Protein AF-A0A497FRP0-F1 (afdb_monomer_lite)

Secondary structure (DSSP, 8-state):
---SHHHHHHHHHHHHHHHHHHHHHHHHHHHS-TTHHHHHHHHHHHHHHHHHHHHHHHHHHHHS-HHHHHHHHHHHHHHHHHHHHHHHHHS-TTTTS-----------HHHHHHHHHHHHHHHHHHHHHHIIIIIIS------SEEE-HHHHHHHHHHHHHHHHHHHHHHHHH-HHHHHHHHHHHHHHHHHHHHHHHTSTTS-HHHHHHHTEEEETTTEEEEEETTEEEEEEHHHHHHHHHHHHHHHHHHHHHHHHHTT--GGGGHHHHHHHHHHHHHHHHHHH-HHHHHHHHT-HHHHHHHHHHHHHHHHHHHHHHHHHHHHHHHTT----HHHHHHHHHHHHHHHHHHHHHTGGG----HHHHHHHHHHHHHHHHHHT--

Radius of gyration: 29.66 Å; chains: 1; bounding box: 59×83×87 Å

pLDDT: mean 77.03, std 12.8, range [33.59, 95.06]

Sequence (382 aa):
MSKPQKRSKKIAIVLVFLLTVVIFLVLYMFLDNSYIKPTYNMVVSEVLSFFSETARNVGEIYWNNVEYLWTSILISIEVYFFTFILIRLVSGKILEGKEVDQPPLKHSRFFYFFTILVRRFITFINDIRETYTFVILNKQDTSREVDLNYYYLVTCLTLGIVLSIFLVASYEYNPILMWFIFLVCLFIMFPSIIALSKVDELNEDLKKIVGIAWHPPGEIAVKDGDLLLNVREGIILLGLSIGAGMVGIITTLGAILIKATLFFTIVPATFDMISLITALMEFTGLKIVVRAIKDLEGLGIGLLNMFPIISWSIYGGGVIYVLLYRLRWAASTDLILTFIASVWILIAMFSGTLSNRFKYSLKSLAKRIVLFMIPLFLLLIH

Structure (mmCIF, N/CA/C/O backbone):
data_AF-A0A497FRP0-F1
#
_entry.id   AF-A0A497FRP0-F1
#
loop_
_atom_site.group_PDB
_atom_site.id
_atom_site.type_symbol
_atom_site.label_atom_id
_atom_site.label_alt_id
_atom_site.label_comp_id
_atom_site.label_asym_id
_atom_site.label_entity_id
_atom_site.label_seq_id
_atom_site.pdbx_PDB_ins_code
_atom_site.Cartn_x
_atom_site.Cartn_y
_atom_site.Cartn_z
_atom_site.occupancy
_atom_site.B_iso_or_equiv
_atom_site.auth_seq_id
_atom_site.auth_comp_id
_atom_site.auth_asym_id
_atom_site.auth_atom_id
_atom_site.pdbx_PDB_model_num
ATOM 1 N N . MET A 1 1 ? 19.301 61.813 -21.930 1.00 41.22 1 MET A N 1
ATOM 2 C CA . MET A 1 1 ? 19.646 61.188 -23.232 1.00 41.22 1 MET A CA 1
ATOM 3 C C . MET A 1 1 ? 20.200 59.779 -22.997 1.00 41.22 1 MET A C 1
ATOM 5 O O . MET A 1 1 ? 21.363 59.628 -22.663 1.00 41.22 1 MET A O 1
ATOM 9 N N . SER A 1 2 ? 19.361 58.744 -23.107 1.00 44.66 2 SER A N 1
ATOM 10 C CA . SER A 1 2 ? 19.658 57.344 -22.746 1.00 44.66 2 SER A CA 1
ATOM 11 C C . SER A 1 2 ? 19.553 56.407 -23.964 1.00 44.66 2 SER A C 1
ATOM 13 O O . SER A 1 2 ? 18.539 55.748 -24.185 1.00 44.66 2 SER A O 1
ATOM 15 N N . LYS A 1 3 ? 20.602 56.345 -24.798 1.00 46.75 3 LYS A N 1
ATOM 16 C CA . LYS A 1 3 ? 20.638 55.479 -26.000 1.00 46.75 3 LYS A CA 1
ATOM 17 C C . LYS A 1 3 ? 21.797 54.462 -26.159 1.00 46.75 3 LYS A C 1
ATOM 19 O O . LYS A 1 3 ? 21.681 53.668 -27.093 1.00 46.75 3 LYS A O 1
ATOM 24 N N . PRO A 1 4 ? 22.844 54.336 -25.311 1.00 47.00 4 PRO A N 1
ATOM 25 C CA . PRO A 1 4 ? 23.921 53.382 -25.618 1.00 47.00 4 PRO A CA 1
ATOM 26 C C . PRO A 1 4 ? 23.632 51.929 -25.179 1.00 47.00 4 PRO A C 1
ATOM 28 O O . PRO A 1 4 ? 24.036 50.987 -25.857 1.00 47.00 4 PRO A O 1
ATOM 31 N N . GLN A 1 5 ? 22.860 51.704 -24.108 1.00 45.62 5 GLN A N 1
ATOM 32 C CA . GLN A 1 5 ? 22.741 50.372 -23.484 1.00 45.62 5 GLN A CA 1
ATOM 33 C C . GLN A 1 5 ? 21.791 49.396 -24.217 1.00 45.62 5 GLN A C 1
ATOM 35 O O . GLN A 1 5 ? 21.950 48.180 -24.131 1.00 45.62 5 GLN A O 1
ATOM 40 N N . LYS A 1 6 ? 20.821 49.906 -24.995 1.00 45.56 6 LYS A N 1
ATOM 41 C CA . LYS A 1 6 ? 19.925 49.079 -25.836 1.00 45.56 6 LYS A CA 1
ATOM 42 C C . LYS A 1 6 ? 20.583 48.620 -27.147 1.00 45.56 6 LYS A C 1
ATOM 44 O O . LYS A 1 6 ? 20.170 47.598 -27.693 1.00 45.56 6 LYS A O 1
ATOM 49 N N . ARG A 1 7 ? 21.593 49.344 -27.653 1.00 51.22 7 ARG A N 1
ATOM 50 C CA . ARG A 1 7 ? 22.323 48.967 -28.878 1.00 51.22 7 ARG A CA 1
ATOM 51 C C . ARG A 1 7 ? 23.298 47.813 -28.629 1.00 51.22 7 ARG A C 1
ATOM 53 O O . ARG A 1 7 ? 23.308 46.891 -29.436 1.00 51.22 7 ARG A O 1
ATOM 60 N N . SER A 1 8 ? 24.021 47.784 -27.502 1.00 53.75 8 SER A N 1
ATOM 61 C CA . SER A 1 8 ? 24.988 46.697 -27.243 1.00 53.75 8 SER A CA 1
ATOM 62 C C . SER A 1 8 ? 24.325 45.331 -27.013 1.00 53.75 8 SER A C 1
ATOM 64 O O . SER A 1 8 ? 24.839 44.326 -27.493 1.00 53.75 8 SER A O 1
ATOM 66 N N . LYS A 1 9 ? 23.132 45.277 -26.397 1.00 52.31 9 LYS A N 1
ATOM 67 C CA . LYS A 1 9 ? 22.358 44.025 -26.263 1.00 52.31 9 LYS A CA 1
ATOM 68 C C . LYS A 1 9 ? 21.864 43.477 -27.605 1.00 52.31 9 LYS A C 1
ATOM 70 O O . LYS A 1 9 ? 21.909 42.271 -27.810 1.00 52.31 9 LYS A O 1
ATOM 75 N N . LYS A 1 10 ? 21.425 44.340 -28.531 1.00 54.59 10 LYS A N 1
ATOM 76 C CA . LYS A 1 10 ? 21.039 43.905 -29.886 1.00 54.59 10 LYS A CA 1
ATOM 77 C C . LYS A 1 10 ? 22.243 43.392 -30.673 1.00 54.59 10 LYS A C 1
ATOM 79 O O . LYS A 1 10 ? 22.121 42.375 -31.339 1.00 54.59 10 LYS A O 1
ATOM 84 N N . ILE A 1 11 ? 23.397 44.050 -30.545 1.00 65.88 11 ILE A N 1
ATOM 85 C CA . ILE A 1 11 ? 24.638 43.611 -31.194 1.00 65.88 11 ILE A CA 1
ATOM 86 C C . ILE A 1 11 ? 25.080 42.257 -30.633 1.00 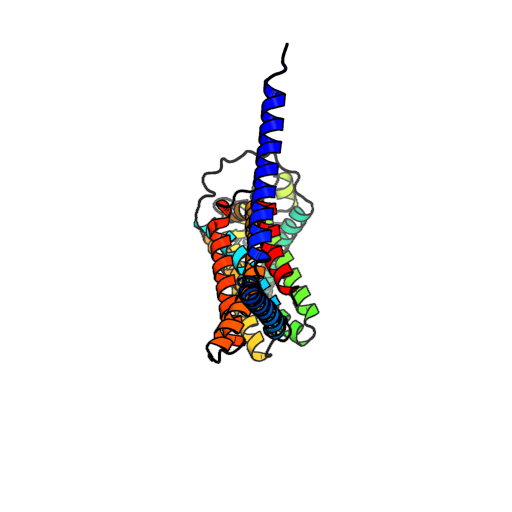65.88 11 ILE A C 1
ATOM 88 O O . ILE A 1 11 ? 25.367 41.368 -31.418 1.00 65.88 11 ILE A O 1
ATOM 92 N N . ALA A 1 12 ? 25.040 42.051 -29.312 1.00 64.56 12 ALA A N 1
ATOM 93 C CA . ALA A 1 12 ? 25.380 40.765 -28.700 1.00 64.56 12 ALA A CA 1
ATOM 94 C C . ALA A 1 12 ? 24.450 39.624 -29.150 1.00 64.56 1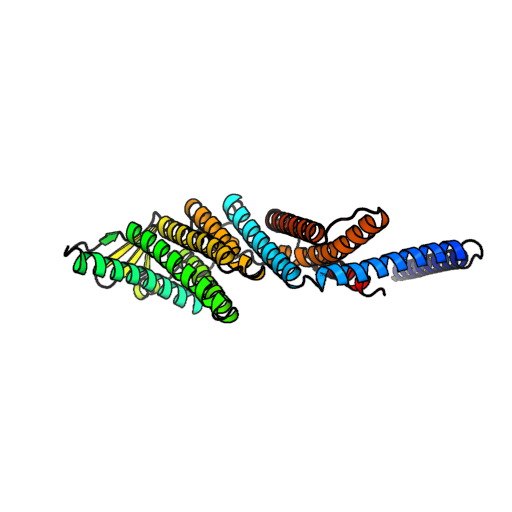2 ALA A C 1
ATOM 96 O O . ALA A 1 12 ? 24.927 38.539 -29.456 1.00 64.56 12 ALA A O 1
ATOM 97 N N . ILE A 1 13 ? 23.138 39.872 -29.254 1.00 65.88 13 ILE A N 1
ATOM 98 C CA . ILE A 1 13 ? 22.176 38.873 -29.755 1.00 65.88 13 ILE A CA 1
ATOM 99 C C . ILE A 1 13 ? 22.454 38.538 -31.224 1.00 65.88 13 ILE A C 1
ATOM 101 O O . ILE A 1 13 ? 22.449 37.367 -31.588 1.00 65.88 13 ILE A O 1
ATOM 105 N N . VAL A 1 14 ? 22.742 39.544 -32.055 1.00 68.56 14 VAL A N 1
ATOM 106 C CA . VAL A 1 14 ? 23.095 39.334 -33.467 1.00 68.56 14 VAL A CA 1
ATOM 107 C C . VAL A 1 14 ? 24.415 38.577 -33.596 1.00 68.56 14 VAL A C 1
ATOM 109 O O . VAL A 1 14 ? 24.507 37.689 -34.433 1.00 68.56 14 VAL A O 1
ATOM 112 N N . LEU A 1 15 ? 25.404 38.860 -32.745 1.00 73.50 15 LEU A N 1
ATOM 113 C CA . LEU A 1 15 ? 26.704 38.184 -32.751 1.00 73.50 15 LEU A CA 1
ATOM 114 C C . LEU A 1 15 ? 26.586 36.724 -32.305 1.00 73.50 15 LEU A C 1
ATOM 116 O O . LEU A 1 15 ? 27.172 35.855 -32.936 1.00 73.50 15 LEU A O 1
ATOM 120 N N . VAL A 1 16 ? 25.780 36.442 -31.276 1.00 72.50 16 VAL A N 1
ATOM 121 C CA . VAL A 1 16 ? 25.467 35.069 -30.849 1.00 72.50 16 VAL A CA 1
ATOM 122 C C . VAL A 1 16 ? 24.703 34.332 -31.947 1.00 72.50 16 VAL A C 1
ATOM 124 O O . VAL A 1 16 ? 25.035 33.190 -32.248 1.00 72.50 16 VAL A O 1
ATOM 127 N N . PHE A 1 17 ? 23.734 34.979 -32.598 1.00 69.69 17 PHE A N 1
ATOM 128 C CA . PHE A 1 17 ? 22.991 34.376 -33.704 1.00 69.69 17 PHE A CA 1
ATOM 129 C C . PHE A 1 17 ? 23.907 34.063 -34.896 1.00 69.69 17 PHE A C 1
ATOM 131 O O . PHE A 1 17 ? 23.886 32.944 -35.395 1.00 69.69 17 PHE A O 1
ATOM 138 N N . LEU A 1 18 ? 24.782 34.996 -35.284 1.00 70.62 18 LEU A N 1
ATOM 139 C CA . LEU A 1 18 ? 25.797 34.785 -36.321 1.00 70.62 18 LEU A CA 1
ATOM 140 C C . LEU A 1 18 ? 26.753 33.650 -35.957 1.00 70.62 18 LEU A C 1
ATOM 142 O O . LEU A 1 18 ? 27.015 32.795 -36.794 1.00 70.62 18 LEU A O 1
ATOM 146 N N . LEU A 1 19 ? 27.221 33.589 -34.708 1.00 74.00 19 LEU A N 1
ATOM 147 C CA . LEU A 1 19 ? 28.098 32.514 -34.248 1.00 74.00 19 LEU A CA 1
ATOM 148 C C . LEU A 1 19 ? 27.386 31.154 -34.294 1.00 74.00 19 LEU A C 1
ATOM 150 O O . LEU A 1 19 ? 27.974 30.164 -34.709 1.00 74.00 19 LEU A O 1
ATOM 154 N N . THR A 1 20 ? 26.102 31.116 -33.930 1.00 66.88 20 THR A N 1
ATOM 155 C CA . THR A 1 20 ? 25.284 29.894 -33.965 1.00 66.88 20 THR A CA 1
ATOM 156 C C . THR A 1 20 ? 25.049 29.432 -35.402 1.00 66.88 20 THR A C 1
ATOM 158 O O . THR A 1 20 ? 25.178 28.246 -35.688 1.00 66.88 20 THR A O 1
ATOM 161 N N . VAL A 1 21 ? 24.767 30.365 -36.319 1.00 68.56 21 VAL A N 1
ATOM 162 C CA . VAL A 1 21 ? 24.602 30.094 -37.755 1.00 68.56 21 VAL A CA 1
ATOM 163 C C . VAL A 1 21 ? 25.909 29.604 -38.372 1.00 68.56 21 VAL A C 1
ATOM 165 O O . VAL A 1 21 ? 25.883 28.638 -39.123 1.00 68.56 21 VAL A O 1
ATOM 168 N N . VAL A 1 22 ? 27.052 30.202 -38.019 1.00 70.31 22 VAL A N 1
ATOM 169 C CA . VAL A 1 22 ? 28.375 29.754 -38.481 1.00 70.31 22 VAL A CA 1
ATOM 170 C C . VAL A 1 22 ? 28.700 28.362 -37.942 1.00 70.31 22 VAL A C 1
ATOM 172 O O . VAL A 1 22 ? 29.137 27.516 -38.710 1.00 70.31 22 VAL A O 1
ATOM 175 N N . ILE A 1 23 ? 28.429 28.077 -36.665 1.00 71.94 23 ILE A N 1
ATOM 176 C CA . ILE A 1 23 ? 28.611 26.734 -36.092 1.00 71.94 23 ILE A CA 1
ATOM 177 C C . ILE A 1 23 ? 27.718 25.715 -36.808 1.00 71.94 23 ILE A C 1
ATOM 179 O O . ILE A 1 23 ? 28.203 24.646 -37.166 1.00 71.94 23 ILE A O 1
ATOM 183 N N . PHE A 1 24 ? 26.451 26.048 -37.075 1.00 63.94 24 PHE A N 1
ATOM 184 C CA . PHE A 1 24 ? 25.535 25.181 -37.821 1.00 63.94 24 PHE A CA 1
ATOM 185 C C . PHE A 1 24 ? 25.976 24.967 -39.271 1.00 63.94 24 PHE A C 1
ATOM 187 O O . PHE A 1 24 ? 25.899 23.846 -39.756 1.00 63.94 24 PHE A O 1
ATOM 194 N N . LEU A 1 25 ? 26.474 26.005 -39.949 1.00 62.91 25 LEU A N 1
ATOM 195 C CA . LEU A 1 25 ? 27.028 25.914 -41.304 1.00 62.91 25 LEU A CA 1
ATOM 196 C C . LEU A 1 25 ? 28.294 25.060 -41.341 1.00 62.91 25 LEU A C 1
ATOM 198 O O . LEU A 1 25 ? 28.452 24.253 -42.249 1.00 62.91 25 LEU A O 1
ATOM 202 N N . VAL A 1 26 ? 29.174 25.195 -40.348 1.00 67.25 26 VAL A N 1
ATOM 203 C CA . VAL A 1 26 ? 30.387 24.377 -40.226 1.00 67.25 26 VAL A CA 1
ATOM 204 C C . VAL A 1 26 ? 30.023 22.920 -39.936 1.00 67.25 26 VAL A C 1
ATOM 206 O O . VAL A 1 26 ? 30.552 22.035 -40.598 1.00 67.25 26 VAL A O 1
ATOM 209 N N . LEU A 1 27 ? 29.079 22.659 -39.026 1.00 65.06 27 LEU A N 1
ATOM 210 C CA . LEU A 1 27 ? 28.536 21.317 -38.778 1.00 65.06 27 LEU A CA 1
ATOM 211 C C . LEU A 1 27 ? 27.882 20.727 -40.030 1.00 65.06 27 LEU A C 1
ATOM 213 O O . LEU A 1 27 ? 28.134 19.573 -40.356 1.00 65.06 27 LEU A O 1
ATOM 217 N N . TYR A 1 28 ? 27.097 21.520 -40.760 1.00 65.00 28 TYR A N 1
ATOM 218 C CA . TYR A 1 28 ? 26.453 21.115 -42.007 1.00 65.00 28 TYR A CA 1
ATOM 219 C C . TYR A 1 28 ? 27.479 20.781 -43.098 1.00 65.00 28 TYR A C 1
ATOM 221 O O . TYR A 1 28 ? 27.376 19.734 -43.728 1.00 65.00 28 TYR A O 1
ATOM 229 N N . MET A 1 29 ? 28.521 21.602 -43.272 1.00 56.84 29 MET A N 1
ATOM 230 C CA . MET A 1 29 ? 29.606 21.322 -44.223 1.00 56.84 29 MET A CA 1
ATOM 231 C C . MET A 1 29 ? 30.457 20.110 -43.814 1.00 56.84 29 MET A C 1
ATOM 233 O O . MET A 1 29 ? 30.929 19.377 -44.678 1.00 56.84 29 MET A O 1
ATOM 237 N N . PHE A 1 30 ? 30.630 19.858 -42.511 1.00 59.19 30 PHE A N 1
ATOM 238 C CA . PHE A 1 30 ? 31.269 18.634 -42.014 1.00 59.19 30 PHE A CA 1
ATOM 239 C C . PHE A 1 30 ? 30.405 17.384 -42.250 1.00 59.19 30 PHE A C 1
ATOM 241 O O . PHE A 1 30 ? 30.949 16.323 -42.554 1.00 59.19 30 PHE A O 1
ATOM 248 N N . LEU A 1 31 ? 29.079 17.507 -42.146 1.00 57.00 31 LEU A N 1
ATOM 249 C CA . LEU A 1 31 ? 28.114 16.433 -42.407 1.00 57.00 31 LEU A CA 1
ATOM 250 C C . LEU A 1 31 ? 27.942 16.131 -43.907 1.00 57.00 31 LEU A C 1
ATOM 252 O O . LEU A 1 31 ? 27.691 14.983 -44.269 1.00 57.00 31 LEU A O 1
ATOM 256 N N . ASP A 1 32 ? 28.111 17.127 -44.783 1.00 57.28 32 ASP A N 1
ATOM 257 C CA . ASP A 1 32 ? 27.997 16.963 -46.242 1.00 57.28 32 ASP A CA 1
ATOM 258 C C . ASP A 1 32 ? 29.307 16.511 -46.921 1.00 57.28 32 ASP A C 1
ATOM 260 O O . ASP A 1 32 ? 29.354 16.248 -48.124 1.00 57.28 32 ASP A O 1
ATOM 264 N N . ASN A 1 33 ? 30.387 16.357 -46.150 1.00 66.81 33 ASN A N 1
ATOM 265 C CA . ASN A 1 33 ? 31.655 15.843 -46.654 1.00 66.81 33 ASN A CA 1
ATOM 266 C C . ASN A 1 33 ? 31.534 14.351 -47.028 1.00 66.81 33 ASN A C 1
ATOM 268 O O . ASN A 1 33 ? 31.222 13.510 -46.183 1.00 66.81 33 ASN A O 1
ATOM 272 N N . SER A 1 34 ? 31.829 14.008 -48.287 1.00 58.09 34 SER A N 1
ATOM 273 C CA . SER A 1 34 ? 31.635 12.669 -48.882 1.00 58.09 34 SER A CA 1
ATOM 274 C C . SER A 1 34 ? 32.309 11.503 -48.140 1.00 58.09 34 SER A C 1
ATOM 276 O O . SER A 1 34 ? 31.837 10.375 -48.245 1.00 58.09 34 SER A O 1
ATOM 278 N N . TYR A 1 35 ? 33.359 11.764 -47.355 1.00 59.22 35 TYR A N 1
ATOM 279 C CA . TYR A 1 35 ? 34.058 10.761 -46.538 1.00 59.22 35 TYR A CA 1
ATOM 280 C C . TYR A 1 35 ? 33.466 10.579 -45.135 1.00 59.22 35 TYR A C 1
ATOM 282 O O . TYR A 1 35 ? 33.579 9.506 -44.549 1.00 59.22 35 TYR A O 1
ATOM 290 N N . ILE A 1 36 ? 32.833 11.618 -44.587 1.00 61.38 36 ILE A N 1
ATOM 291 C CA . ILE A 1 36 ? 32.221 11.595 -43.249 1.00 61.38 36 ILE A CA 1
ATOM 292 C C . ILE A 1 36 ? 30.768 11.130 -43.353 1.00 61.38 36 ILE A C 1
ATOM 294 O O . ILE A 1 36 ? 30.291 10.426 -42.473 1.00 61.38 36 ILE A O 1
ATOM 298 N N . LYS A 1 37 ? 30.096 11.441 -44.464 1.00 64.56 37 LYS A N 1
ATOM 299 C CA . LYS A 1 37 ? 28.722 11.044 -44.786 1.00 64.56 37 LYS A CA 1
ATOM 300 C C . LYS A 1 37 ? 28.446 9.532 -44.675 1.00 64.56 37 LYS A C 1
ATOM 302 O O . LYS A 1 37 ? 27.460 9.194 -44.029 1.00 64.56 37 LYS A O 1
ATOM 307 N N . PRO A 1 38 ? 29.265 8.600 -45.210 1.00 70.62 38 PRO A N 1
ATOM 308 C CA . PRO A 1 38 ? 29.023 7.163 -45.048 1.00 70.62 38 PRO A CA 1
ATOM 309 C C . PRO A 1 38 ? 29.205 6.699 -43.600 1.00 70.62 38 PRO A C 1
ATOM 311 O O . PRO A 1 38 ? 28.385 5.936 -43.103 1.00 70.62 38 PRO A O 1
ATOM 314 N N . THR A 1 39 ? 30.219 7.201 -42.895 1.00 67.94 39 THR A N 1
ATOM 315 C CA . THR A 1 39 ? 30.494 6.853 -41.492 1.00 67.94 39 THR A CA 1
ATOM 316 C C . THR A 1 39 ? 29.434 7.432 -40.555 1.00 67.94 39 THR A C 1
ATOM 318 O O . THR A 1 39 ? 28.969 6.753 -39.648 1.00 67.94 39 THR A O 1
ATOM 321 N N . TYR A 1 40 ? 28.985 8.661 -40.814 1.00 70.25 40 TYR A N 1
ATOM 322 C CA . TYR A 1 40 ? 27.867 9.307 -40.133 1.00 70.25 40 TYR A CA 1
ATOM 323 C C . TYR A 1 40 ? 26.557 8.568 -40.398 1.00 70.25 40 TYR A C 1
ATOM 325 O O . TYR A 1 40 ? 25.865 8.230 -39.449 1.00 70.25 40 TYR A O 1
ATOM 333 N N . ASN A 1 41 ? 26.242 8.239 -41.653 1.00 73.75 41 ASN A N 1
ATOM 334 C CA . ASN A 1 41 ? 25.040 7.479 -41.992 1.00 73.75 41 ASN A CA 1
ATOM 335 C C . ASN A 1 41 ? 25.067 6.071 -41.386 1.00 73.75 41 ASN A C 1
ATOM 337 O O . ASN A 1 41 ? 24.031 5.598 -40.938 1.00 73.75 41 ASN A O 1
ATOM 341 N N . MET A 1 42 ? 26.233 5.421 -41.323 1.00 73.75 42 MET A N 1
ATOM 342 C CA . MET A 1 42 ? 26.402 4.126 -40.661 1.00 73.75 42 MET A CA 1
ATOM 343 C C . MET A 1 42 ? 26.171 4.240 -39.152 1.00 73.75 42 MET A C 1
ATOM 345 O O . MET A 1 42 ? 25.408 3.459 -38.598 1.00 73.75 42 MET A O 1
ATOM 349 N N . VAL A 1 43 ? 26.763 5.241 -38.491 1.00 73.38 43 VAL A N 1
ATOM 350 C CA . VAL A 1 43 ? 26.551 5.490 -37.056 1.00 73.38 43 VAL A CA 1
ATOM 351 C C . VAL A 1 43 ? 25.096 5.860 -36.773 1.00 73.38 43 VAL A C 1
ATOM 353 O O . VAL A 1 43 ? 24.506 5.322 -35.847 1.00 73.38 43 VAL A O 1
ATOM 356 N N . VAL A 1 44 ? 24.486 6.734 -37.575 1.00 76.31 44 VAL A N 1
ATOM 357 C CA . VAL A 1 44 ? 23.076 7.121 -37.434 1.00 76.31 44 VAL A CA 1
ATOM 358 C C . VAL A 1 44 ? 22.161 5.924 -37.671 1.00 76.31 44 VAL A C 1
ATOM 360 O O . VAL A 1 44 ? 21.233 5.725 -36.898 1.00 76.31 44 VAL A O 1
ATOM 363 N N . SER A 1 45 ? 22.434 5.098 -38.682 1.00 77.12 45 SER A N 1
ATOM 364 C CA . SER A 1 45 ? 21.668 3.880 -38.954 1.00 77.12 45 SER A CA 1
ATOM 365 C C . SER A 1 45 ? 21.804 2.854 -37.833 1.00 77.12 45 SER A C 1
ATOM 367 O O . SER A 1 45 ? 20.815 2.218 -37.496 1.00 77.12 45 SER A O 1
ATOM 369 N N . GLU A 1 46 ? 22.993 2.690 -37.252 1.00 79.81 46 GLU A N 1
ATOM 370 C CA . GLU A 1 46 ? 23.223 1.760 -36.141 1.00 79.81 46 GLU A CA 1
ATOM 371 C C . GLU A 1 46 ? 22.584 2.262 -34.840 1.00 79.81 46 GLU A C 1
ATOM 373 O O . GLU A 1 46 ? 22.042 1.497 -34.049 1.00 79.81 46 GLU A O 1
ATOM 378 N N . VAL A 1 47 ? 22.600 3.576 -34.622 1.00 77.00 47 VAL A N 1
ATOM 379 C CA . VAL A 1 47 ? 21.928 4.209 -33.487 1.00 77.00 47 VAL A CA 1
ATOM 380 C C . VAL A 1 47 ? 20.407 4.108 -33.637 1.00 77.00 47 VAL A C 1
ATOM 382 O O . VAL A 1 47 ? 19.727 3.748 -32.680 1.00 77.00 47 VAL A O 1
ATOM 385 N N . LEU A 1 48 ? 19.859 4.369 -34.828 1.00 80.25 48 LEU A N 1
ATOM 386 C CA . LEU A 1 48 ? 18.430 4.201 -35.108 1.00 80.25 48 LEU A CA 1
ATOM 387 C C . LEU A 1 48 ? 18.003 2.732 -35.035 1.00 80.25 48 LEU A C 1
ATOM 389 O O . LEU A 1 48 ? 16.955 2.449 -34.461 1.00 80.25 48 LEU A O 1
ATOM 393 N N . SER A 1 49 ? 18.816 1.797 -35.539 1.00 81.81 49 SER A N 1
ATOM 394 C CA . SER A 1 49 ? 18.527 0.364 -35.430 1.00 81.81 49 SER A CA 1
ATOM 395 C C . SER A 1 49 ? 18.530 -0.085 -33.9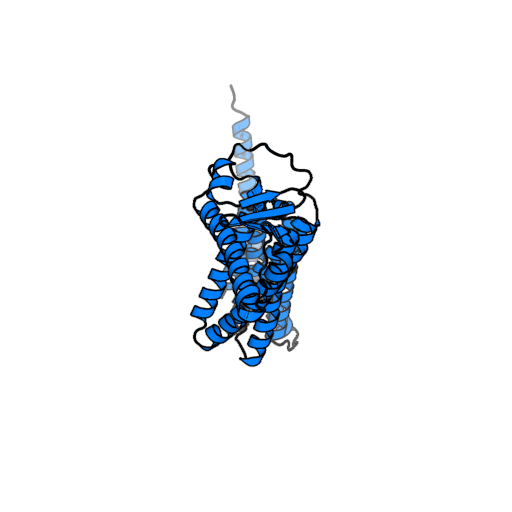70 1.00 81.81 49 SER A C 1
ATOM 397 O O . SER A 1 49 ? 17.615 -0.786 -33.555 1.00 81.81 49 SER A O 1
ATOM 399 N N . PHE A 1 50 ? 19.473 0.398 -33.155 1.00 81.81 50 PHE A N 1
ATOM 400 C CA . PHE A 1 50 ? 19.495 0.161 -31.714 1.00 81.81 50 PHE A CA 1
ATOM 401 C C . PHE A 1 50 ? 18.252 0.718 -31.000 1.00 81.81 50 PHE A C 1
ATOM 403 O O . PHE A 1 50 ? 17.684 0.040 -30.142 1.00 81.81 50 PHE A O 1
ATOM 410 N N . PHE A 1 51 ? 17.804 1.931 -31.344 1.00 80.81 51 PHE A N 1
ATOM 411 C CA . PHE A 1 51 ? 16.583 2.522 -30.782 1.00 80.81 51 PHE A CA 1
ATOM 412 C C . PHE A 1 51 ? 15.327 1.730 -31.166 1.00 80.81 51 PHE A C 1
ATOM 414 O O . PHE A 1 51 ? 14.529 1.396 -30.290 1.00 80.81 51 PHE A O 1
ATOM 421 N N . SER A 1 52 ? 15.202 1.364 -32.440 1.00 83.94 52 SER A N 1
ATOM 422 C CA . SER A 1 52 ? 14.103 0.554 -32.978 1.00 83.94 52 SER A CA 1
ATOM 423 C C . SER A 1 52 ? 14.055 -0.845 -32.340 1.00 83.94 52 SER A C 1
ATOM 425 O O . SER A 1 52 ? 13.007 -1.297 -31.872 1.00 83.94 52 SER A O 1
ATOM 427 N N . GLU A 1 53 ? 15.212 -1.506 -32.213 1.00 84.88 53 GLU A N 1
ATOM 428 C CA . GLU A 1 53 ? 15.365 -2.810 -31.555 1.00 84.88 53 GLU A CA 1
ATOM 429 C C . GLU A 1 53 ? 15.019 -2.723 -30.060 1.00 84.88 53 GLU A C 1
ATOM 431 O O . GLU A 1 53 ? 14.316 -3.581 -29.525 1.00 84.88 53 GLU A O 1
ATOM 436 N N . THR A 1 54 ? 15.435 -1.643 -29.391 1.00 84.25 54 THR A N 1
ATOM 437 C CA . THR A 1 54 ? 15.069 -1.366 -27.996 1.00 84.25 54 THR A CA 1
ATOM 438 C C . THR A 1 54 ? 13.560 -1.195 -27.848 1.00 84.25 54 THR A C 1
ATOM 440 O O . THR A 1 54 ? 12.963 -1.846 -26.994 1.00 84.25 54 THR A O 1
ATOM 443 N N . ALA A 1 55 ? 12.923 -0.363 -28.678 1.00 83.31 55 ALA A N 1
ATOM 444 C CA . ALA A 1 55 ? 11.484 -0.114 -28.614 1.00 83.31 55 ALA A CA 1
ATOM 445 C C . ALA A 1 55 ? 10.670 -1.396 -28.828 1.00 83.31 55 ALA A C 1
ATOM 447 O O . ALA A 1 55 ? 9.737 -1.681 -28.072 1.00 83.31 55 ALA A O 1
ATOM 448 N N . ARG A 1 56 ? 11.078 -2.215 -29.801 1.00 84.31 56 ARG A N 1
ATOM 449 C CA . ARG A 1 56 ? 10.472 -3.520 -30.057 1.00 84.31 56 ARG A CA 1
ATOM 450 C C . ARG A 1 56 ? 10.617 -4.465 -28.862 1.00 84.31 56 ARG A C 1
ATOM 452 O O . ARG A 1 56 ? 9.622 -5.044 -28.437 1.00 84.31 56 ARG A O 1
ATOM 459 N N . ASN A 1 57 ? 11.812 -4.577 -28.283 1.00 83.94 57 ASN A N 1
ATOM 460 C CA . ASN A 1 57 ? 12.056 -5.459 -27.140 1.00 83.94 57 ASN A CA 1
ATOM 461 C C . ASN A 1 57 ? 11.323 -4.999 -25.874 1.00 83.94 57 ASN A C 1
ATOM 463 O O . ASN A 1 57 ? 10.816 -5.834 -25.134 1.00 83.94 57 ASN A O 1
ATOM 467 N N . VAL A 1 58 ? 11.186 -3.689 -25.633 1.00 83.44 58 VAL A N 1
ATOM 468 C CA . VAL A 1 58 ? 10.309 -3.177 -24.563 1.00 83.44 58 VAL A CA 1
ATOM 469 C C . VAL A 1 58 ? 8.869 -3.646 -24.787 1.00 83.44 58 VAL A C 1
ATOM 471 O O . VAL A 1 58 ? 8.231 -4.126 -23.850 1.00 83.44 58 VAL A O 1
ATOM 474 N N . GLY A 1 59 ? 8.371 -3.566 -26.025 1.00 79.62 59 GLY A N 1
ATOM 475 C CA . GLY A 1 59 ? 7.076 -4.133 -26.400 1.00 79.62 59 GLY A CA 1
ATOM 476 C C . GLY A 1 59 ? 6.984 -5.628 -26.084 1.00 79.62 59 GLY A C 1
ATOM 477 O O . GLY A 1 59 ? 6.068 -6.049 -25.388 1.00 79.62 59 GLY A O 1
ATOM 478 N N . GLU A 1 60 ? 7.958 -6.427 -26.513 1.00 79.56 60 GLU A N 1
ATOM 479 C CA . GLU A 1 60 ? 7.966 -7.882 -26.293 1.00 79.56 60 GLU A CA 1
ATOM 480 C C . GLU A 1 60 ? 8.051 -8.269 -24.800 1.00 79.56 60 GLU A C 1
ATOM 482 O O . GLU A 1 60 ? 7.379 -9.213 -24.370 1.00 79.56 60 GLU A O 1
ATOM 487 N N . ILE A 1 61 ? 8.812 -7.518 -23.994 1.00 81.00 61 ILE A N 1
ATOM 488 C CA . ILE A 1 61 ? 8.974 -7.740 -22.548 1.00 81.00 61 ILE A CA 1
ATOM 489 C C . ILE A 1 61 ? 7.678 -7.430 -21.793 1.00 81.00 61 ILE A C 1
ATOM 491 O O . ILE A 1 61 ? 7.249 -8.230 -20.959 1.00 81.00 61 ILE A O 1
ATOM 495 N N . TYR A 1 62 ? 7.050 -6.281 -22.059 1.00 79.44 62 TYR A N 1
ATOM 496 C CA . TYR A 1 62 ? 5.955 -5.771 -21.226 1.00 79.44 62 TYR A CA 1
ATOM 497 C C . TYR A 1 62 ? 4.554 -6.046 -21.780 1.00 79.44 62 TYR A C 1
ATOM 499 O O . TYR A 1 62 ? 3.626 -6.185 -20.987 1.00 79.44 62 TYR A O 1
ATOM 507 N N . TRP A 1 63 ? 4.368 -6.181 -23.098 1.00 78.94 63 TRP A N 1
ATOM 508 C CA . TRP A 1 63 ? 3.051 -6.474 -23.690 1.00 78.94 63 TRP A CA 1
ATOM 509 C C . TRP A 1 63 ? 2.555 -7.878 -23.338 1.00 78.94 63 TRP A C 1
ATOM 511 O O . TRP A 1 63 ? 1.362 -8.094 -23.143 1.00 78.94 63 TRP A O 1
ATOM 521 N N . ASN A 1 64 ? 3.484 -8.822 -23.182 1.00 77.69 64 ASN A N 1
ATOM 522 C CA . ASN A 1 64 ? 3.177 -10.176 -22.723 1.00 77.69 64 ASN A CA 1
ATOM 523 C C . ASN A 1 64 ? 3.064 -10.274 -21.190 1.00 77.69 64 ASN A C 1
ATOM 525 O O . ASN A 1 64 ? 2.561 -11.269 -20.683 1.00 77.69 64 ASN A O 1
ATOM 529 N N . ASN A 1 65 ? 3.494 -9.240 -20.451 1.00 82.38 65 ASN A N 1
ATOM 530 C CA . ASN A 1 65 ? 3.579 -9.226 -18.986 1.00 82.38 65 ASN A CA 1
ATOM 531 C C . ASN A 1 65 ? 2.937 -7.962 -18.380 1.00 82.38 65 ASN A C 1
ATOM 533 O O . ASN A 1 65 ? 3.469 -7.349 -17.452 1.00 82.38 65 ASN A O 1
ATOM 537 N N . VAL A 1 66 ? 1.779 -7.550 -18.905 1.00 83.94 66 VAL A N 1
ATOM 538 C CA . VAL A 1 66 ? 1.087 -6.314 -18.487 1.00 83.94 66 VAL A CA 1
ATOM 539 C C . VAL A 1 66 ? 0.714 -6.346 -17.003 1.00 83.94 66 VAL A C 1
ATOM 541 O O . VAL A 1 66 ? 0.847 -5.342 -16.304 1.00 83.94 66 VAL A O 1
ATOM 544 N N . GLU A 1 67 ? 0.292 -7.505 -16.499 1.00 83.44 67 GLU A N 1
ATOM 545 C CA . GLU A 1 67 ? 0.000 -7.695 -15.076 1.00 83.44 67 GLU A CA 1
ATOM 546 C C . GLU A 1 67 ? 1.237 -7.467 -14.196 1.00 83.44 67 GLU A C 1
ATOM 548 O O . GLU A 1 67 ? 1.149 -6.801 -13.161 1.00 83.44 67 GLU A O 1
ATOM 553 N N . TYR A 1 68 ? 2.403 -7.945 -14.636 1.00 81.94 68 TYR A N 1
ATOM 554 C CA . TYR A 1 68 ? 3.663 -7.733 -13.932 1.00 81.94 68 TYR A CA 1
ATOM 555 C C . TYR A 1 68 ? 4.018 -6.249 -13.844 1.00 81.94 68 TYR A C 1
ATOM 557 O O . TYR A 1 68 ? 4.398 -5.755 -12.779 1.00 81.94 68 TYR A O 1
ATOM 565 N N . LEU A 1 69 ? 3.862 -5.527 -14.958 1.00 83.38 69 LEU A N 1
ATOM 566 C CA . LEU A 1 69 ? 4.139 -4.097 -15.037 1.00 83.38 69 LEU A CA 1
ATOM 567 C C . LEU A 1 69 ? 3.295 -3.313 -14.028 1.00 83.38 69 LEU A C 1
ATOM 569 O O . LEU A 1 69 ? 3.837 -2.565 -13.214 1.00 83.38 69 LEU A O 1
ATOM 573 N N . TRP A 1 70 ? 1.977 -3.503 -14.059 1.00 85.56 70 TRP A N 1
ATOM 574 C CA . TRP A 1 70 ? 1.063 -2.778 -13.181 1.00 85.56 70 TRP A CA 1
ATOM 575 C C . TRP A 1 70 ? 1.248 -3.139 -11.713 1.00 85.56 70 TRP A C 1
ATOM 577 O O . TRP A 1 70 ? 1.294 -2.239 -10.875 1.00 85.56 70 TRP A O 1
ATOM 587 N N . THR A 1 71 ? 1.417 -4.425 -11.404 1.00 85.94 71 THR A N 1
ATOM 588 C CA . THR A 1 71 ? 1.651 -4.866 -10.026 1.00 85.94 71 THR A CA 1
ATOM 589 C C . THR A 1 71 ? 2.944 -4.266 -9.474 1.00 85.94 71 THR A C 1
ATOM 591 O O . THR A 1 71 ? 2.953 -3.723 -8.372 1.00 85.94 71 THR A O 1
ATOM 594 N N . SER A 1 72 ? 4.017 -4.252 -10.270 1.00 82.81 72 SER A N 1
ATOM 595 C CA . SER A 1 72 ? 5.298 -3.656 -9.872 1.00 82.81 72 SER A CA 1
ATOM 596 C C . SER A 1 72 ? 5.202 -2.144 -9.645 1.00 82.81 72 SER A C 1
ATOM 598 O O . SER A 1 72 ? 5.808 -1.624 -8.706 1.00 82.81 72 SER A O 1
ATOM 600 N N . ILE A 1 73 ? 4.428 -1.425 -10.470 1.00 84.88 73 ILE A N 1
ATOM 601 C CA . ILE A 1 73 ? 4.170 0.013 -10.281 1.00 84.88 73 ILE A CA 1
ATOM 602 C C . ILE A 1 73 ? 3.422 0.250 -8.965 1.00 84.88 73 ILE A C 1
ATOM 604 O O . ILE A 1 73 ? 3.839 1.098 -8.177 1.00 84.88 73 ILE A O 1
ATOM 608 N N . LEU A 1 74 ? 2.343 -0.497 -8.715 1.00 86.88 74 LEU A N 1
ATOM 609 C CA . LEU A 1 74 ? 1.513 -0.332 -7.519 1.00 86.88 74 LEU A CA 1
ATOM 610 C C . LEU A 1 74 ? 2.295 -0.652 -6.241 1.00 86.88 74 LEU A C 1
ATOM 612 O O . LEU A 1 74 ? 2.326 0.178 -5.335 1.00 86.88 74 LEU A O 1
ATOM 616 N N . ILE A 1 75 ? 3.031 -1.768 -6.213 1.00 86.50 75 ILE A N 1
ATOM 617 C CA . ILE A 1 75 ? 3.899 -2.127 -5.081 1.00 86.50 75 ILE A CA 1
ATOM 618 C C . ILE A 1 75 ? 4.962 -1.051 -4.844 1.00 86.50 75 ILE A C 1
ATOM 620 O O . ILE A 1 75 ? 5.210 -0.668 -3.705 1.00 86.50 75 ILE A O 1
ATOM 624 N N . SER A 1 76 ? 5.579 -0.511 -5.898 1.00 85.38 76 SER A N 1
ATOM 625 C CA . SER A 1 76 ? 6.586 0.549 -5.743 1.00 85.38 76 SER A CA 1
ATOM 626 C C . SER A 1 76 ? 5.984 1.812 -5.126 1.00 85.38 76 SER A C 1
ATOM 628 O O . SER A 1 76 ? 6.582 2.417 -4.235 1.00 85.38 76 SER A O 1
ATOM 630 N N . ILE A 1 77 ? 4.782 2.196 -5.558 1.00 86.31 77 ILE A N 1
ATOM 631 C CA . ILE A 1 77 ? 4.041 3.317 -4.977 1.00 86.31 77 ILE A CA 1
ATOM 632 C C . ILE A 1 77 ? 3.752 3.051 -3.492 1.00 86.31 77 ILE A C 1
ATOM 634 O O . ILE A 1 77 ? 4.029 3.920 -2.662 1.00 86.31 77 ILE A O 1
ATOM 638 N N . GLU A 1 78 ? 3.270 1.859 -3.139 1.00 86.56 78 GLU A N 1
ATOM 639 C CA . GLU A 1 78 ? 3.008 1.464 -1.748 1.00 86.56 78 GLU A CA 1
ATOM 640 C C . GLU A 1 78 ? 4.266 1.499 -0.879 1.00 86.56 78 GLU A C 1
ATOM 642 O O . GLU A 1 78 ? 4.264 2.145 0.169 1.00 86.56 78 GLU A O 1
ATOM 647 N N . VAL A 1 79 ? 5.373 0.913 -1.349 1.00 87.00 79 VAL A N 1
ATOM 648 C CA . VAL A 1 79 ? 6.673 0.939 -0.658 1.00 87.00 79 VAL A CA 1
ATOM 649 C C . VAL A 1 79 ? 7.123 2.371 -0.386 1.00 87.00 79 VAL A C 1
ATOM 651 O O . VAL A 1 79 ? 7.672 2.661 0.679 1.00 87.00 79 VAL A O 1
ATOM 654 N N . TYR A 1 80 ? 6.894 3.294 -1.317 1.00 86.00 80 TYR A N 1
ATOM 655 C CA . TYR A 1 80 ? 7.214 4.701 -1.103 1.00 86.00 80 TYR A CA 1
ATOM 656 C C . TYR A 1 80 ? 6.345 5.360 -0.051 1.00 86.00 80 TYR A C 1
ATOM 658 O O . TYR A 1 80 ? 6.892 6.026 0.829 1.00 86.00 80 TYR A O 1
ATOM 666 N N . PHE A 1 81 ? 5.024 5.180 -0.124 1.00 83.12 81 PHE A N 1
ATOM 667 C CA . PHE A 1 81 ? 4.109 5.701 0.889 1.00 83.12 81 PHE A CA 1
ATOM 668 C C . PHE A 1 81 ? 4.500 5.183 2.272 1.00 83.12 81 PHE A C 1
ATOM 670 O O . PHE A 1 81 ? 4.639 5.962 3.216 1.00 83.12 81 PHE A O 1
ATOM 677 N N . PHE A 1 82 ? 4.763 3.883 2.360 1.00 85.00 82 PHE A N 1
ATOM 678 C CA . PHE A 1 82 ? 5.212 3.223 3.571 1.00 85.00 82 PHE A CA 1
ATOM 679 C C . PHE A 1 82 ? 6.529 3.802 4.092 1.00 85.00 82 PHE A C 1
ATOM 681 O O . PHE A 1 82 ? 6.595 4.255 5.234 1.00 85.00 82 PHE A O 1
ATOM 688 N N . THR A 1 83 ? 7.560 3.874 3.250 1.00 83.50 83 THR A N 1
ATOM 689 C CA . THR A 1 83 ? 8.884 4.382 3.641 1.00 83.50 83 THR A CA 1
ATOM 690 C C . THR A 1 83 ? 8.822 5.852 4.062 1.00 83.50 83 THR A C 1
ATOM 692 O O . THR A 1 83 ? 9.459 6.256 5.036 1.00 83.50 83 THR A O 1
ATOM 695 N N . PHE A 1 84 ? 8.020 6.656 3.361 1.00 81.69 84 PHE A N 1
ATOM 696 C CA . PHE A 1 84 ? 7.785 8.060 3.685 1.00 81.69 84 PHE A CA 1
ATOM 697 C C . PHE A 1 84 ? 7.160 8.228 5.075 1.00 81.69 84 PHE A C 1
ATOM 699 O O . PHE A 1 84 ? 7.626 9.053 5.864 1.00 81.69 84 PHE A O 1
ATOM 706 N N . ILE A 1 85 ? 6.124 7.442 5.389 1.00 79.25 85 ILE A N 1
ATOM 707 C CA . ILE A 1 85 ? 5.464 7.468 6.700 1.00 79.25 85 ILE A CA 1
ATOM 708 C C . ILE A 1 85 ? 6.429 6.968 7.779 1.00 79.25 85 ILE A C 1
ATOM 710 O O . ILE A 1 85 ? 6.629 7.654 8.781 1.00 79.25 85 ILE A O 1
ATOM 714 N N . LEU A 1 86 ? 7.083 5.827 7.554 1.00 81.56 86 LEU A N 1
ATOM 715 C CA . LEU A 1 86 ? 7.989 5.192 8.511 1.00 81.56 86 LEU A CA 1
ATOM 716 C C . LEU A 1 86 ? 9.129 6.123 8.924 1.00 81.56 86 LEU A C 1
ATOM 718 O O . LEU A 1 86 ? 9.388 6.311 10.109 1.00 81.56 86 LEU A O 1
ATOM 722 N N . ILE A 1 87 ? 9.791 6.765 7.964 1.00 78.44 87 ILE A N 1
ATOM 723 C CA . ILE A 1 87 ? 10.933 7.635 8.264 1.00 78.44 87 ILE A CA 1
ATOM 724 C C . ILE A 1 87 ? 10.499 8.885 9.008 1.00 78.44 87 ILE A C 1
ATOM 726 O O . ILE A 1 87 ? 11.243 9.388 9.845 1.00 78.44 87 ILE A O 1
ATOM 730 N N . ARG A 1 88 ? 9.288 9.376 8.762 1.00 74.94 88 ARG A N 1
ATOM 731 C CA . ARG A 1 88 ? 8.730 10.498 9.520 1.00 74.94 88 ARG A CA 1
ATOM 732 C C . ARG A 1 88 ? 8.344 10.117 10.941 1.00 74.94 88 ARG A C 1
ATOM 734 O O . ARG A 1 88 ? 8.551 10.936 11.832 1.00 74.94 88 ARG A O 1
ATOM 741 N N . LEU A 1 89 ? 7.841 8.900 11.144 1.00 73.56 89 LEU A N 1
ATOM 742 C CA . LEU A 1 89 ? 7.571 8.357 12.474 1.00 73.56 89 LEU A CA 1
ATOM 743 C C . LEU A 1 89 ? 8.877 8.168 13.265 1.00 73.56 89 LEU A C 1
ATOM 745 O O . LEU A 1 89 ? 8.964 8.606 14.406 1.00 73.56 89 LEU A O 1
ATOM 749 N N . VAL A 1 90 ? 9.918 7.597 12.646 1.00 72.81 90 VAL A N 1
ATOM 750 C CA . VAL A 1 90 ? 11.190 7.260 13.318 1.00 72.81 90 VAL A CA 1
ATOM 751 C C . VAL A 1 90 ? 12.135 8.457 13.465 1.00 72.81 90 VAL A C 1
ATOM 753 O O . VAL A 1 90 ? 12.782 8.613 14.496 1.00 72.81 90 VAL A O 1
ATOM 756 N N . SER A 1 91 ? 12.256 9.323 12.452 1.00 64.88 91 SER A N 1
ATOM 757 C CA . SER A 1 91 ? 13.281 10.379 12.431 1.00 64.88 91 SER A CA 1
ATOM 758 C C . SER A 1 91 ? 13.062 11.465 13.486 1.00 64.88 91 SER A C 1
ATOM 760 O O . SER A 1 91 ? 13.949 12.305 13.640 1.00 64.88 91 SER A O 1
ATOM 762 N N . GLY A 1 92 ? 11.899 11.537 14.142 1.00 54.31 92 GLY A N 1
ATOM 763 C CA . GLY A 1 92 ? 11.616 12.516 15.197 1.00 54.31 92 GLY A CA 1
ATOM 764 C C . GLY A 1 92 ? 11.699 13.989 14.766 1.00 54.31 92 GLY A C 1
ATOM 765 O O . GLY A 1 92 ? 11.349 14.864 15.546 1.00 54.31 92 GLY A O 1
ATOM 766 N N . LYS A 1 93 ? 12.079 14.306 13.515 1.00 46.81 93 LYS A N 1
ATOM 767 C CA . LYS A 1 93 ? 12.241 15.670 12.960 1.00 46.81 93 LYS A CA 1
ATOM 768 C C . LYS A 1 93 ? 10.957 16.504 12.936 1.00 46.81 93 LYS A C 1
ATOM 770 O O . LYS A 1 93 ? 10.955 17.645 12.490 1.00 46.81 93 LYS A O 1
ATOM 775 N N . ILE A 1 94 ? 9.868 15.925 13.415 1.00 48.97 94 ILE A N 1
ATOM 776 C CA . ILE A 1 94 ? 8.567 16.543 13.608 1.00 48.97 94 ILE A CA 1
ATOM 777 C C . ILE A 1 94 ? 8.451 17.192 15.014 1.00 48.97 94 ILE A C 1
ATOM 779 O O . ILE A 1 94 ? 7.508 17.945 15.261 1.00 48.97 94 ILE A O 1
ATOM 783 N N . LEU A 1 95 ? 9.429 16.968 15.907 1.00 39.00 95 LEU A N 1
ATOM 784 C CA . LEU A 1 95 ? 9.487 17.520 17.270 1.00 39.00 95 LEU A CA 1
ATOM 785 C C . LEU A 1 95 ? 9.905 19.003 17.352 1.00 39.00 95 LEU A C 1
ATOM 787 O O . LEU A 1 95 ? 9.678 19.618 18.386 1.00 39.00 95 LEU A O 1
ATOM 791 N N . GLU A 1 96 ? 10.452 19.613 16.292 1.00 35.41 96 GLU A N 1
ATOM 792 C CA . GLU A 1 96 ? 10.926 21.018 16.330 1.00 35.41 96 GLU A CA 1
ATOM 793 C C . GLU A 1 96 ? 10.017 22.031 15.606 1.00 35.41 96 GLU A C 1
ATOM 795 O O . GLU A 1 96 ? 10.326 23.221 15.518 1.00 35.41 96 GLU A O 1
ATOM 800 N N . GLY A 1 97 ? 8.862 21.600 15.096 1.00 35.28 97 GLY A N 1
ATOM 801 C CA . GLY A 1 97 ? 7.868 22.523 14.551 1.00 35.28 97 GLY A CA 1
ATOM 802 C C . GLY A 1 97 ? 7.027 23.117 15.675 1.00 35.28 97 GLY A C 1
ATOM 803 O O . GLY A 1 97 ? 6.196 22.395 16.222 1.00 35.28 97 GLY A O 1
ATOM 804 N N . LYS A 1 98 ? 7.240 24.406 15.993 1.00 33.59 98 LYS A N 1
ATOM 805 C CA . LYS A 1 98 ? 6.391 25.228 16.880 1.00 33.59 98 LYS A CA 1
ATOM 806 C C . LYS A 1 98 ? 4.930 24.788 16.795 1.00 33.59 98 LYS A C 1
ATOM 808 O O . LYS A 1 98 ? 4.390 24.709 15.690 1.00 33.59 98 LYS A O 1
ATOM 813 N N . GLU A 1 99 ? 4.303 24.563 17.948 1.00 36.59 99 GLU A N 1
ATOM 814 C CA . GLU A 1 99 ? 2.848 24.584 18.071 1.00 36.59 99 GLU A CA 1
ATOM 815 C C . GLU A 1 99 ? 2.369 25.918 17.499 1.00 36.59 99 GLU A C 1
ATOM 817 O O . GLU A 1 99 ? 2.493 26.980 18.105 1.00 36.59 99 GLU A O 1
ATOM 822 N N . VAL A 1 100 ? 1.944 25.888 16.240 1.00 36.56 100 VAL A N 1
ATOM 823 C CA . VAL A 1 100 ? 1.168 26.976 15.680 1.00 36.56 100 VAL A CA 1
ATOM 824 C C . VAL A 1 100 ? -0.202 26.767 16.287 1.00 36.56 100 VAL A C 1
ATOM 826 O O . VAL A 1 100 ? -0.904 25.847 15.867 1.00 36.56 100 VAL A O 1
ATOM 829 N N . ASP A 1 101 ? -0.535 27.589 17.281 1.00 35.66 101 ASP A N 1
ATOM 830 C CA . ASP A 1 101 ? -1.902 27.819 17.738 1.00 35.66 101 ASP A CA 1
ATOM 831 C C . ASP A 1 101 ? -2.757 28.132 16.507 1.00 35.66 101 ASP A C 1
ATOM 833 O O . ASP A 1 101 ? -2.829 29.264 16.023 1.00 35.66 101 ASP A O 1
ATOM 837 N N . GLN A 1 102 ? -3.337 27.089 15.917 1.00 39.06 102 GLN A N 1
ATOM 838 C CA . GLN A 1 102 ? -4.328 27.242 14.873 1.00 39.06 102 GLN A CA 1
ATOM 839 C C . GLN A 1 102 ? -5.677 27.410 15.568 1.00 39.06 102 GLN A C 1
ATOM 841 O O . GLN A 1 102 ? -6.009 26.616 16.450 1.00 39.06 102 GLN A O 1
ATOM 846 N N . PRO A 1 103 ? -6.472 28.422 15.181 1.00 35.81 103 PRO A N 1
ATOM 847 C CA . PRO A 1 103 ? -7.824 28.570 15.699 1.00 35.81 103 PRO A CA 1
ATOM 848 C C . PRO A 1 103 ? -8.615 27.284 15.415 1.00 35.81 103 PRO A C 1
ATOM 850 O O . PRO A 1 103 ? -8.328 26.622 14.411 1.00 35.81 103 PRO A O 1
ATOM 853 N N . PRO A 1 104 ? -9.609 26.926 16.250 1.00 43.56 104 PRO A N 1
ATOM 854 C CA . PRO A 1 104 ? -10.365 25.691 16.090 1.00 43.56 104 PRO A CA 1
ATOM 855 C C . PRO A 1 104 ? -10.981 25.666 14.690 1.00 43.56 104 PRO A C 1
ATOM 857 O O . PRO A 1 104 ? -11.938 26.387 14.395 1.00 43.56 104 PRO A O 1
ATOM 860 N N . LEU A 1 105 ? -10.393 24.872 13.786 1.00 48.91 105 LEU A N 1
ATOM 861 C CA . LEU A 1 105 ? -10.951 24.686 12.455 1.00 48.91 105 LEU A CA 1
ATOM 862 C C . LEU A 1 105 ? -12.361 24.133 12.649 1.00 48.91 105 LEU A C 1
ATOM 864 O O . LEU A 1 105 ? -12.546 23.181 13.401 1.00 48.91 105 LEU A O 1
ATOM 868 N N . LYS A 1 106 ? -13.365 24.671 11.950 1.00 54.31 106 LYS A N 1
ATOM 869 C CA . LYS A 1 106 ? -14.646 23.967 11.796 1.00 54.31 106 LYS A CA 1
ATOM 870 C C . LYS A 1 106 ? -14.335 22.573 11.247 1.00 54.31 106 LYS A C 1
ATOM 872 O O . LYS A 1 106 ? -13.912 22.450 10.098 1.00 54.31 106 LYS A O 1
ATOM 877 N N . HIS A 1 107 ? -14.475 21.542 12.079 1.00 61.72 107 HIS A N 1
ATOM 878 C CA . HIS A 1 107 ? -14.171 20.178 11.669 1.00 61.72 107 HIS A CA 1
ATOM 879 C C . HIS A 1 107 ? -15.163 19.764 10.569 1.00 61.72 107 HIS A C 1
ATOM 881 O O . HIS A 1 107 ? -16.319 20.196 10.545 1.00 61.72 107 HIS A O 1
ATOM 887 N N . SER A 1 108 ? -14.697 18.981 9.596 1.00 71.38 108 SER A N 1
ATOM 888 C CA . SER A 1 108 ? -15.531 18.562 8.469 1.00 71.38 108 SER A CA 1
ATOM 889 C C . SER A 1 108 ? -16.577 17.532 8.915 1.00 71.38 108 SER A C 1
ATOM 891 O O . SER A 1 108 ? -16.354 16.766 9.850 1.00 71.38 108 SER A O 1
ATOM 893 N N . ARG A 1 109 ? -17.710 17.453 8.202 1.00 78.00 109 ARG A N 1
ATOM 894 C CA . ARG A 1 109 ? -18.742 16.416 8.427 1.00 78.00 109 ARG A CA 1
ATOM 895 C C . ARG A 1 109 ? -18.173 14.994 8.408 1.00 78.00 109 ARG A C 1
ATOM 897 O O . ARG A 1 109 ? -18.620 14.149 9.175 1.00 78.00 109 ARG A O 1
ATOM 904 N N . PHE A 1 110 ? -17.157 14.765 7.577 1.00 77.56 110 PHE A N 1
ATOM 905 C CA . PHE A 1 110 ? -16.437 13.497 7.506 1.00 77.56 110 PHE A CA 1
ATOM 906 C C . PHE A 1 110 ? -15.723 13.162 8.809 1.00 77.56 110 PHE A C 1
ATOM 908 O O . PHE A 1 110 ? -15.853 12.046 9.293 1.00 77.56 110 PHE A O 1
ATOM 915 N N . PHE A 1 111 ? -15.023 14.127 9.406 1.00 78.50 111 PHE A N 1
ATOM 916 C CA . PHE A 1 111 ? -14.348 13.904 10.678 1.00 78.50 111 PHE A CA 1
ATOM 917 C C . PHE A 1 111 ? -15.339 13.446 11.759 1.00 78.50 111 PHE A C 1
ATOM 919 O O . PHE A 1 111 ? -15.113 12.425 12.398 1.00 78.50 111 PHE A O 1
ATOM 926 N N . TYR A 1 112 ? -16.483 14.130 11.878 1.00 79.50 112 TYR A N 1
ATOM 927 C CA . TYR A 1 112 ? -17.527 13.759 12.838 1.00 79.50 112 TYR A CA 1
ATOM 928 C C . TYR A 1 112 ? -18.095 12.358 12.596 1.00 79.50 112 TYR A C 1
ATOM 930 O O . TYR A 1 112 ? -18.289 11.606 13.549 1.00 79.50 112 TYR A O 1
ATOM 938 N N . PHE A 1 113 ? -18.341 11.994 11.334 1.00 84.38 113 PHE A N 1
ATOM 939 C CA . PHE A 1 113 ? -18.807 10.656 10.976 1.00 84.38 113 PHE A CA 1
ATOM 940 C C . PHE A 1 113 ? -17.832 9.574 11.460 1.00 84.38 113 PHE A C 1
ATOM 942 O O . PHE A 1 113 ? -18.257 8.617 12.104 1.00 84.38 113 PHE A O 1
ATOM 949 N N . PHE A 1 114 ? -16.528 9.753 11.228 1.00 85.56 114 PHE A N 1
ATOM 950 C CA . PHE A 1 114 ? -15.521 8.783 11.661 1.00 85.56 114 PHE A CA 1
ATOM 951 C C . PHE A 1 114 ? -15.340 8.747 13.182 1.00 85.56 114 PHE A C 1
ATOM 953 O O . PHE A 1 114 ? -15.167 7.665 13.734 1.00 85.56 114 PHE A O 1
ATOM 960 N N . THR A 1 115 ? -15.465 9.872 13.894 1.00 83.44 115 THR A N 1
ATOM 961 C CA . THR A 1 115 ? -15.462 9.860 15.369 1.00 83.44 115 THR A CA 1
ATOM 962 C C . THR A 1 115 ? -16.654 9.071 15.928 1.00 83.44 115 THR A C 1
ATOM 964 O O . THR A 1 115 ? -16.493 8.281 16.855 1.00 83.44 115 THR A O 1
ATOM 967 N N . ILE A 1 116 ? -17.848 9.222 15.342 1.00 85.56 116 ILE A N 1
ATOM 968 C CA . ILE A 1 116 ? -19.033 8.434 15.723 1.00 85.56 116 ILE A CA 1
ATOM 969 C C . ILE A 1 116 ? -18.838 6.952 15.385 1.00 85.56 116 ILE A C 1
ATOM 971 O O . ILE A 1 116 ? -19.232 6.091 16.169 1.00 85.56 116 ILE A O 1
ATOM 975 N N . LEU A 1 117 ? -18.224 6.644 14.242 1.00 87.31 117 LEU A N 1
ATOM 976 C CA . LEU A 1 117 ? -17.932 5.271 13.834 1.00 87.31 117 LEU A CA 1
ATOM 977 C C . LEU A 1 117 ? -16.979 4.590 14.824 1.00 87.31 117 LEU A C 1
ATOM 979 O O . LEU A 1 117 ? -17.263 3.486 15.277 1.00 87.31 117 LEU A O 1
ATOM 983 N N . VAL A 1 118 ? -15.912 5.279 15.232 1.00 85.88 118 VAL A N 1
ATOM 984 C CA . VAL A 1 118 ? -14.984 4.818 16.276 1.00 85.88 118 VAL A CA 1
ATOM 985 C C . VAL A 1 118 ? -15.718 4.566 17.593 1.00 85.88 118 VAL A C 1
ATOM 987 O O . VAL A 1 118 ? -15.546 3.507 18.193 1.00 85.88 118 VAL A O 1
ATOM 990 N N . ARG A 1 119 ? -16.589 5.493 18.022 1.00 87.00 119 ARG A N 1
ATOM 991 C CA . ARG A 1 119 ? -17.427 5.300 19.216 1.00 87.00 119 ARG A CA 1
ATOM 992 C C . ARG A 1 119 ? -18.235 4.012 19.113 1.00 87.00 119 ARG A C 1
ATOM 994 O O . ARG A 1 119 ? -18.221 3.203 20.032 1.00 87.00 119 ARG A O 1
ATOM 1001 N N . ARG A 1 120 ? -18.944 3.844 17.994 1.00 88.62 120 ARG A N 1
ATOM 1002 C CA . ARG A 1 120 ? -19.820 2.695 17.755 1.00 88.62 120 ARG A CA 1
ATOM 1003 C C . ARG A 1 120 ? -19.056 1.386 17.707 1.00 88.62 120 ARG A C 1
ATOM 1005 O O . ARG A 1 120 ? -19.579 0.374 18.153 1.00 88.62 120 ARG A O 1
ATOM 1012 N N . PHE A 1 121 ? -17.825 1.412 17.216 1.00 87.50 121 PHE A N 1
ATOM 1013 C CA . PHE A 1 121 ? -16.949 0.256 17.251 1.00 87.50 121 PHE A CA 1
ATOM 1014 C C . PHE A 1 121 ? -16.568 -0.130 18.689 1.00 87.50 121 PHE A C 1
ATOM 1016 O O . PHE A 1 121 ? -16.662 -1.298 19.049 1.00 87.50 121 PHE A O 1
ATOM 1023 N N . ILE A 1 122 ? -16.222 0.842 19.540 1.00 86.31 122 ILE A N 1
ATOM 1024 C CA . ILE A 1 122 ? -15.897 0.586 20.953 1.00 86.31 122 ILE A CA 1
ATOM 1025 C C . ILE A 1 122 ? -17.125 0.080 21.727 1.00 86.31 122 ILE A C 1
ATOM 1027 O O . ILE A 1 122 ? -17.006 -0.885 22.480 1.00 86.31 122 ILE A O 1
ATOM 1031 N N . THR A 1 123 ? -18.311 0.662 21.510 1.00 86.88 123 THR A N 1
ATOM 1032 C CA . THR A 1 123 ? -19.550 0.160 22.137 1.00 86.88 123 THR A CA 1
ATOM 1033 C C . THR A 1 123 ? -19.893 -1.245 21.646 1.00 86.88 123 THR A C 1
ATOM 1035 O O . THR A 1 123 ? -20.223 -2.102 22.450 1.00 86.88 123 THR A O 1
ATOM 1038 N N . PHE A 1 124 ? -19.713 -1.530 20.353 1.00 88.31 124 PHE A N 1
ATOM 1039 C CA . PHE A 1 124 ? -19.932 -2.868 19.797 1.00 88.31 124 PHE A CA 1
ATOM 1040 C C . PHE A 1 124 ? -19.021 -3.931 20.432 1.00 88.31 124 PHE A C 1
ATOM 1042 O O . PHE A 1 124 ? -19.454 -5.052 20.688 1.00 88.31 124 PHE A O 1
ATOM 1049 N N . ILE A 1 125 ? -17.766 -3.586 20.740 1.00 87.00 125 ILE A N 1
ATOM 1050 C CA . ILE A 1 125 ? -16.863 -4.480 21.483 1.00 87.00 125 ILE A CA 1
ATOM 1051 C C . ILE A 1 125 ? -17.405 -4.748 22.889 1.00 87.00 125 ILE A C 1
ATOM 1053 O O . ILE A 1 125 ? -17.338 -5.884 23.366 1.00 87.00 125 ILE A O 1
ATOM 1057 N N . ASN A 1 126 ? -17.959 -3.727 23.548 1.00 86.94 126 ASN A N 1
ATOM 1058 C CA . ASN A 1 126 ? -18.616 -3.921 24.833 1.00 86.94 126 ASN A CA 1
ATOM 1059 C C . ASN A 1 126 ? -19.849 -4.827 24.710 1.00 86.94 126 ASN A C 1
ATOM 1061 O O . ASN A 1 126 ? -19.977 -5.734 25.522 1.00 86.94 126 ASN A O 1
ATOM 1065 N N . ASP A 1 127 ? -20.677 -4.676 23.675 1.00 86.00 127 ASP A N 1
ATOM 1066 C CA . ASP A 1 127 ? -21.844 -5.543 23.440 1.00 86.00 127 ASP A CA 1
ATOM 1067 C C . ASP A 1 127 ? -21.432 -7.017 23.242 1.00 86.00 127 ASP A C 1
ATOM 1069 O O . ASP A 1 127 ? -22.069 -7.937 23.767 1.00 86.00 127 ASP A O 1
ATOM 1073 N N . ILE A 1 128 ? -20.323 -7.267 22.528 1.00 84.81 128 ILE A N 1
ATOM 1074 C CA . ILE A 1 128 ? -19.743 -8.615 22.385 1.00 84.81 128 ILE A CA 1
ATOM 1075 C C . ILE A 1 128 ? -19.279 -9.147 23.743 1.00 84.81 128 ILE A C 1
ATOM 1077 O O . ILE A 1 128 ? -19.599 -10.285 24.100 1.00 84.81 128 ILE A O 1
ATOM 1081 N N . ARG A 1 129 ? -18.528 -8.341 24.508 1.00 84.44 129 ARG A N 1
ATOM 1082 C CA . ARG A 1 129 ? -18.082 -8.705 25.862 1.00 84.44 129 ARG A CA 1
ATOM 1083 C C . ARG A 1 129 ? -19.278 -9.027 26.747 1.00 84.44 129 ARG A C 1
ATOM 1085 O O . ARG A 1 129 ? -19.226 -10.013 27.479 1.00 84.44 129 ARG A O 1
ATOM 1092 N N . GLU A 1 130 ? -20.317 -8.201 26.708 1.00 81.31 130 GLU A N 1
ATOM 1093 C CA . GLU A 1 130 ? -21.521 -8.350 27.515 1.00 81.31 130 GLU A CA 1
ATOM 1094 C C . GLU A 1 130 ? -22.206 -9.674 27.175 1.00 81.31 130 GLU A C 1
ATOM 1096 O O . GLU A 1 130 ? -22.411 -10.520 28.044 1.00 81.31 130 GLU A O 1
ATOM 1101 N N . THR A 1 131 ? -22.419 -9.929 25.886 1.00 80.81 131 THR A N 1
ATOM 1102 C CA . THR A 1 131 ? -22.974 -11.197 25.405 1.00 80.81 131 THR A CA 1
ATOM 1103 C C . THR A 1 131 ? -22.144 -12.387 25.897 1.00 80.81 131 THR A C 1
ATOM 1105 O O . THR A 1 131 ? -22.685 -13.350 26.434 1.00 80.81 131 THR A O 1
ATOM 1108 N N . TYR A 1 132 ? -20.816 -12.321 25.804 1.00 76.44 132 TYR A N 1
ATOM 1109 C CA . TYR A 1 132 ? -19.947 -13.406 26.261 1.00 76.44 132 TYR A CA 1
ATOM 1110 C C . TYR A 1 132 ? -19.965 -13.588 27.792 1.00 76.44 132 TYR A C 1
ATOM 1112 O O . TYR A 1 132 ? -20.050 -14.704 28.303 1.00 76.44 132 TYR A O 1
ATOM 1120 N N . THR A 1 133 ? -19.917 -12.500 28.556 1.00 76.19 133 THR A N 1
ATOM 1121 C CA . THR A 1 133 ? -19.758 -12.549 30.018 1.00 76.19 133 THR A CA 1
ATOM 1122 C C . THR A 1 133 ? -21.076 -12.862 30.727 1.00 76.19 133 THR A C 1
ATOM 1124 O O . THR A 1 133 ? -21.107 -13.696 31.635 1.00 76.19 133 THR A O 1
ATOM 1127 N N . PHE A 1 134 ? -22.172 -12.245 30.285 1.00 71.94 134 PHE A N 1
ATOM 1128 C CA . PHE A 1 134 ? -23.487 -12.405 30.899 1.00 71.94 134 PHE A CA 1
ATOM 1129 C C . PHE A 1 134 ? -24.232 -13.628 30.364 1.00 71.94 134 PHE A C 1
ATOM 1131 O O . PHE A 1 134 ? -24.823 -14.354 31.157 1.00 71.94 134 PHE A O 1
ATOM 1138 N N . VAL A 1 135 ? -24.195 -13.902 29.054 1.00 70.12 135 VAL A N 1
ATOM 1139 C CA . VAL A 1 135 ? -24.974 -15.016 28.477 1.00 70.12 135 VAL A CA 1
ATOM 1140 C C . VAL A 1 135 ? -24.227 -16.341 28.591 1.00 70.12 135 VAL A C 1
ATOM 1142 O O . VAL A 1 135 ? -24.830 -17.349 28.949 1.00 70.12 135 VAL A O 1
ATOM 1145 N N . ILE A 1 136 ? -22.920 -16.361 28.308 1.00 68.06 136 ILE A N 1
ATOM 1146 C CA . ILE A 1 136 ? -22.154 -17.619 28.256 1.00 68.06 136 ILE A CA 1
ATOM 1147 C C . ILE A 1 136 ? -21.551 -17.956 29.620 1.00 68.06 136 ILE A C 1
ATOM 1149 O O . ILE A 1 136 ? -21.659 -19.091 30.080 1.00 68.06 136 ILE A O 1
ATOM 1153 N N . LEU A 1 137 ? -20.925 -16.981 30.284 1.00 73.88 137 LEU A N 1
ATOM 1154 C CA . LEU A 1 137 ? -20.260 -17.203 31.574 1.00 73.88 137 LEU A CA 1
ATOM 1155 C C . LEU A 1 137 ? -21.158 -16.946 32.794 1.00 73.88 137 LEU A C 1
ATOM 1157 O O . LEU A 1 137 ? -20.732 -17.239 33.912 1.00 73.88 137 LEU A O 1
ATOM 1161 N N . ASN A 1 138 ? -22.372 -16.419 32.590 1.00 74.81 138 ASN A N 1
ATOM 1162 C CA . ASN A 1 138 ? -23.346 -16.080 33.634 1.00 74.81 138 ASN A CA 1
ATOM 1163 C C . ASN A 1 138 ? -22.737 -15.292 34.811 1.00 74.81 138 ASN A C 1
ATOM 1165 O O . ASN A 1 138 ? -23.059 -15.520 35.979 1.00 74.81 138 ASN A O 1
ATOM 1169 N N . LYS A 1 139 ? -21.801 -14.384 34.510 1.00 70.31 139 LYS A N 1
ATOM 1170 C CA . LYS A 1 139 ? -21.192 -13.479 35.487 1.00 70.31 139 LYS A CA 1
ATOM 1171 C C . LYS A 1 139 ? -21.779 -12.090 35.303 1.00 70.31 139 LYS A C 1
ATOM 1173 O O . LYS A 1 139 ? -21.695 -11.529 34.216 1.00 70.31 139 LYS A O 1
ATOM 1178 N N . GLN A 1 140 ? -22.339 -11.535 36.375 1.00 63.97 140 GLN A N 1
ATOM 1179 C CA . GLN A 1 140 ? -22.762 -10.140 36.396 1.00 63.97 140 GLN A CA 1
ATOM 1180 C C . GLN A 1 140 ? -21.605 -9.254 36.841 1.00 63.97 140 GLN A C 1
ATOM 1182 O O . GLN A 1 140 ? -21.161 -9.341 37.985 1.00 63.97 140 GLN A O 1
ATOM 1187 N N . ASP A 1 141 ? -21.123 -8.413 35.932 1.00 60.47 141 ASP A N 1
ATOM 1188 C CA . ASP A 1 141 ? -20.140 -7.380 36.246 1.00 60.47 141 ASP A CA 1
ATOM 1189 C C . ASP A 1 141 ? -20.894 -6.080 36.567 1.00 60.47 141 ASP A C 1
ATOM 1191 O O . ASP A 1 141 ? -21.652 -5.576 35.740 1.00 60.47 141 ASP A O 1
ATOM 1195 N N . THR A 1 142 ? -20.755 -5.572 37.794 1.00 62.66 142 THR A N 1
ATOM 1196 C CA . THR A 1 142 ? -21.468 -4.376 38.295 1.00 62.66 142 THR A CA 1
ATOM 1197 C C . THR A 1 142 ? -20.616 -3.106 38.232 1.00 62.66 142 THR A C 1
ATOM 1199 O O . THR A 1 142 ? -21.011 -2.054 38.745 1.00 62.66 142 THR A O 1
ATOM 1202 N N . SER A 1 143 ? -19.431 -3.192 37.626 1.00 68.06 143 SER A N 1
ATOM 1203 C CA . SER A 1 143 ? -18.504 -2.076 37.499 1.00 68.06 143 SER A CA 1
ATOM 1204 C C . SER A 1 143 ? -19.047 -1.010 36.542 1.00 68.06 143 SER A C 1
ATOM 1206 O O . SER A 1 143 ? -19.475 -1.293 35.426 1.00 68.06 143 SER A O 1
ATOM 1208 N N . ARG A 1 144 ? -19.028 0.251 36.994 1.00 69.81 144 ARG A N 1
ATOM 1209 C CA . ARG A 1 144 ? -19.384 1.414 36.160 1.00 69.81 144 ARG A CA 1
ATOM 1210 C C . ARG A 1 144 ? -18.272 1.805 35.186 1.00 69.81 144 ARG A C 1
ATOM 1212 O O . ARG A 1 144 ? -18.545 2.460 34.186 1.00 69.81 144 ARG A O 1
ATOM 1219 N N . GLU A 1 145 ? -17.043 1.397 35.480 1.00 77.12 145 GLU A N 1
ATOM 1220 C CA . GLU A 1 145 ? -15.873 1.578 34.626 1.00 77.12 145 GLU A CA 1
ATOM 1221 C C . GLU A 1 145 ? -15.405 0.214 34.132 1.00 77.12 145 GLU A C 1
ATOM 1223 O O . GLU A 1 145 ? -15.138 -0.691 34.926 1.00 77.12 145 GLU A O 1
ATOM 1228 N N . VAL A 1 146 ? -15.321 0.069 32.813 1.00 81.38 146 VAL A N 1
ATOM 1229 C CA . VAL A 1 146 ? -14.966 -1.185 32.155 1.00 81.38 146 VAL A CA 1
ATOM 1230 C C . VAL A 1 146 ? -13.659 -1.000 31.403 1.00 81.38 146 VAL A C 1
ATOM 1232 O O . VAL A 1 146 ? -13.578 -0.182 30.486 1.00 81.38 146 VAL A O 1
ATOM 1235 N N . ASP A 1 147 ? -12.665 -1.820 31.736 1.00 83.75 147 ASP A N 1
ATOM 1236 C CA . ASP A 1 147 ? -11.471 -1.970 30.910 1.00 83.75 147 ASP A CA 1
ATOM 1237 C C . ASP A 1 147 ? -11.760 -2.921 29.732 1.00 83.75 147 ASP A C 1
ATOM 1239 O O . ASP A 1 147 ? -12.010 -4.118 29.912 1.00 83.75 147 ASP A O 1
ATOM 1243 N N . LEU A 1 148 ? -11.733 -2.382 28.511 1.00 85.44 148 LEU A N 1
ATOM 1244 C CA . LEU A 1 148 ? -11.973 -3.126 27.272 1.00 85.44 148 LEU A CA 1
ATOM 1245 C C . LEU A 1 148 ? -10.687 -3.588 26.577 1.00 85.44 148 LEU A C 1
ATOM 1247 O O . LEU A 1 148 ? -10.769 -4.227 25.532 1.00 85.44 148 LEU A O 1
ATOM 1251 N N . ASN A 1 149 ? -9.510 -3.318 27.139 1.00 86.19 149 ASN A N 1
ATOM 1252 C CA . ASN A 1 149 ? -8.215 -3.551 26.499 1.00 86.19 149 ASN A CA 1
ATOM 1253 C C . ASN A 1 149 ? -8.049 -4.968 25.913 1.00 86.19 149 ASN A C 1
ATOM 1255 O O . ASN A 1 149 ? -7.731 -5.130 24.734 1.00 86.19 149 ASN A O 1
ATOM 1259 N N . TYR A 1 150 ? -8.306 -6.006 26.715 1.00 85.56 150 TYR A N 1
ATOM 1260 C CA . TYR A 1 150 ? -8.194 -7.401 26.270 1.00 85.56 150 TYR A CA 1
ATOM 1261 C C . TYR A 1 150 ? -9.218 -7.746 25.178 1.00 85.56 150 TYR A C 1
ATOM 1263 O O . TYR A 1 150 ? -8.870 -8.315 24.142 1.00 85.56 150 TYR A O 1
ATOM 1271 N N . TYR A 1 151 ? -10.480 -7.362 25.385 1.00 87.06 151 TYR A N 1
ATOM 1272 C CA . TYR A 1 151 ? -11.569 -7.639 24.447 1.00 87.06 151 TYR A CA 1
ATOM 1273 C C . TYR A 1 151 ? -11.382 -6.904 23.119 1.00 87.06 151 TYR A C 1
ATOM 1275 O O . TYR A 1 151 ? -11.710 -7.451 22.068 1.00 87.06 151 TYR A O 1
ATOM 1283 N N . TYR A 1 152 ? -10.793 -5.707 23.151 1.00 88.25 152 TYR A N 1
ATOM 1284 C CA . TYR A 1 152 ? -10.441 -4.942 21.963 1.00 88.25 152 TYR A CA 1
ATOM 1285 C C . TYR A 1 152 ? -9.431 -5.704 21.097 1.00 88.25 152 TYR A C 1
ATOM 1287 O O . TYR A 1 152 ? -9.681 -5.923 19.913 1.00 88.25 152 TYR A O 1
ATOM 1295 N N . LEU A 1 153 ? -8.334 -6.192 21.693 1.00 88.81 153 LEU A N 1
ATOM 1296 C CA . LEU A 1 153 ? -7.311 -6.965 20.976 1.00 88.81 153 LEU A CA 1
ATOM 1297 C C . LEU A 1 153 ? -7.884 -8.239 20.347 1.00 88.81 153 LEU A C 1
ATOM 1299 O O . LEU A 1 153 ? -7.657 -8.504 19.166 1.00 88.81 153 LEU A O 1
ATOM 1303 N N . VAL A 1 154 ? -8.663 -9.006 21.114 1.00 89.56 154 VAL A N 1
ATOM 1304 C CA . VAL A 1 154 ? -9.294 -10.240 20.622 1.00 89.56 154 VAL A CA 1
ATOM 1305 C C . VAL A 1 154 ? -10.293 -9.937 19.500 1.00 89.56 154 VAL A C 1
ATOM 1307 O O . VAL A 1 154 ? -10.345 -10.659 18.501 1.00 89.56 154 VAL A O 1
ATOM 1310 N N . THR A 1 155 ? -11.053 -8.845 19.608 1.00 90.25 155 THR A N 1
ATOM 1311 C CA . THR A 1 155 ? -12.006 -8.446 18.562 1.00 90.25 155 THR A CA 1
ATOM 1312 C C . THR A 1 155 ? -11.288 -8.022 17.282 1.00 90.25 155 THR A C 1
ATOM 1314 O O . THR A 1 155 ? -11.675 -8.439 16.195 1.00 90.25 155 THR A O 1
ATOM 1317 N N . CYS A 1 156 ? -10.195 -7.261 17.370 1.00 91.12 156 CYS A N 1
ATOM 1318 C CA . CYS A 1 156 ? -9.406 -6.908 16.189 1.00 91.12 156 CYS A CA 1
ATOM 1319 C C . CYS A 1 156 ? -8.766 -8.133 15.518 1.00 91.12 156 CYS A C 1
ATOM 1321 O O . CYS A 1 156 ? -8.782 -8.229 14.291 1.00 91.12 156 CYS A O 1
ATOM 1323 N N . LEU A 1 157 ? -8.257 -9.090 16.303 1.00 92.06 157 LEU A N 1
ATOM 1324 C CA . LEU A 1 157 ? -7.716 -10.350 15.788 1.00 92.06 157 LEU A CA 1
ATOM 1325 C C . LEU A 1 157 ? -8.788 -11.145 15.027 1.00 92.06 157 LEU A C 1
ATOM 1327 O O . LEU A 1 157 ? -8.573 -11.565 13.890 1.00 92.06 157 LEU A O 1
ATOM 1331 N N . THR A 1 158 ? -9.953 -11.336 15.647 1.00 92.00 158 THR A N 1
ATOM 1332 C CA . THR A 1 158 ? -11.063 -12.093 15.050 1.00 92.00 158 THR A CA 1
ATOM 1333 C C . THR A 1 158 ? -11.610 -11.410 13.801 1.00 92.00 158 THR A C 1
ATOM 1335 O O . THR A 1 158 ? -11.796 -12.078 12.786 1.00 92.00 158 THR A O 1
ATOM 1338 N N . LEU A 1 159 ? -11.786 -10.086 13.819 1.00 92.50 159 LEU A N 1
ATOM 1339 C CA . LEU A 1 159 ? -12.176 -9.317 12.635 1.00 92.50 159 LEU A CA 1
ATOM 1340 C C . LEU A 1 159 ? -11.141 -9.415 11.514 1.00 92.50 159 LEU A C 1
ATOM 1342 O O . LEU A 1 159 ? -11.536 -9.542 10.359 1.00 92.50 159 LEU A O 1
ATOM 1346 N N . GLY A 1 160 ? -9.844 -9.410 11.836 1.00 92.81 160 GLY A N 1
ATOM 1347 C CA . GLY A 1 160 ? -8.781 -9.638 10.858 1.00 92.81 160 GLY A CA 1
ATOM 1348 C C . GLY A 1 160 ? -8.922 -10.998 10.174 1.00 92.81 160 GLY A C 1
ATOM 1349 O O . GLY A 1 160 ? -8.953 -11.076 8.947 1.00 92.81 160 GLY A O 1
ATOM 1350 N N . ILE A 1 161 ? -9.111 -12.072 10.945 1.00 95.06 161 ILE A N 1
ATOM 1351 C CA . ILE A 1 161 ? -9.324 -13.426 10.404 1.00 95.06 161 ILE A CA 1
ATOM 1352 C C . ILE A 1 161 ? -10.576 -13.475 9.520 1.00 95.06 161 ILE A C 1
ATOM 1354 O O . ILE A 1 161 ? -10.515 -13.944 8.383 1.00 95.06 161 ILE A O 1
ATOM 1358 N N . VAL A 1 162 ? -11.702 -12.955 10.015 1.00 94.94 162 VAL A N 1
ATOM 1359 C CA . VAL A 1 162 ? -12.976 -12.935 9.285 1.00 94.94 162 VAL A CA 1
ATOM 1360 C C . VAL A 1 162 ? -12.838 -12.155 7.977 1.00 94.94 162 VAL A C 1
ATOM 1362 O O . VAL A 1 162 ? -13.203 -12.666 6.920 1.00 94.94 162 VAL A O 1
ATOM 1365 N N . LEU A 1 163 ? -12.249 -10.957 8.018 1.00 94.75 163 LEU A N 1
ATOM 1366 C CA . LEU A 1 163 ? -12.001 -10.135 6.835 1.00 94.75 163 LEU A CA 1
ATOM 1367 C C . LEU A 1 163 ? -11.106 -10.853 5.819 1.00 94.75 163 LEU A C 1
ATOM 1369 O O . LEU A 1 163 ? -11.377 -10.796 4.623 1.00 94.75 163 LEU A O 1
ATOM 1373 N N . SER A 1 164 ? -10.078 -11.564 6.282 1.00 94.75 164 SER A N 1
ATOM 1374 C CA . SER A 1 164 ? -9.183 -12.338 5.413 1.00 94.75 164 SER A CA 1
ATOM 1375 C C . SER A 1 164 ? -9.934 -13.406 4.630 1.00 94.75 164 SER A C 1
ATOM 1377 O O . SER A 1 164 ? -9.770 -13.519 3.416 1.00 94.75 164 SER A O 1
ATOM 1379 N N . ILE A 1 165 ? -10.787 -14.168 5.324 1.00 93.25 165 ILE A N 1
ATOM 1380 C CA . ILE A 1 165 ? -11.624 -15.205 4.712 1.00 93.25 165 ILE A CA 1
ATOM 1381 C C . ILE A 1 165 ? -12.566 -14.564 3.692 1.00 93.25 165 ILE A C 1
ATOM 1383 O O . ILE A 1 165 ? -12.670 -15.053 2.569 1.00 93.25 165 ILE A O 1
ATOM 1387 N N . PHE A 1 166 ? -13.197 -13.438 4.044 1.00 94.25 166 PHE A N 1
ATOM 1388 C CA . PHE A 1 166 ? -14.059 -12.703 3.121 1.00 94.25 166 PHE A CA 1
ATOM 1389 C C . PHE A 1 166 ? -13.312 -12.208 1.880 1.00 94.25 166 PHE A C 1
ATOM 1391 O O . PHE A 1 166 ? -13.853 -12.331 0.785 1.00 94.25 166 PHE A O 1
ATOM 1398 N N . LEU A 1 167 ? -12.091 -11.682 2.011 1.00 94.50 167 LEU A N 1
ATOM 1399 C CA . LEU A 1 167 ? -11.291 -11.209 0.875 1.00 94.50 167 LEU A CA 1
ATOM 1400 C C . LEU A 1 167 ? -10.911 -12.353 -0.069 1.00 94.50 167 LEU A C 1
ATOM 1402 O O . LEU A 1 167 ? -11.089 -12.222 -1.279 1.00 94.50 167 LEU A O 1
ATOM 1406 N N . VAL A 1 168 ? -10.443 -13.478 0.478 1.00 93.69 168 VAL A N 1
ATOM 1407 C CA . VAL A 1 168 ? -10.064 -14.665 -0.306 1.00 93.69 168 VAL A CA 1
ATOM 1408 C C . VAL A 1 168 ? -11.284 -15.270 -1.006 1.00 93.69 168 VAL A C 1
ATOM 1410 O O . VAL A 1 168 ? -11.260 -15.459 -2.219 1.00 93.69 168 VAL A O 1
ATOM 1413 N N . ALA A 1 169 ? -12.382 -15.491 -0.278 1.00 92.81 169 ALA A N 1
ATOM 1414 C CA . ALA A 1 169 ? -13.614 -16.034 -0.851 1.00 92.81 169 ALA A CA 1
ATOM 1415 C C . ALA A 1 169 ? -14.222 -15.095 -1.906 1.00 92.81 169 ALA A C 1
ATOM 1417 O O . ALA A 1 169 ? -14.691 -15.539 -2.954 1.00 92.81 169 ALA A O 1
ATOM 1418 N N . SER A 1 170 ? -14.182 -13.781 -1.660 1.00 93.12 170 SER A N 1
ATOM 1419 C CA . SER A 1 170 ? -14.665 -12.793 -2.627 1.00 93.12 170 SER A CA 1
ATOM 1420 C C . SER A 1 170 ? -13.794 -12.748 -3.870 1.00 93.12 170 SER A C 1
ATOM 1422 O O . SER A 1 170 ? -14.333 -12.526 -4.943 1.00 93.12 170 SER A O 1
ATOM 1424 N N . TYR A 1 171 ? -12.480 -12.963 -3.757 1.00 93.00 171 TYR A N 1
ATOM 1425 C CA . TYR A 1 171 ? -11.595 -13.007 -4.919 1.00 93.00 171 TYR A CA 1
ATOM 1426 C C . TYR A 1 171 ? -11.936 -14.176 -5.838 1.00 93.00 171 TYR A C 1
ATOM 1428 O O . TYR A 1 171 ? -12.056 -13.983 -7.046 1.00 93.00 171 TYR A O 1
ATOM 1436 N N . GLU A 1 172 ? -12.140 -15.360 -5.256 1.00 88.94 172 GLU A N 1
ATOM 1437 C CA . GLU A 1 172 ? -12.509 -16.564 -6.000 1.00 88.94 172 GLU A CA 1
ATOM 1438 C C . GLU A 1 172 ? -13.890 -16.427 -6.660 1.00 88.94 172 GLU A C 1
ATOM 1440 O O . GLU A 1 172 ? -14.078 -16.848 -7.799 1.00 88.94 172 GLU A O 1
ATOM 1445 N N . TYR A 1 173 ? -14.843 -15.774 -5.987 1.00 91.56 173 TYR A N 1
ATOM 1446 C CA . TYR A 1 173 ? -16.165 -15.503 -6.552 1.00 91.56 173 TYR A CA 1
ATOM 1447 C C . TYR A 1 173 ? -16.146 -14.408 -7.633 1.00 91.56 173 TYR A C 1
ATOM 1449 O O . TYR A 1 173 ? -16.691 -14.584 -8.723 1.00 91.56 173 TYR A O 1
ATOM 1457 N N . ASN A 1 174 ? -15.572 -13.244 -7.319 1.00 91.50 174 ASN A N 1
ATOM 1458 C CA . ASN A 1 174 ? -15.473 -12.094 -8.212 1.00 91.50 174 ASN A CA 1
ATOM 1459 C C . ASN A 1 174 ? -14.322 -11.149 -7.793 1.00 91.50 174 ASN A C 1
ATOM 1461 O O . ASN A 1 174 ? -14.457 -10.412 -6.808 1.00 91.50 174 ASN A O 1
ATOM 1465 N N . PRO A 1 175 ? -13.243 -11.037 -8.592 1.00 88.19 175 PRO A N 1
ATOM 1466 C CA . PRO A 1 175 ? -12.110 -10.163 -8.283 1.00 88.19 175 PRO A CA 1
ATOM 1467 C C . PRO A 1 175 ? -12.489 -8.696 -8.030 1.00 88.19 175 PRO A C 1
ATOM 1469 O O . PRO A 1 175 ? -11.886 -8.041 -7.183 1.00 88.19 175 PRO A O 1
ATOM 1472 N N . ILE A 1 176 ? -13.511 -8.172 -8.717 1.00 91.50 176 ILE A N 1
ATOM 1473 C CA . ILE A 1 176 ? -13.977 -6.785 -8.548 1.00 91.50 176 ILE A CA 1
ATOM 1474 C C . ILE A 1 176 ? -14.586 -6.587 -7.157 1.00 91.50 176 ILE A C 1
ATOM 1476 O O . ILE A 1 176 ? -14.365 -5.553 -6.525 1.00 91.50 176 ILE A O 1
ATOM 1480 N N . LEU A 1 177 ? -15.333 -7.579 -6.664 1.00 92.31 177 LEU A N 1
ATOM 1481 C CA . LEU A 1 177 ? -15.927 -7.534 -5.330 1.00 92.31 177 LEU A CA 1
ATOM 1482 C C . LEU A 1 177 ? -14.841 -7.513 -4.253 1.00 92.31 177 LEU A C 1
ATOM 1484 O O . LEU A 1 177 ? -14.933 -6.717 -3.321 1.00 92.31 177 LEU A O 1
ATOM 1488 N N . MET A 1 178 ? -13.795 -8.330 -4.406 1.00 94.19 178 MET A N 1
ATOM 1489 C CA . MET A 1 178 ? -12.643 -8.294 -3.503 1.00 94.19 178 MET A CA 1
ATOM 1490 C C . MET A 1 178 ? -12.011 -6.901 -3.471 1.00 94.19 178 MET A C 1
ATOM 1492 O O . MET A 1 178 ? -11.847 -6.342 -2.388 1.00 94.19 178 MET A O 1
ATOM 1496 N N . TRP A 1 179 ? -11.727 -6.304 -4.635 1.00 93.19 179 TRP A N 1
ATOM 1497 C CA . TRP A 1 179 ? -11.144 -4.961 -4.704 1.00 93.19 179 TRP A CA 1
ATOM 1498 C C . TRP A 1 179 ? -12.036 -3.903 -4.057 1.00 93.19 179 TRP A C 1
ATOM 1500 O O . TRP A 1 179 ? -11.540 -3.011 -3.370 1.00 93.19 179 TRP A O 1
ATOM 1510 N N . PHE A 1 180 ? -13.354 -4.011 -4.229 1.00 94.12 180 PHE A N 1
ATOM 1511 C CA . PHE A 1 180 ? -14.303 -3.129 -3.562 1.00 94.12 180 PHE A CA 1
ATOM 1512 C C . PHE A 1 180 ? -14.226 -3.265 -2.036 1.00 94.12 180 PHE A C 1
ATOM 1514 O O . PHE A 1 180 ? -14.097 -2.256 -1.345 1.00 94.12 180 PHE A O 1
ATOM 1521 N N . ILE A 1 181 ? -14.240 -4.495 -1.510 1.00 93.88 181 ILE A N 1
ATOM 1522 C CA . ILE A 1 181 ? -14.108 -4.759 -0.068 1.00 93.88 181 ILE A CA 1
ATOM 1523 C C . ILE A 1 181 ? -12.776 -4.209 0.449 1.00 93.88 181 ILE A C 1
ATOM 1525 O O . ILE A 1 181 ? -12.759 -3.475 1.434 1.00 93.88 181 ILE A O 1
ATOM 1529 N N . PHE A 1 182 ? -11.676 -4.494 -0.247 1.00 94.00 182 PHE A N 1
ATOM 1530 C CA . PHE A 1 182 ? -10.343 -4.011 0.094 1.00 94.00 182 PHE A CA 1
ATOM 1531 C C . PHE A 1 182 ? -10.292 -2.480 0.202 1.00 94.00 182 PHE A C 1
ATOM 1533 O O . PHE A 1 182 ? -9.887 -1.942 1.233 1.00 94.00 182 PHE A O 1
ATOM 1540 N N . LEU A 1 183 ? -10.775 -1.764 -0.818 1.00 93.50 183 LEU A N 1
ATOM 1541 C CA . LEU A 1 183 ? -10.790 -0.299 -0.827 1.00 93.50 183 LEU A CA 1
ATOM 1542 C C . LEU A 1 183 ? -11.690 0.285 0.268 1.00 93.50 183 LEU A C 1
ATOM 1544 O O . LEU A 1 183 ? -11.315 1.272 0.902 1.00 93.50 183 LEU A O 1
ATOM 1548 N N . VAL A 1 184 ? -12.851 -0.326 0.523 1.00 93.31 184 VAL A N 1
ATOM 1549 C CA . VAL A 1 184 ? -13.743 0.078 1.620 1.00 93.31 184 VAL A CA 1
ATOM 1550 C C . VAL A 1 184 ? -13.055 -0.109 2.972 1.00 93.31 184 VAL A C 1
ATOM 1552 O O . VAL A 1 184 ? -13.118 0.790 3.811 1.00 93.31 184 VAL A O 1
ATOM 1555 N N . CYS A 1 185 ? -12.337 -1.215 3.181 1.00 91.69 185 CYS A N 1
ATOM 1556 C CA . CYS A 1 185 ? -11.571 -1.444 4.404 1.00 91.69 185 CYS A CA 1
ATOM 1557 C C . CYS A 1 185 ? -10.498 -0.371 4.612 1.00 91.69 185 CYS A C 1
ATOM 1559 O O . CYS A 1 185 ? -10.435 0.219 5.691 1.00 91.69 185 CYS A O 1
ATOM 1561 N N . LEU A 1 186 ? -9.705 -0.054 3.583 1.00 90.94 186 LEU A N 1
ATOM 1562 C CA . LEU A 1 186 ? -8.716 1.027 3.660 1.00 90.94 186 LEU A CA 1
ATOM 1563 C C . LEU A 1 186 ? -9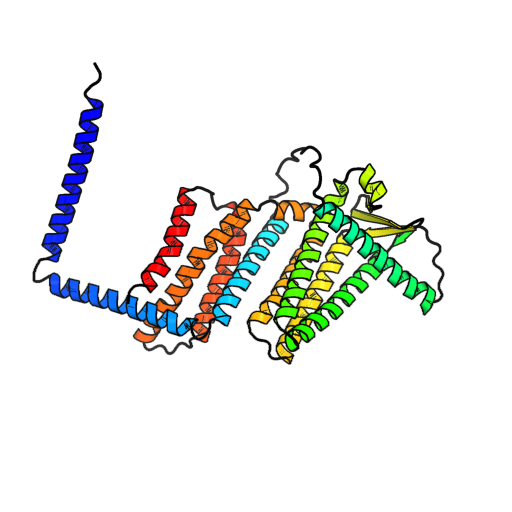.378 2.379 3.972 1.00 90.94 186 LEU A C 1
ATOM 1565 O O . LEU A 1 186 ? -8.903 3.127 4.830 1.00 90.94 186 LEU A O 1
ATOM 1569 N N . PHE A 1 187 ? -10.504 2.672 3.316 1.00 89.44 187 PHE A N 1
ATOM 1570 C CA . PHE A 1 187 ? -11.265 3.904 3.519 1.00 89.44 187 PHE A CA 1
ATOM 1571 C C . PHE A 1 187 ? -11.889 4.010 4.915 1.00 89.44 187 PHE A C 1
ATOM 1573 O O . PHE A 1 187 ? -12.107 5.115 5.395 1.00 89.44 187 PHE A O 1
ATOM 1580 N N . ILE A 1 188 ? -12.177 2.899 5.589 1.00 88.88 188 ILE A N 1
ATOM 1581 C CA . ILE A 1 188 ? -12.656 2.917 6.976 1.00 88.88 188 ILE A CA 1
ATOM 1582 C C . ILE A 1 188 ? -11.479 3.051 7.947 1.00 88.88 188 ILE A C 1
ATOM 1584 O O . ILE A 1 188 ? -11.540 3.871 8.863 1.00 88.88 188 ILE A O 1
ATOM 1588 N N . MET A 1 189 ? -10.398 2.291 7.752 1.00 86.94 189 MET A N 1
ATOM 1589 C CA . MET A 1 189 ? -9.250 2.276 8.666 1.00 86.94 189 MET A CA 1
ATOM 1590 C C . MET A 1 189 ? -8.540 3.633 8.750 1.00 86.94 189 MET A C 1
ATOM 1592 O O . MET A 1 189 ? -8.451 4.204 9.838 1.00 86.94 189 MET A O 1
ATOM 1596 N N . PHE A 1 190 ? -8.059 4.189 7.631 1.00 83.62 190 PHE A N 1
ATOM 1597 C CA . PHE A 1 190 ? -7.213 5.393 7.674 1.00 83.62 190 PHE A CA 1
ATOM 1598 C C . PHE A 1 190 ? -7.920 6.618 8.276 1.00 83.62 190 PHE A C 1
ATOM 1600 O O . PHE A 1 190 ? -7.358 7.247 9.178 1.00 83.62 190 PHE A O 1
ATOM 1607 N N . PRO A 1 191 ? -9.149 6.975 7.861 1.00 84.69 191 PRO A N 1
ATOM 1608 C CA . PRO A 1 191 ? -9.860 8.093 8.463 1.00 84.69 191 PRO A CA 1
ATOM 1609 C C . PRO A 1 191 ? -10.244 7.849 9.922 1.00 84.69 191 PRO A C 1
ATOM 1611 O O . PRO A 1 191 ? -10.306 8.816 10.674 1.00 84.69 191 PRO A O 1
ATOM 1614 N N . SER A 1 192 ? -10.451 6.596 10.348 1.00 83.88 192 SER A N 1
ATOM 1615 C CA . SER A 1 192 ? -10.728 6.276 11.757 1.00 83.88 192 SER A CA 1
ATOM 1616 C C . SER A 1 192 ? -9.502 6.509 12.643 1.00 83.88 192 SER A C 1
ATOM 1618 O O . SER A 1 192 ? -9.634 7.111 13.706 1.00 83.88 192 SER A O 1
ATOM 1620 N N . ILE A 1 193 ? -8.297 6.143 12.181 1.00 82.81 193 ILE A N 1
ATOM 1621 C CA . ILE A 1 193 ? -7.032 6.479 12.868 1.00 82.81 193 ILE A CA 1
ATOM 1622 C C . ILE A 1 193 ? -6.866 8.003 12.953 1.00 82.81 193 ILE A C 1
ATOM 1624 O O . ILE A 1 193 ? -6.554 8.549 14.010 1.00 82.81 193 ILE A O 1
ATOM 1628 N N . ILE A 1 194 ? -7.125 8.721 11.854 1.00 80.00 194 ILE A N 1
ATOM 1629 C CA . ILE A 1 194 ? -7.059 10.190 11.840 1.00 80.00 194 ILE A CA 1
ATOM 1630 C C . ILE A 1 194 ? -8.112 10.795 12.784 1.00 80.00 194 ILE A C 1
ATOM 1632 O O . ILE A 1 194 ? -7.833 11.787 13.457 1.00 80.00 194 ILE A O 1
ATOM 1636 N N . ALA A 1 195 ? -9.309 10.215 12.863 1.00 79.38 195 ALA A N 1
ATOM 1637 C CA . ALA A 1 195 ? -10.346 10.656 13.787 1.00 79.38 195 ALA A CA 1
ATOM 1638 C C . ALA A 1 195 ? -9.901 10.487 15.243 1.00 79.38 195 ALA A C 1
ATOM 1640 O O . ALA A 1 195 ? -9.943 11.457 15.996 1.00 79.38 195 ALA A O 1
ATOM 1641 N N . LEU A 1 196 ? -9.394 9.301 15.597 1.00 79.31 196 LEU A N 1
ATOM 1642 C CA . LEU A 1 196 ? -8.847 8.974 16.917 1.00 79.31 196 LEU A CA 1
ATOM 1643 C C . LEU A 1 196 ? -7.732 9.941 17.339 1.00 79.31 196 LEU A C 1
ATOM 1645 O O . LEU A 1 196 ? -7.749 10.470 18.446 1.00 79.31 196 LEU A O 1
ATOM 1649 N N . SER A 1 197 ? -6.804 10.246 16.432 1.00 75.44 197 SER A N 1
ATOM 1650 C CA . SER A 1 197 ? -5.648 11.106 16.730 1.00 75.44 197 SER A CA 1
ATOM 1651 C C . SER A 1 197 ? -5.980 12.564 17.064 1.00 75.44 197 SER A C 1
ATOM 1653 O O . SER A 1 197 ? -5.141 13.267 17.621 1.00 75.44 197 SER A O 1
ATOM 1655 N N . LYS A 1 198 ? -7.184 13.032 16.715 1.00 74.25 198 LYS A N 1
ATOM 1656 C CA . LYS A 1 198 ? -7.637 14.414 16.942 1.00 74.25 198 LYS A CA 1
ATOM 1657 C C . LYS A 1 198 ? -8.777 14.512 17.955 1.00 74.25 198 LYS A C 1
ATOM 1659 O O . LYS A 1 198 ? -9.395 15.564 18.073 1.00 74.25 198 LYS A O 1
ATOM 1664 N N . VAL A 1 199 ? -9.081 13.434 18.681 1.00 72.75 199 VAL A N 1
ATOM 1665 C CA . VAL A 1 199 ? -10.142 13.433 19.706 1.00 72.75 199 VAL A CA 1
ATOM 1666 C C . VAL A 1 199 ? -9.878 14.479 20.798 1.00 72.75 199 VAL A C 1
ATOM 1668 O O . VAL A 1 199 ? -10.818 15.080 21.311 1.00 72.75 199 VAL A O 1
ATOM 1671 N N . ASP A 1 200 ? -8.610 14.742 21.118 1.00 66.44 200 ASP A N 1
ATOM 1672 C CA . ASP A 1 200 ? -8.204 15.745 22.111 1.00 66.44 200 ASP A CA 1
ATOM 1673 C C . ASP A 1 200 ? -8.583 17.184 21.686 1.00 66.44 200 ASP A C 1
ATOM 1675 O O . ASP A 1 200 ? -9.093 17.963 22.491 1.00 66.44 200 ASP A O 1
ATOM 1679 N N . GLU A 1 201 ? -8.461 17.491 20.387 1.00 66.50 201 GLU A N 1
ATOM 1680 C CA . GLU A 1 201 ? -8.764 18.799 19.772 1.00 66.50 201 GLU A CA 1
ATOM 1681 C C . GLU A 1 201 ? -10.277 19.066 19.607 1.00 66.50 201 GLU A C 1
ATOM 1683 O O . GLU A 1 201 ? -10.683 20.120 19.109 1.00 66.50 201 GLU A O 1
ATOM 1688 N N . LEU A 1 202 ? -11.132 18.113 19.990 1.00 64.75 202 LEU A N 1
ATOM 1689 C CA . LEU A 1 202 ? -12.578 18.228 19.834 1.00 64.75 202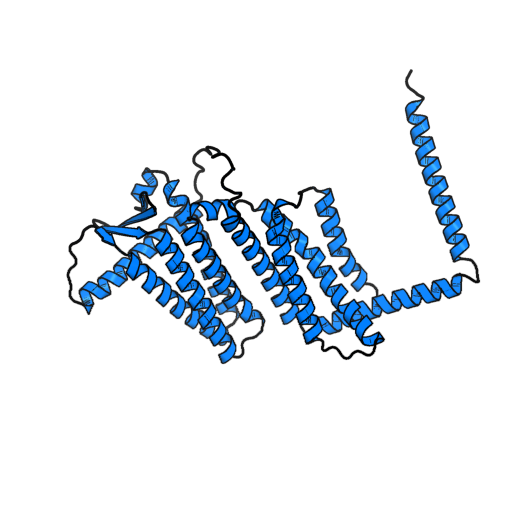 LEU A CA 1
ATOM 1690 C C . LEU A 1 202 ? -13.162 19.255 20.823 1.00 64.75 202 LEU A C 1
ATOM 1692 O O . LEU A 1 202 ? -12.820 19.259 22.003 1.00 64.75 202 LEU A O 1
ATOM 1696 N N . ASN A 1 203 ? -14.105 20.087 20.369 1.00 65.81 203 ASN A N 1
ATOM 1697 C CA . ASN A 1 203 ? -14.825 21.011 21.255 1.00 65.81 203 ASN A CA 1
ATOM 1698 C C . ASN A 1 203 ? -15.522 20.258 22.402 1.00 65.81 203 ASN A C 1
ATOM 1700 O O . ASN A 1 203 ? -16.164 19.232 22.168 1.00 65.81 203 ASN A O 1
ATOM 1704 N N . GLU A 1 204 ? -15.485 20.816 23.613 1.00 68.31 204 GLU A N 1
ATOM 1705 C CA . GLU A 1 204 ? -16.078 20.225 24.826 1.00 68.31 204 GLU A CA 1
ATOM 1706 C C . GLU A 1 204 ? -17.574 19.890 24.685 1.00 68.31 204 GLU A C 1
ATOM 1708 O O . GLU A 1 204 ? -18.025 18.825 25.109 1.00 68.31 204 GLU A O 1
ATOM 1713 N N . ASP A 1 205 ? -18.348 20.742 24.008 1.00 61.09 205 ASP A N 1
ATOM 1714 C CA . ASP A 1 205 ? -19.771 20.482 23.747 1.00 61.09 205 ASP A CA 1
ATOM 1715 C C . ASP A 1 205 ? -19.976 19.251 22.851 1.00 61.09 205 ASP A C 1
ATOM 1717 O O . ASP A 1 205 ? -20.909 18.471 23.035 1.00 61.09 205 ASP A O 1
ATOM 1721 N N . LEU A 1 206 ? -19.062 19.027 21.905 1.00 62.88 206 LEU A N 1
ATOM 1722 C CA . LEU A 1 206 ? -19.074 17.872 21.011 1.00 62.88 206 LEU A CA 1
ATOM 1723 C C . LEU A 1 206 ? -18.530 16.613 21.687 1.00 62.88 206 LEU A C 1
ATOM 1725 O O . LEU A 1 206 ? -19.076 15.541 21.439 1.00 62.88 206 LEU A O 1
ATOM 1729 N N . LYS A 1 207 ? -17.534 16.720 22.577 1.00 69.12 207 LYS A N 1
ATOM 1730 C CA . LYS A 1 207 ? -17.095 15.595 23.424 1.00 69.12 207 LYS A CA 1
ATOM 1731 C C . LYS A 1 207 ? -18.260 15.077 24.266 1.00 69.12 207 LYS A C 1
ATOM 1733 O O . LYS A 1 207 ? -18.467 13.869 24.341 1.00 69.12 207 LYS A O 1
ATOM 1738 N N . LYS A 1 208 ? -19.090 15.980 24.802 1.00 66.88 208 LYS A N 1
ATOM 1739 C CA . LYS A 1 208 ? -20.312 15.627 25.545 1.00 66.88 208 LYS A CA 1
ATOM 1740 C C . LYS A 1 208 ? -21.388 14.972 24.674 1.00 66.88 208 LYS A C 1
ATOM 1742 O O . LYS A 1 208 ? -22.005 14.011 25.121 1.00 66.88 208 LYS A O 1
ATOM 1747 N N . ILE A 1 209 ? -21.606 15.452 23.445 1.00 64.75 209 ILE A N 1
ATOM 1748 C CA . ILE A 1 209 ? -22.613 14.887 22.520 1.00 64.75 209 ILE A CA 1
ATOM 1749 C C . ILE A 1 209 ? -22.174 13.522 21.973 1.00 64.75 209 ILE A C 1
ATOM 1751 O O . ILE A 1 209 ? -22.963 12.579 21.913 1.00 64.75 209 ILE A O 1
ATOM 1755 N N . VAL A 1 210 ? -20.916 13.413 21.547 1.00 67.00 210 VAL A N 1
ATOM 1756 C CA . VAL A 1 210 ? -20.361 12.186 20.965 1.00 67.00 210 VAL A CA 1
ATOM 1757 C C . VAL A 1 210 ? -20.031 11.171 22.060 1.00 67.00 210 VAL A C 1
ATOM 1759 O O . VAL A 1 210 ? -20.097 9.975 21.800 1.00 67.00 210 VAL A O 1
ATOM 1762 N N . GLY A 1 211 ? -19.757 11.621 23.285 1.00 69.88 211 GLY A N 1
ATOM 1763 C CA . GLY A 1 211 ? -19.454 10.766 24.427 1.00 69.88 211 GLY A CA 1
ATOM 1764 C C . GLY A 1 211 ? -18.072 10.122 24.346 1.00 69.88 211 GLY A C 1
ATOM 1765 O O . GLY A 1 211 ? -17.897 9.052 24.907 1.00 69.88 211 GLY A O 1
ATOM 1766 N N . ILE A 1 212 ? -17.115 10.727 23.634 1.00 77.31 212 ILE A N 1
ATOM 1767 C CA . ILE A 1 212 ? -15.715 10.278 23.603 1.00 77.31 212 ILE A CA 1
ATOM 1768 C C . ILE A 1 212 ? -14.854 11.361 24.248 1.00 77.31 212 ILE A C 1
ATOM 1770 O O . ILE A 1 212 ? -14.934 12.528 23.860 1.00 77.31 212 ILE A O 1
ATOM 1774 N N . ALA A 1 213 ? -14.013 10.964 25.197 1.00 73.06 213 ALA A N 1
ATOM 1775 C CA . ALA A 1 213 ? -13.035 11.823 25.843 1.00 73.06 213 ALA A CA 1
ATOM 1776 C C . ALA A 1 213 ? -11.654 11.159 25.841 1.00 73.06 213 ALA A C 1
ATOM 1778 O O . ALA A 1 213 ? -11.535 9.943 25.974 1.00 73.06 213 ALA A O 1
ATOM 1779 N N . TRP A 1 214 ? -10.611 11.974 25.707 1.00 70.69 214 TRP A N 1
ATOM 1780 C CA . TRP A 1 214 ? -9.228 11.543 25.882 1.00 70.69 214 TRP A CA 1
ATOM 1781 C C . TRP A 1 214 ? -8.768 11.947 27.285 1.00 70.69 214 TRP A C 1
ATOM 1783 O O . TRP A 1 214 ? -8.885 13.115 27.655 1.00 70.69 214 TRP A O 1
ATOM 1793 N N . HIS A 1 215 ? -8.288 10.981 28.065 1.00 71.94 215 HIS A N 1
ATOM 1794 C CA . HIS A 1 215 ? -7.749 11.186 29.404 1.00 71.94 215 HIS A CA 1
ATOM 1795 C C . HIS A 1 215 ? -6.225 10.975 29.379 1.00 71.94 215 HIS A C 1
ATOM 1797 O O . HIS A 1 215 ? -5.754 9.928 28.920 1.00 71.94 215 HIS A O 1
ATOM 1803 N N . PRO A 1 216 ? -5.425 11.933 29.883 1.00 61.00 216 PRO A N 1
ATOM 1804 C CA . PRO A 1 216 ? -4.004 11.701 30.125 1.00 61.00 216 PRO A CA 1
ATOM 1805 C C . PRO A 1 216 ? -3.849 10.547 31.134 1.00 61.00 216 PRO A C 1
ATOM 1807 O O . PRO A 1 216 ? -4.545 10.565 32.150 1.00 61.00 216 PRO A O 1
ATOM 1810 N N . PRO A 1 217 ? -2.964 9.558 30.900 1.00 56.44 217 PRO A N 1
ATOM 1811 C CA . PRO A 1 217 ? -1.777 9.620 30.042 1.00 56.44 217 PRO A CA 1
ATOM 1812 C C . PRO A 1 217 ? -1.924 8.995 28.637 1.00 56.44 217 PRO A C 1
ATOM 1814 O O . PRO A 1 217 ? -0.907 8.759 27.989 1.00 56.44 217 PRO A O 1
ATOM 1817 N N . GLY A 1 218 ? -3.140 8.730 28.145 1.00 67.88 218 GLY A N 1
ATOM 1818 C CA . GLY A 1 218 ? -3.355 8.106 26.827 1.00 67.88 218 GLY A CA 1
ATOM 1819 C C . GLY A 1 218 ? -4.500 7.097 26.812 1.00 67.88 218 GLY A C 1
ATOM 1820 O O . GLY A 1 218 ? -4.360 6.002 26.266 1.00 67.88 218 GLY A O 1
ATOM 1821 N N . GLU A 1 219 ? -5.615 7.427 27.459 1.00 76.88 219 GLU A N 1
ATOM 1822 C CA . GLU A 1 219 ? -6.797 6.571 27.542 1.00 76.88 219 GLU A CA 1
ATOM 1823 C C . GLU A 1 219 ? -7.970 7.221 26.816 1.00 76.88 219 GLU A C 1
ATOM 1825 O O . GLU A 1 219 ? -8.270 8.401 26.996 1.00 76.88 219 GLU A O 1
ATOM 1830 N N . ILE A 1 220 ? -8.641 6.443 25.973 1.00 79.19 220 ILE A N 1
ATOM 1831 C CA . ILE A 1 220 ? -9.867 6.852 25.303 1.00 79.19 220 ILE A CA 1
ATOM 1832 C C . ILE A 1 220 ? -11.028 6.301 26.117 1.00 79.19 220 ILE A C 1
ATOM 1834 O O . ILE A 1 220 ? -11.226 5.089 26.192 1.00 79.19 220 ILE A O 1
ATOM 1838 N N . ALA A 1 221 ? -11.780 7.216 26.718 1.00 80.19 221 ALA A N 1
ATOM 1839 C CA . ALA A 1 221 ? -12.982 6.922 27.475 1.00 80.19 221 ALA A CA 1
ATOM 1840 C C . ALA A 1 221 ? -14.207 7.164 26.590 1.00 80.19 221 ALA A C 1
ATOM 1842 O O . ALA A 1 221 ? -14.382 8.251 26.028 1.00 80.19 221 ALA A O 1
ATOM 1843 N N . VAL A 1 222 ? -15.070 6.160 26.475 1.00 82.56 222 VAL A N 1
ATOM 1844 C CA . VAL A 1 222 ? -16.335 6.233 25.747 1.00 82.56 222 VAL A CA 1
ATOM 1845 C C . VAL A 1 222 ? -17.486 6.058 26.723 1.00 82.56 222 VAL A C 1
ATOM 1847 O O . VAL A 1 222 ? -17.574 5.057 27.425 1.00 82.56 222 VAL A O 1
ATOM 1850 N N . LYS A 1 223 ? -18.393 7.033 26.757 1.00 79.38 223 LYS A N 1
ATOM 1851 C CA . LYS A 1 223 ? -19.605 6.976 27.568 1.00 79.38 223 LYS A CA 1
ATOM 1852 C C . LYS A 1 223 ? -20.714 6.239 26.818 1.00 79.38 223 LYS A C 1
ATOM 1854 O O . LYS A 1 223 ? -21.138 6.667 25.733 1.00 79.38 223 LYS A O 1
ATOM 1859 N N . ASP A 1 224 ? -21.217 5.177 27.432 1.00 76.69 224 ASP A N 1
ATOM 1860 C CA . ASP A 1 224 ? -22.352 4.399 26.947 1.00 76.69 224 ASP A CA 1
ATOM 1861 C C . ASP A 1 224 ? -23.420 4.285 28.042 1.00 76.69 224 ASP A C 1
ATOM 1863 O O . ASP A 1 224 ? -23.326 3.482 28.968 1.00 76.69 224 ASP A O 1
ATOM 1867 N N . GLY A 1 225 ? -24.400 5.194 28.003 1.00 77.62 225 GLY A N 1
ATOM 1868 C CA . GLY A 1 225 ? -25.355 5.369 29.100 1.00 77.62 225 GLY A CA 1
ATOM 1869 C C . GLY A 1 225 ? -24.656 5.762 30.408 1.00 77.62 225 GLY A C 1
ATOM 1870 O O . GLY A 1 225 ? -24.032 6.827 30.482 1.00 77.62 225 GLY A O 1
ATOM 1871 N N . ASP A 1 226 ? -24.772 4.898 31.417 1.00 72.25 226 ASP A N 1
ATOM 1872 C CA . ASP A 1 226 ? -24.157 5.054 32.743 1.00 72.25 226 ASP A CA 1
ATOM 1873 C C . ASP A 1 226 ? -22.783 4.369 32.866 1.00 72.25 226 ASP A C 1
ATOM 1875 O O . ASP A 1 226 ? -22.126 4.500 33.902 1.00 72.25 226 ASP A O 1
ATOM 1879 N N . LEU A 1 227 ? -22.339 3.660 31.822 1.00 78.38 227 LEU A N 1
ATOM 1880 C CA . LEU A 1 227 ? -21.047 2.980 31.771 1.00 78.38 227 LEU A CA 1
ATOM 1881 C C . LEU A 1 227 ? -19.983 3.863 31.112 1.00 78.38 227 LEU A C 1
ATOM 1883 O O . LEU A 1 227 ? -20.244 4.589 30.144 1.00 78.38 227 LEU A O 1
ATOM 1887 N N . LEU A 1 228 ? -18.761 3.768 31.629 1.00 81.50 228 LEU A N 1
ATOM 1888 C CA . LEU A 1 228 ? -17.571 4.397 31.073 1.00 81.50 228 LEU A CA 1
ATOM 1889 C C . LEU A 1 228 ? -16.618 3.302 30.578 1.00 81.50 228 LEU A C 1
ATOM 1891 O O . LEU A 1 228 ? -16.086 2.511 31.358 1.00 81.50 228 LEU A O 1
ATOM 1895 N N . LEU A 1 229 ? -16.447 3.235 29.262 1.00 83.94 229 LEU A N 1
ATOM 1896 C CA . LEU A 1 229 ? -15.632 2.243 28.571 1.00 83.94 229 LEU A CA 1
ATOM 1897 C C . LEU A 1 229 ? -14.242 2.819 28.323 1.00 83.94 229 LEU A C 1
ATOM 1899 O O . LEU A 1 229 ? -14.113 3.789 27.577 1.00 83.94 229 LEU A O 1
ATOM 1903 N N . ASN A 1 230 ? -13.212 2.212 28.897 1.00 85.00 230 ASN A N 1
ATOM 1904 C CA . ASN A 1 230 ? -11.841 2.690 28.768 1.00 85.00 230 ASN A CA 1
ATOM 1905 C C . ASN A 1 230 ? -11.027 1.757 27.872 1.00 85.00 230 ASN A C 1
ATOM 1907 O O . ASN A 1 230 ? -11.010 0.539 28.062 1.00 85.00 230 ASN A O 1
ATOM 1911 N N . VAL A 1 231 ? -10.334 2.348 26.898 1.00 83.31 231 VAL A N 1
ATOM 1912 C CA . VAL A 1 231 ? -9.359 1.657 26.049 1.00 83.31 231 VAL A CA 1
ATOM 1913 C C . VAL A 1 231 ? -8.089 2.493 25.976 1.00 83.31 231 VAL A C 1
ATOM 1915 O O . VAL A 1 231 ? -8.136 3.688 25.677 1.00 83.31 231 VAL A O 1
ATOM 1918 N N . ARG A 1 232 ? -6.931 1.875 26.210 1.00 84.88 232 ARG A N 1
ATOM 1919 C CA . ARG A 1 232 ? -5.642 2.554 26.042 1.00 84.88 232 ARG A CA 1
ATOM 1920 C C . ARG A 1 232 ? -5.361 2.823 24.571 1.00 84.88 232 ARG A C 1
ATOM 1922 O O . ARG A 1 232 ? -5.525 1.951 23.722 1.00 84.88 232 ARG A O 1
ATOM 1929 N N . GLU A 1 233 ? -4.842 4.008 24.288 1.00 79.88 233 GLU A N 1
ATOM 1930 C CA . GLU A 1 233 ? -4.480 4.455 22.944 1.00 79.88 233 GLU A CA 1
ATOM 1931 C C . GLU A 1 233 ? -3.508 3.484 22.249 1.00 79.88 233 GLU A C 1
ATOM 1933 O O . GLU A 1 233 ? -3.740 3.074 21.111 1.00 79.88 233 GLU A O 1
ATOM 1938 N N . GLY A 1 234 ? -2.467 3.041 22.964 1.00 80.25 234 GLY A N 1
ATOM 1939 C CA . GLY A 1 234 ? -1.515 2.053 22.448 1.00 80.25 234 GLY A CA 1
ATOM 1940 C C . GLY A 1 234 ? -2.174 0.717 22.094 1.00 80.25 234 GLY A C 1
ATOM 1941 O O . GLY A 1 234 ? -1.828 0.104 21.093 1.00 80.25 234 GLY A O 1
ATOM 1942 N N . ILE A 1 235 ? -3.203 0.306 22.840 1.00 85.31 235 ILE A N 1
ATOM 1943 C CA . ILE A 1 235 ? -3.914 -0.960 22.611 1.00 85.31 235 ILE A CA 1
ATOM 1944 C C . ILE A 1 235 ? -4.825 -0.879 21.384 1.00 85.31 235 ILE A C 1
ATOM 1946 O O . ILE A 1 235 ? -4.978 -1.869 20.669 1.00 85.31 235 ILE A O 1
ATOM 1950 N N . ILE A 1 236 ? -5.366 0.302 21.078 1.00 86.25 236 ILE A N 1
ATOM 1951 C CA . ILE A 1 236 ? -6.112 0.544 19.837 1.00 86.25 236 ILE A CA 1
ATOM 1952 C C . ILE A 1 236 ? -5.207 0.353 18.617 1.00 86.25 236 ILE A C 1
ATOM 1954 O O . ILE A 1 236 ? -5.593 -0.321 17.658 1.00 86.25 236 ILE A O 1
ATOM 1958 N N . LEU A 1 237 ? -3.998 0.918 18.666 1.00 87.12 237 LEU A N 1
ATOM 1959 C CA . LEU A 1 237 ? -3.007 0.807 17.594 1.00 87.12 237 LEU A CA 1
ATOM 1960 C C . LEU A 1 237 ? -2.443 -0.606 17.469 1.00 87.12 237 LEU A C 1
ATOM 1962 O O . LEU A 1 237 ? -2.375 -1.132 16.359 1.00 87.12 237 LEU A O 1
ATOM 1966 N N . LEU A 1 238 ? -2.115 -1.239 18.594 1.00 88.44 238 LEU A N 1
ATOM 1967 C CA . LEU A 1 238 ? -1.665 -2.625 18.641 1.00 88.44 238 LEU A CA 1
ATOM 1968 C C . LEU A 1 238 ? -2.738 -3.575 18.096 1.00 88.44 238 LEU A C 1
ATOM 1970 O O . LEU A 1 238 ? -2.437 -4.454 17.295 1.00 88.44 238 LEU A O 1
ATOM 1974 N N . GLY A 1 239 ? -4.004 -3.379 18.475 1.00 88.69 239 GLY A N 1
ATOM 1975 C CA . GLY A 1 239 ? -5.120 -4.171 17.961 1.00 88.69 239 GLY A CA 1
ATOM 1976 C C . GLY A 1 239 ? -5.262 -4.041 16.449 1.00 88.69 239 GLY A C 1
ATOM 1977 O O . GLY A 1 239 ? -5.396 -5.049 15.756 1.00 88.69 239 GLY A O 1
ATOM 1978 N N . LEU A 1 240 ? -5.157 -2.820 15.919 1.00 89.75 240 LEU A N 1
ATOM 1979 C CA . LEU A 1 240 ? -5.175 -2.587 14.477 1.00 89.75 240 LEU A CA 1
ATOM 1980 C C . LEU A 1 240 ? -3.971 -3.229 13.771 1.00 89.75 240 LEU A C 1
ATOM 1982 O O . LEU A 1 240 ? -4.150 -3.821 12.708 1.00 89.75 240 LEU A O 1
ATOM 1986 N N . SER A 1 241 ? -2.783 -3.168 14.378 1.00 91.81 241 SER A N 1
ATOM 1987 C CA . SER A 1 241 ? -1.574 -3.822 13.871 1.00 91.81 241 SER A CA 1
ATOM 1988 C C . SER A 1 241 ? -1.744 -5.333 13.783 1.00 91.81 241 SER A C 1
ATOM 1990 O O . SER A 1 241 ? -1.569 -5.914 12.714 1.00 91.81 241 SER A O 1
ATOM 1992 N N . ILE A 1 242 ? -2.175 -5.967 14.873 1.00 92.38 242 ILE A N 1
ATOM 1993 C CA . ILE A 1 242 ? -2.408 -7.411 14.924 1.00 92.38 242 ILE A CA 1
ATOM 1994 C C . ILE A 1 242 ? -3.481 -7.815 13.909 1.00 92.38 242 ILE A C 1
ATOM 1996 O O . ILE A 1 242 ? -3.287 -8.768 13.156 1.00 92.38 242 ILE A O 1
ATOM 2000 N N . GLY A 1 243 ? -4.595 -7.079 13.852 1.00 92.06 243 GLY A N 1
ATOM 2001 C CA . GLY A 1 243 ? -5.676 -7.333 12.903 1.00 92.06 243 GLY A CA 1
ATOM 2002 C C . GLY A 1 243 ? -5.203 -7.249 11.451 1.00 92.06 243 GLY A C 1
ATOM 2003 O O . GLY A 1 243 ? -5.415 -8.188 10.688 1.00 92.06 243 GLY A O 1
ATOM 2004 N N . ALA A 1 244 ? -4.511 -6.168 11.079 1.00 92.94 244 ALA A N 1
ATOM 2005 C CA . ALA A 1 244 ? -3.954 -5.992 9.738 1.00 92.94 244 ALA A CA 1
ATOM 2006 C C . ALA A 1 244 ? -2.888 -7.053 9.412 1.00 92.94 244 ALA A C 1
ATOM 2008 O O . ALA A 1 244 ? -2.912 -7.625 8.327 1.00 92.94 244 ALA A O 1
ATOM 2009 N N . GLY A 1 245 ? -2.007 -7.385 10.359 1.00 93.25 245 GLY A N 1
ATOM 2010 C CA . GLY A 1 245 ? -0.978 -8.410 10.172 1.00 93.25 245 GLY A CA 1
ATOM 2011 C C . GLY A 1 245 ? -1.573 -9.797 9.942 1.00 93.25 245 GLY A C 1
ATOM 2012 O O . GLY A 1 245 ? -1.126 -10.527 9.062 1.00 93.25 245 GLY A O 1
ATOM 2013 N N . MET A 1 246 ? -2.642 -10.151 10.662 1.00 93.81 246 MET A N 1
ATOM 2014 C CA . MET A 1 246 ? -3.366 -11.395 10.392 1.00 93.81 246 MET A CA 1
ATOM 2015 C C . MET A 1 246 ? -3.992 -11.409 8.999 1.00 93.81 246 MET A C 1
ATOM 2017 O O . MET A 1 246 ? -3.981 -12.459 8.354 1.00 93.81 246 MET A O 1
ATOM 2021 N N . VAL A 1 247 ? -4.485 -10.260 8.520 1.00 95.00 247 VAL A N 1
ATOM 2022 C CA . VAL A 1 247 ? -4.976 -10.144 7.143 1.00 95.00 247 VAL A CA 1
ATOM 2023 C C . VAL A 1 247 ? -3.869 -10.403 6.137 1.00 95.00 247 VAL A C 1
ATOM 2025 O O . VAL A 1 247 ? -4.067 -11.225 5.243 1.00 95.00 247 VAL A O 1
ATOM 2028 N N . GLY A 1 248 ? -2.696 -9.796 6.308 1.00 93.00 248 GLY A N 1
ATOM 2029 C CA . GLY A 1 248 ? -1.540 -10.043 5.446 1.00 93.00 248 GLY A CA 1
ATOM 2030 C C . GLY A 1 248 ? -1.126 -11.517 5.402 1.00 93.00 248 GLY A C 1
ATOM 2031 O O . GLY A 1 248 ? -1.028 -12.106 4.323 1.00 93.00 248 GLY A O 1
ATOM 2032 N N . ILE A 1 249 ? -1.002 -12.167 6.564 1.00 93.62 249 ILE A N 1
ATOM 2033 C CA . ILE A 1 249 ? -0.614 -13.585 6.664 1.00 93.62 249 ILE A CA 1
ATOM 2034 C C . ILE A 1 249 ? -1.643 -14.502 5.987 1.00 93.62 249 ILE A C 1
ATOM 2036 O O . ILE A 1 249 ? -1.284 -15.325 5.141 1.00 93.62 249 ILE A O 1
ATOM 2040 N N . ILE A 1 250 ? -2.926 -14.384 6.346 1.00 94.56 250 ILE A N 1
ATOM 2041 C CA . ILE A 1 250 ? -3.964 -15.302 5.855 1.00 94.56 250 ILE A CA 1
ATOM 2042 C C . ILE A 1 250 ? -4.238 -15.067 4.373 1.00 94.56 250 ILE A C 1
ATOM 2044 O O . ILE A 1 250 ? -4.399 -16.037 3.637 1.00 94.56 250 ILE A O 1
ATOM 2048 N N . THR A 1 251 ? -4.262 -13.816 3.906 1.00 93.19 251 THR A N 1
ATOM 2049 C CA . THR A 1 251 ? -4.438 -13.544 2.472 1.00 93.19 251 THR A CA 1
ATOM 2050 C C . THR A 1 251 ? -3.223 -13.994 1.664 1.00 93.19 251 THR A C 1
ATOM 2052 O O . THR A 1 251 ? -3.418 -14.541 0.586 1.00 93.19 251 THR A O 1
ATOM 2055 N N . THR A 1 252 ? -1.993 -13.907 2.187 1.00 92.81 252 THR A N 1
ATOM 2056 C CA . THR A 1 252 ? -0.808 -14.495 1.531 1.00 92.81 252 THR A CA 1
ATOM 2057 C C . THR A 1 252 ? -0.930 -16.012 1.393 1.00 92.81 252 THR A C 1
ATOM 2059 O O . THR A 1 252 ? -0.719 -16.559 0.311 1.00 92.81 252 THR A O 1
ATOM 2062 N N . LEU A 1 253 ? -1.324 -16.706 2.465 1.00 91.56 253 LEU A N 1
ATOM 2063 C CA . LEU A 1 253 ? -1.585 -18.148 2.416 1.00 91.56 253 LEU A CA 1
ATOM 2064 C C . LEU A 1 253 ? -2.729 -18.478 1.447 1.00 91.56 253 LEU A C 1
ATOM 2066 O O . LEU A 1 253 ? -2.609 -19.397 0.638 1.00 91.56 253 LEU A O 1
ATOM 2070 N N . GLY A 1 254 ? -3.808 -17.696 1.484 1.00 89.44 254 GLY A N 1
ATOM 2071 C CA . GLY A 1 254 ? -4.942 -17.811 0.573 1.00 89.44 254 GLY A CA 1
ATOM 2072 C C . GLY A 1 254 ? -4.527 -17.655 -0.888 1.00 89.44 254 GLY A C 1
ATOM 2073 O O . GLY A 1 254 ? -4.914 -18.479 -1.711 1.00 89.44 254 GLY A O 1
ATOM 2074 N N . ALA A 1 255 ? -3.671 -16.675 -1.197 1.00 90.06 255 ALA A N 1
ATOM 2075 C CA . ALA A 1 255 ? -3.132 -16.435 -2.535 1.00 90.06 255 ALA A CA 1
ATOM 2076 C C . ALA A 1 255 ? -2.418 -17.670 -3.096 1.00 90.06 255 ALA A C 1
ATOM 2078 O O . ALA A 1 255 ? -2.608 -18.026 -4.259 1.00 90.06 255 ALA A O 1
ATOM 2079 N N . ILE A 1 256 ? -1.618 -18.338 -2.257 1.00 89.50 256 ILE A N 1
ATOM 2080 C CA . ILE A 1 256 ? -0.887 -19.556 -2.624 1.00 89.50 256 ILE A CA 1
ATOM 2081 C C . ILE A 1 256 ? -1.865 -20.707 -2.888 1.00 89.50 256 ILE A C 1
ATOM 2083 O O . ILE A 1 256 ? -1.727 -21.412 -3.887 1.00 89.50 256 ILE A O 1
ATOM 2087 N N . LEU A 1 257 ? -2.862 -20.889 -2.016 1.00 89.38 257 LEU A N 1
ATOM 2088 C CA . LEU A 1 257 ? -3.835 -21.981 -2.119 1.00 89.38 257 LEU A CA 1
ATOM 2089 C C . LEU A 1 257 ? -4.711 -21.868 -3.370 1.00 89.38 257 LEU A C 1
ATOM 2091 O O . LEU A 1 257 ? -4.892 -22.857 -4.080 1.00 89.38 257 LEU A O 1
ATOM 2095 N N . ILE A 1 258 ? -5.212 -20.668 -3.665 1.00 89.38 258 ILE A N 1
ATOM 2096 C CA . ILE A 1 258 ? -6.102 -20.421 -4.811 1.00 89.38 258 ILE A CA 1
ATOM 2097 C C . ILE A 1 258 ? -5.339 -20.132 -6.111 1.00 89.38 258 ILE A C 1
ATOM 2099 O O . ILE A 1 258 ? -5.964 -19.906 -7.143 1.00 89.38 258 ILE A O 1
ATOM 2103 N N . LYS A 1 259 ? -3.995 -20.130 -6.072 1.00 87.12 259 LYS A N 1
ATOM 2104 C CA . LYS A 1 259 ? -3.117 -19.732 -7.187 1.00 87.12 259 LYS A CA 1
ATOM 2105 C C . LYS A 1 259 ? -3.539 -18.386 -7.781 1.00 87.12 259 LYS A C 1
ATOM 2107 O O . LYS A 1 259 ? -3.759 -18.261 -8.986 1.00 87.12 259 LYS A O 1
ATOM 2112 N N . ALA A 1 260 ? -3.690 -17.399 -6.903 1.00 85.12 260 ALA A N 1
ATOM 2113 C CA . ALA A 1 260 ? -4.118 -16.065 -7.282 1.00 85.12 260 ALA A CA 1
ATOM 2114 C C . ALA A 1 260 ? -3.143 -15.426 -8.279 1.00 85.12 260 ALA A C 1
ATOM 2116 O O . ALA A 1 260 ? -1.945 -15.723 -8.296 1.00 85.12 260 ALA A O 1
ATOM 2117 N N . THR A 1 261 ? -3.665 -14.520 -9.098 1.00 87.38 261 THR A N 1
ATOM 2118 C CA . THR A 1 261 ? -2.845 -13.746 -10.027 1.00 87.38 261 THR A CA 1
ATOM 2119 C C . THR A 1 261 ? -1.926 -12.784 -9.265 1.00 87.38 261 THR A C 1
ATOM 2121 O O . THR A 1 261 ? -2.159 -12.469 -8.093 1.00 87.38 261 THR A O 1
ATOM 2124 N N . LEU A 1 262 ? -0.868 -12.297 -9.919 1.00 83.62 262 LEU A N 1
ATOM 2125 C CA . LEU A 1 262 ? 0.136 -11.439 -9.283 1.00 83.62 262 LEU A CA 1
ATOM 2126 C C . LEU A 1 262 ? -0.496 -10.177 -8.676 1.00 83.62 262 LEU A C 1
ATOM 2128 O O . LEU A 1 262 ? -0.110 -9.774 -7.582 1.00 83.62 262 LEU A O 1
ATOM 2132 N N . PHE A 1 263 ? -1.520 -9.606 -9.315 1.00 85.38 263 PHE A N 1
ATOM 2133 C CA . PHE A 1 263 ? -2.262 -8.454 -8.789 1.00 85.38 263 PHE A CA 1
ATOM 2134 C C . PHE A 1 263 ? -2.817 -8.661 -7.376 1.00 85.38 263 PHE A C 1
ATOM 2136 O O . PHE A 1 263 ? -2.927 -7.699 -6.618 1.00 85.38 263 PHE A O 1
ATOM 2143 N N . PHE A 1 264 ? -3.162 -9.895 -6.997 1.00 88.62 264 PHE A N 1
ATOM 2144 C CA . PHE A 1 264 ? -3.686 -10.179 -5.664 1.00 88.62 264 PHE A CA 1
ATOM 2145 C C . PHE A 1 264 ? -2.646 -9.929 -4.568 1.00 88.62 264 PHE A C 1
ATOM 2147 O O . PHE A 1 264 ? -3.026 -9.575 -3.459 1.00 88.62 264 PHE A O 1
ATOM 2154 N N . THR A 1 265 ? -1.347 -10.041 -4.874 1.00 87.81 265 THR A N 1
ATOM 2155 C CA . THR A 1 265 ? -0.245 -9.854 -3.906 1.00 87.81 265 THR A CA 1
ATOM 2156 C C . THR A 1 265 ? -0.170 -8.446 -3.312 1.00 87.81 265 THR A C 1
ATOM 2158 O O . THR A 1 265 ? 0.415 -8.260 -2.248 1.00 87.81 265 THR A O 1
ATOM 2161 N N . ILE A 1 266 ? -0.815 -7.472 -3.954 1.00 90.31 266 ILE A N 1
ATOM 2162 C CA . ILE A 1 266 ? -0.945 -6.102 -3.457 1.00 90.31 266 ILE A CA 1
ATOM 2163 C C . ILE A 1 266 ? -1.713 -6.085 -2.130 1.00 90.31 266 ILE A C 1
ATOM 2165 O O . ILE A 1 266 ? -1.292 -5.434 -1.184 1.00 90.31 266 ILE A O 1
ATOM 2169 N N . VAL A 1 267 ? -2.794 -6.863 -2.022 1.00 92.81 267 VAL A N 1
ATOM 2170 C CA . VAL A 1 267 ? -3.653 -6.898 -0.829 1.00 92.81 267 VAL A CA 1
ATOM 2171 C C . VAL A 1 267 ? -2.873 -7.285 0.437 1.00 92.81 267 VAL A C 1
ATOM 2173 O O . VAL A 1 267 ? -2.859 -6.479 1.373 1.00 92.81 267 VAL A O 1
ATOM 2176 N N . PRO A 1 268 ? -2.201 -8.456 0.509 1.00 93.25 268 PRO A N 1
ATOM 2177 C CA . PRO A 1 268 ? -1.405 -8.804 1.678 1.00 93.25 268 PRO A CA 1
ATOM 2178 C C . PRO A 1 268 ? -0.272 -7.808 1.930 1.00 93.25 268 PRO A C 1
ATOM 2180 O O . PRO A 1 268 ? -0.076 -7.410 3.076 1.00 93.25 268 PRO A O 1
ATOM 2183 N N . ALA A 1 269 ? 0.419 -7.342 0.881 1.00 90.62 269 ALA A N 1
ATOM 2184 C CA . ALA A 1 269 ? 1.511 -6.380 1.022 1.00 90.62 269 ALA A CA 1
ATOM 2185 C C . ALA A 1 269 ? 1.050 -5.068 1.680 1.00 90.62 269 ALA A C 1
ATOM 2187 O O . ALA A 1 269 ? 1.710 -4.570 2.596 1.00 90.62 269 ALA A O 1
ATOM 2188 N N . THR A 1 270 ? -0.108 -4.532 1.281 1.00 92.50 270 THR A N 1
ATOM 2189 C CA . THR A 1 270 ? -0.676 -3.328 1.892 1.00 92.50 270 THR A CA 1
ATOM 2190 C C . THR A 1 270 ? -1.013 -3.553 3.367 1.00 92.50 270 THR A C 1
ATOM 2192 O O . THR A 1 270 ? -0.705 -2.705 4.206 1.00 92.50 270 THR A O 1
ATOM 2195 N N . PHE A 1 271 ? -1.641 -4.682 3.712 1.00 93.56 271 PHE A N 1
ATOM 2196 C CA . PHE A 1 271 ? -2.015 -4.979 5.097 1.00 93.56 271 PHE A CA 1
ATOM 2197 C C . PHE A 1 271 ? -0.799 -5.215 6.004 1.00 93.56 271 PHE A C 1
ATOM 2199 O O . PHE A 1 271 ? -0.797 -4.729 7.136 1.00 93.56 271 PHE A O 1
ATOM 2206 N N . ASP A 1 272 ? 0.262 -5.847 5.501 1.00 91.25 272 ASP A N 1
ATOM 2207 C CA . ASP A 1 272 ? 1.537 -5.986 6.216 1.00 91.25 272 ASP A CA 1
ATOM 2208 C C . ASP A 1 272 ? 2.192 -4.620 6.474 1.00 91.25 272 ASP A C 1
ATOM 2210 O O . ASP A 1 272 ? 2.647 -4.327 7.585 1.00 91.25 272 ASP A O 1
ATOM 2214 N N . MET A 1 273 ? 2.188 -3.734 5.474 1.00 90.12 273 MET A N 1
ATOM 2215 C CA . MET A 1 273 ? 2.697 -2.368 5.624 1.00 90.12 273 MET A CA 1
ATOM 2216 C C . MET A 1 273 ? 1.876 -1.553 6.632 1.00 90.12 273 MET A C 1
ATOM 2218 O O . MET A 1 273 ? 2.452 -0.847 7.464 1.00 90.12 273 MET A O 1
ATOM 2222 N N . ILE A 1 274 ? 0.542 -1.661 6.601 1.00 90.44 274 ILE A N 1
ATOM 2223 C CA . ILE A 1 274 ? -0.342 -1.020 7.587 1.00 90.44 274 ILE A CA 1
ATOM 2224 C C . ILE A 1 274 ? -0.044 -1.559 8.982 1.00 90.44 274 ILE A C 1
ATOM 2226 O O . ILE A 1 274 ? 0.137 -0.763 9.903 1.00 90.44 274 ILE A O 1
ATOM 2230 N N . SER A 1 275 ? 0.072 -2.880 9.125 1.00 92.50 275 SER A N 1
ATOM 2231 C CA . SER A 1 275 ? 0.402 -3.534 10.388 1.00 92.50 275 SER A CA 1
ATOM 2232 C C . SER A 1 275 ? 1.666 -2.949 11.011 1.00 92.50 275 SER A C 1
ATOM 2234 O O . SER A 1 275 ? 1.637 -2.492 12.157 1.00 92.50 275 SER A O 1
ATOM 2236 N N . LEU A 1 276 ? 2.746 -2.846 10.234 1.00 89.50 276 LEU A N 1
ATOM 2237 C CA . LEU A 1 276 ? 4.021 -2.327 10.718 1.00 89.50 276 LEU A CA 1
ATOM 2238 C C . LEU A 1 276 ? 3.971 -0.824 11.026 1.00 89.50 276 LEU A C 1
ATOM 2240 O O . LEU A 1 276 ? 4.499 -0.389 12.051 1.00 89.50 276 LEU A O 1
ATOM 2244 N N . ILE A 1 277 ? 3.289 -0.026 10.198 1.00 86.38 277 ILE A N 1
ATOM 2245 C CA . ILE A 1 277 ? 3.061 1.398 10.483 1.00 86.38 277 ILE A CA 1
ATOM 2246 C C . ILE A 1 277 ? 2.318 1.560 11.814 1.00 86.38 277 ILE A C 1
ATOM 2248 O O . ILE A 1 277 ? 2.742 2.344 12.658 1.00 86.38 277 ILE A O 1
ATOM 2252 N N . THR A 1 278 ? 1.231 0.817 12.021 1.00 86.12 278 THR A N 1
ATOM 2253 C CA . THR A 1 278 ? 0.407 0.923 13.234 1.00 86.12 278 THR A CA 1
ATOM 2254 C C . THR A 1 278 ? 1.126 0.424 14.488 1.00 86.12 278 THR A C 1
ATOM 2256 O O . THR A 1 278 ? 0.978 1.039 15.540 1.00 86.12 278 THR A O 1
ATOM 2259 N N . ALA A 1 279 ? 1.995 -0.587 14.374 1.00 86.12 279 ALA A N 1
ATOM 2260 C CA . ALA A 1 279 ? 2.880 -1.003 15.464 1.00 86.12 279 ALA A CA 1
ATOM 2261 C C . ALA A 1 279 ? 3.886 0.097 15.836 1.00 86.12 279 ALA A C 1
ATOM 2263 O O . ALA A 1 279 ? 4.092 0.394 17.006 1.00 86.12 279 ALA A O 1
ATOM 2264 N N . LEU A 1 280 ? 4.497 0.768 14.854 1.00 81.75 280 LEU A N 1
ATOM 2265 C CA . LEU A 1 280 ? 5.390 1.901 15.134 1.00 81.75 280 LEU A CA 1
ATOM 2266 C C . LEU A 1 280 ? 4.643 3.093 15.747 1.00 81.75 280 LEU A C 1
ATOM 2268 O O . LEU A 1 280 ? 5.207 3.831 16.561 1.00 81.75 280 LEU A O 1
ATOM 2272 N N . MET A 1 281 ? 3.378 3.287 15.371 1.00 78.56 281 MET A N 1
ATOM 2273 C CA . MET A 1 281 ? 2.518 4.305 15.974 1.00 78.56 281 MET A CA 1
ATOM 2274 C C . MET A 1 281 ? 2.266 4.034 17.456 1.00 78.56 281 MET A C 1
ATOM 2276 O O . MET A 1 281 ? 2.155 4.993 18.210 1.00 78.56 281 MET A O 1
ATOM 2280 N N . GLU A 1 282 ? 2.210 2.774 17.895 1.00 80.25 282 GLU A N 1
ATOM 2281 C CA . GLU A 1 282 ? 2.032 2.434 19.314 1.00 80.25 282 GLU A CA 1
ATOM 2282 C C . GLU A 1 282 ? 3.137 3.058 20.179 1.00 80.25 282 GLU A C 1
ATOM 2284 O O . GLU A 1 282 ? 2.857 3.648 21.219 1.00 80.25 282 GLU A O 1
ATOM 2289 N N . PHE A 1 283 ? 4.386 3.004 19.706 1.00 73.50 283 PHE A N 1
ATOM 2290 C CA . PHE A 1 283 ? 5.541 3.555 20.419 1.00 73.50 283 PHE A CA 1
ATOM 2291 C C . PHE A 1 283 ? 5.681 5.077 20.289 1.00 73.50 283 PHE A C 1
ATOM 2293 O O . PHE A 1 283 ? 6.314 5.711 21.131 1.00 73.50 283 PHE A O 1
ATOM 2300 N N . THR A 1 284 ? 5.137 5.666 19.221 1.00 70.31 284 THR A N 1
ATOM 2301 C CA . THR A 1 284 ? 5.321 7.091 18.887 1.00 70.31 284 THR A CA 1
ATOM 2302 C C . THR A 1 284 ? 4.102 7.970 19.222 1.00 70.31 284 THR A C 1
ATOM 2304 O O . THR A 1 284 ? 4.252 9.184 19.357 1.00 70.31 284 THR A O 1
ATOM 2307 N N . GLY A 1 285 ? 2.920 7.377 19.423 1.00 68.00 285 GLY A N 1
ATOM 2308 C CA . GLY A 1 285 ? 1.649 8.040 19.750 1.00 68.00 285 GLY A CA 1
ATOM 2309 C C . GLY A 1 285 ? 0.861 8.541 18.527 1.00 68.00 285 GLY A C 1
ATOM 2310 O O . GLY A 1 285 ? 1.437 8.932 17.505 1.00 68.00 285 GLY A O 1
ATOM 2311 N N . LEU A 1 286 ? -0.481 8.602 18.616 1.00 68.62 286 LEU A N 1
ATOM 2312 C CA . LEU A 1 286 ? -1.340 8.955 17.470 1.00 68.62 286 LEU A CA 1
ATOM 2313 C C . LEU A 1 286 ? -1.146 10.394 16.963 1.00 68.62 286 LEU A C 1
ATOM 2315 O O . LEU A 1 286 ? -1.400 10.670 15.787 1.00 68.62 286 LEU A O 1
ATOM 2319 N N . LYS A 1 287 ? -0.697 11.336 17.803 1.00 65.12 287 LYS A N 1
ATOM 2320 C CA . LYS A 1 287 ? -0.534 12.752 17.403 1.00 65.12 287 LYS A CA 1
ATOM 2321 C C . LYS A 1 287 ? 0.488 12.930 16.269 1.00 65.12 287 LYS A C 1
ATOM 2323 O O . LYS A 1 287 ? 0.344 13.829 15.435 1.00 65.12 287 LYS A O 1
ATOM 2328 N N . ILE A 1 288 ? 1.491 12.053 16.185 1.00 64.50 288 ILE A N 1
ATOM 2329 C CA . ILE A 1 288 ? 2.533 12.112 15.148 1.00 64.50 288 ILE A CA 1
ATOM 2330 C C . ILE A 1 288 ? 1.974 11.688 13.775 1.00 64.50 288 ILE A C 1
ATOM 2332 O O . ILE A 1 288 ? 2.393 12.223 12.746 1.00 64.50 288 ILE A O 1
ATOM 2336 N N . VAL A 1 289 ? 0.942 10.838 13.750 1.00 60.44 289 VAL A N 1
ATOM 2337 C CA . VAL A 1 289 ? 0.285 10.312 12.538 1.00 60.44 289 VAL A CA 1
ATOM 2338 C C . VAL A 1 289 ? -0.301 11.420 11.671 1.00 60.44 289 VAL A C 1
ATOM 2340 O O . VAL A 1 289 ? -0.004 11.521 10.480 1.00 60.44 289 VAL A O 1
ATOM 2343 N N . VAL A 1 290 ? -1.091 12.310 12.277 1.00 61.88 290 VAL A N 1
ATOM 2344 C CA . VAL A 1 290 ? -1.706 13.448 11.575 1.00 61.88 290 VAL A CA 1
ATOM 2345 C C . VAL A 1 290 ? -0.643 14.346 10.976 1.00 61.88 290 VAL A C 1
ATOM 2347 O O . VAL A 1 290 ? -0.81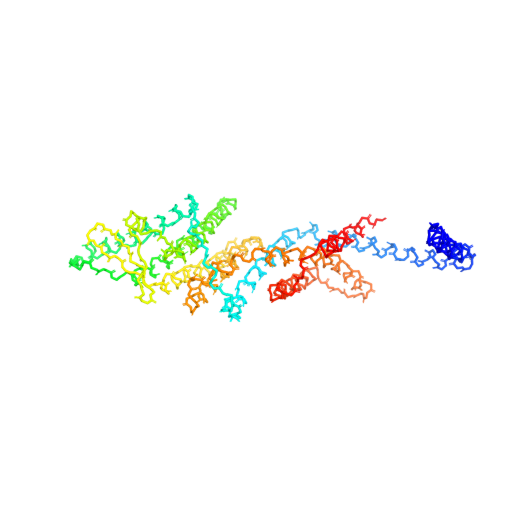6 14.875 9.880 1.00 61.88 290 VAL A O 1
ATOM 2350 N N . ARG A 1 291 ? 0.453 14.548 11.705 1.00 64.12 291 ARG A N 1
ATOM 2351 C CA . ARG A 1 291 ? 1.507 15.473 11.309 1.00 64.12 291 ARG A CA 1
ATOM 2352 C C . ARG A 1 291 ? 2.377 14.884 10.193 1.00 64.12 291 ARG A C 1
ATOM 2354 O O . ARG A 1 291 ? 2.791 15.634 9.315 1.00 64.12 291 ARG A O 1
ATOM 2361 N N . ALA A 1 292 ? 2.562 13.562 10.160 1.00 62.97 292 ALA A N 1
ATOM 2362 C CA . ALA A 1 292 ? 3.193 12.856 9.045 1.00 62.97 292 ALA A CA 1
ATOM 2363 C C . ALA A 1 292 ? 2.330 12.885 7.768 1.00 62.97 292 ALA A C 1
ATOM 2365 O O . ALA A 1 292 ? 2.855 13.146 6.688 1.00 62.97 292 ALA A O 1
ATOM 2366 N N . ILE A 1 293 ? 1.010 12.687 7.893 1.00 61.94 293 ILE A N 1
ATOM 2367 C CA . ILE A 1 293 ? 0.067 12.692 6.757 1.00 61.94 293 ILE A CA 1
ATOM 2368 C C . ILE A 1 293 ? -0.192 14.114 6.224 1.00 61.94 293 ILE A C 1
ATOM 2370 O O . ILE A 1 293 ? -0.427 14.293 5.031 1.00 61.94 293 ILE A O 1
ATOM 2374 N N . LYS A 1 294 ? -0.123 15.147 7.078 1.00 60.69 294 LYS A N 1
ATOM 2375 C CA . LYS A 1 294 ? -0.322 16.554 6.679 1.00 60.69 294 LYS A CA 1
ATOM 2376 C C . LYS A 1 294 ? 0.747 17.083 5.713 1.00 60.69 294 LYS A C 1
ATOM 2378 O O . LYS A 1 294 ? 0.478 18.072 5.036 1.00 60.69 294 LYS A O 1
ATOM 2383 N N . ASP A 1 295 ? 1.915 16.447 5.600 1.00 65.12 295 ASP A N 1
ATOM 2384 C CA . ASP A 1 295 ? 2.953 16.835 4.631 1.00 65.12 295 ASP A CA 1
ATOM 2385 C C . ASP A 1 295 ? 2.674 16.258 3.228 1.00 65.12 295 ASP A C 1
ATOM 2387 O O . ASP A 1 295 ? 3.461 15.512 2.638 1.00 65.12 295 ASP A O 1
ATOM 2391 N N . LEU A 1 296 ? 1.495 16.607 2.704 1.00 63.03 296 LEU A N 1
ATOM 2392 C CA . LEU A 1 296 ? 1.022 16.220 1.374 1.00 63.03 296 LEU A CA 1
ATOM 2393 C C . LEU A 1 296 ? 1.924 16.767 0.261 1.00 63.03 296 LEU A C 1
ATOM 2395 O O . LEU A 1 296 ? 2.020 16.164 -0.805 1.00 63.03 296 LEU A O 1
ATOM 2399 N N . GLU A 1 297 ? 2.596 17.895 0.502 1.00 62.97 297 GLU A N 1
ATOM 2400 C CA . GLU A 1 297 ? 3.495 18.510 -0.473 1.00 62.97 297 GLU A CA 1
ATOM 2401 C C . GLU A 1 297 ? 4.765 17.666 -0.654 1.00 62.97 297 GLU A C 1
ATOM 2403 O O . GLU A 1 297 ? 5.106 17.305 -1.782 1.00 62.97 297 GLU A O 1
ATOM 2408 N N . GLY A 1 298 ? 5.417 17.245 0.439 1.00 65.94 298 GLY A N 1
ATOM 2409 C CA . GLY A 1 298 ? 6.556 16.325 0.373 1.00 65.94 298 GLY A CA 1
ATOM 2410 C C . GLY A 1 298 ? 6.195 14.963 -0.232 1.00 65.94 298 GLY A C 1
ATOM 2411 O O . GLY A 1 298 ? 7.001 14.374 -0.960 1.00 65.94 298 GLY A O 1
ATOM 2412 N N . LEU A 1 299 ? 4.971 14.493 0.025 1.00 72.38 299 LEU A N 1
ATOM 2413 C CA . LEU A 1 299 ? 4.430 13.250 -0.521 1.00 72.38 299 LEU A CA 1
ATOM 2414 C C . LEU A 1 299 ? 4.186 13.344 -2.041 1.00 72.38 299 LEU A C 1
ATOM 2416 O O . LEU A 1 299 ? 4.596 12.481 -2.818 1.00 72.38 299 LEU A O 1
ATOM 2420 N N . GLY A 1 300 ? 3.577 14.439 -2.501 1.00 71.75 300 GLY A N 1
ATOM 2421 C CA . GLY A 1 300 ? 3.342 14.673 -3.927 1.00 71.75 300 GLY A CA 1
ATOM 2422 C C . GLY A 1 300 ? 4.644 14.794 -4.725 1.00 71.75 300 GLY A C 1
ATOM 2423 O O . GLY A 1 300 ? 4.757 14.272 -5.834 1.00 71.75 300 GLY A O 1
ATOM 2424 N N . ILE A 1 301 ? 5.671 15.430 -4.152 1.00 71.38 301 ILE A N 1
ATOM 2425 C CA . ILE A 1 301 ? 6.974 15.610 -4.808 1.00 71.38 301 ILE A CA 1
ATOM 2426 C C . ILE A 1 301 ? 7.718 14.283 -4.986 1.00 71.38 301 ILE A C 1
ATOM 2428 O O . ILE A 1 301 ? 8.395 14.105 -6.004 1.00 71.38 301 ILE A O 1
ATOM 2432 N N . GLY A 1 302 ? 7.633 13.367 -4.019 1.00 72.25 302 GLY A N 1
ATOM 2433 C CA . GLY A 1 302 ? 8.267 12.055 -4.144 1.00 72.25 302 GLY A CA 1
ATOM 2434 C C . GLY A 1 302 ? 7.554 11.159 -5.159 1.00 72.25 302 GLY A C 1
ATOM 2435 O O . GLY A 1 302 ? 8.231 10.563 -5.994 1.00 72.25 302 GLY A O 1
ATOM 2436 N N . LEU A 1 303 ? 6.217 11.171 -5.203 1.00 77.69 303 LEU A N 1
ATOM 2437 C CA . LEU A 1 303 ? 5.458 10.501 -6.272 1.00 77.69 303 LEU A CA 1
ATOM 2438 C C . LEU A 1 303 ? 5.805 11.057 -7.658 1.00 77.69 303 LEU A C 1
ATOM 2440 O O . LEU A 1 303 ? 6.047 10.302 -8.595 1.00 77.69 303 LEU A O 1
ATOM 2444 N N . LEU A 1 304 ? 5.926 12.382 -7.789 1.00 76.75 304 LEU A N 1
ATOM 2445 C CA . LEU A 1 304 ? 6.325 13.012 -9.051 1.00 76.75 304 LEU A CA 1
ATOM 2446 C C . LEU A 1 304 ? 7.730 12.604 -9.522 1.00 76.75 304 LEU A C 1
ATOM 2448 O O . LEU A 1 304 ? 8.015 12.672 -10.716 1.00 76.75 304 LEU A O 1
ATOM 2452 N N . ASN A 1 305 ? 8.620 12.210 -8.608 1.00 75.81 305 ASN A N 1
ATOM 2453 C CA . ASN A 1 305 ? 9.933 11.669 -8.964 1.00 75.81 305 ASN A CA 1
ATOM 2454 C C . ASN A 1 305 ? 9.862 10.230 -9.475 1.00 75.81 305 ASN A C 1
ATOM 2456 O O . ASN A 1 305 ? 10.719 9.841 -10.263 1.00 75.81 305 ASN A O 1
ATOM 2460 N N . MET A 1 306 ? 8.855 9.455 -9.076 1.00 77.75 306 MET A N 1
ATOM 2461 C CA . MET A 1 306 ? 8.722 8.079 -9.543 1.00 77.75 306 MET A CA 1
ATOM 2462 C C . MET A 1 306 ? 8.409 7.978 -11.025 1.00 77.75 306 MET A C 1
ATOM 2464 O O . MET A 1 306 ? 8.972 7.117 -11.686 1.00 77.75 306 MET A O 1
ATOM 2468 N N . PHE A 1 307 ? 7.558 8.856 -11.563 1.00 80.25 307 PHE A N 1
ATOM 2469 C CA . PHE A 1 307 ? 7.166 8.796 -12.975 1.00 80.25 307 PHE A CA 1
ATOM 2470 C C . PHE A 1 307 ? 8.360 8.724 -13.936 1.00 80.25 307 PHE A C 1
ATOM 2472 O O . PHE A 1 307 ? 8.438 7.753 -14.694 1.00 80.25 307 PHE A O 1
ATOM 2479 N N . PRO A 1 308 ? 9.316 9.679 -13.926 1.00 76.75 308 PRO A N 1
ATOM 2480 C CA . PRO A 1 308 ? 10.464 9.594 -14.817 1.00 76.75 308 PRO A CA 1
ATOM 2481 C C . PRO A 1 308 ? 11.301 8.345 -14.548 1.00 76.75 308 PRO A C 1
ATOM 2483 O O . PRO A 1 308 ? 11.778 7.732 -15.491 1.00 76.75 308 PRO A O 1
ATOM 2486 N N . ILE A 1 309 ? 11.443 7.929 -13.293 1.00 75.69 309 ILE A N 1
ATOM 2487 C CA . ILE A 1 309 ? 12.241 6.757 -12.929 1.00 75.69 309 ILE A CA 1
ATOM 2488 C C . ILE A 1 309 ? 11.636 5.471 -13.498 1.00 75.69 309 ILE A C 1
ATOM 2490 O O . ILE A 1 309 ? 12.358 4.684 -14.108 1.00 75.69 309 ILE A O 1
ATOM 2494 N N . ILE A 1 310 ? 10.328 5.274 -13.334 1.00 80.94 310 ILE A N 1
ATOM 2495 C CA . ILE A 1 310 ? 9.596 4.128 -13.880 1.00 80.94 310 ILE A CA 1
ATOM 2496 C C . ILE A 1 310 ? 9.732 4.132 -15.406 1.00 80.94 310 ILE A C 1
ATOM 2498 O O . ILE A 1 310 ? 10.179 3.144 -15.980 1.00 80.94 310 ILE A O 1
ATOM 2502 N N . SER A 1 311 ? 9.459 5.271 -16.053 1.00 80.88 311 SER A N 1
ATOM 2503 C CA . SER A 1 311 ? 9.565 5.438 -17.512 1.00 80.88 311 SER A CA 1
ATOM 2504 C C . SER A 1 311 ? 10.965 5.096 -18.046 1.00 80.88 311 SER A C 1
ATOM 2506 O O . SER A 1 311 ? 11.113 4.286 -18.963 1.00 80.88 311 SER A O 1
ATOM 2508 N N . TRP A 1 312 ? 12.019 5.636 -17.424 1.00 80.00 312 TRP A N 1
ATOM 2509 C CA . TRP A 1 312 ? 13.406 5.352 -17.807 1.00 80.00 312 TRP A CA 1
ATOM 2510 C C . TRP A 1 312 ? 13.825 3.917 -17.532 1.00 80.00 312 TRP A C 1
ATOM 2512 O O . TRP A 1 312 ? 14.640 3.380 -18.272 1.00 80.00 312 TRP A O 1
ATOM 2522 N N . SER A 1 313 ? 13.296 3.292 -16.488 1.00 79.25 313 SER A N 1
ATOM 2523 C CA . SER A 1 313 ? 13.644 1.914 -16.156 1.00 79.25 313 SER A CA 1
ATOM 2524 C C . SER A 1 313 ? 12.961 0.902 -17.073 1.00 79.25 313 SER A C 1
ATOM 2526 O O . SER A 1 313 ? 13.583 -0.099 -17.407 1.00 79.25 313 SER A O 1
ATOM 2528 N N . ILE A 1 314 ? 11.727 1.172 -17.522 1.00 83.19 314 ILE A N 1
ATOM 2529 C CA . ILE A 1 314 ? 11.056 0.390 -18.577 1.00 83.19 314 ILE A CA 1
ATOM 2530 C C . ILE A 1 314 ? 11.922 0.403 -19.839 1.00 83.19 314 ILE A C 1
ATOM 2532 O O . ILE A 1 314 ? 12.279 -0.642 -20.381 1.00 83.19 314 ILE A O 1
ATOM 2536 N N . TYR A 1 315 ? 12.325 1.601 -20.264 1.00 78.69 315 TYR A N 1
ATOM 2537 C CA . TYR A 1 315 ? 13.182 1.777 -21.430 1.00 78.69 315 TYR A CA 1
ATOM 2538 C C . TYR A 1 315 ? 14.579 1.159 -21.234 1.00 78.69 315 TYR A C 1
ATOM 2540 O O . TYR A 1 315 ? 15.087 0.450 -22.102 1.00 78.69 315 TYR A O 1
ATOM 2548 N N . GLY A 1 316 ? 15.183 1.364 -20.062 1.00 78.69 316 GLY A N 1
ATOM 2549 C CA . GLY A 1 316 ? 16.467 0.783 -19.671 1.00 78.69 316 GLY A CA 1
ATOM 2550 C C . GLY A 1 316 ? 16.444 -0.745 -19.629 1.00 78.69 316 GLY A C 1
ATOM 2551 O O . GLY A 1 316 ? 17.434 -1.372 -19.992 1.00 78.69 316 GLY A O 1
ATOM 2552 N N . GLY A 1 317 ? 15.311 -1.352 -19.270 1.00 79.81 317 GLY A N 1
ATOM 2553 C CA . GLY A 1 317 ? 15.091 -2.792 -19.367 1.00 79.81 317 GLY A CA 1
ATOM 2554 C C . GLY A 1 317 ? 15.234 -3.316 -20.791 1.00 79.81 317 GLY A C 1
ATOM 2555 O O . GLY A 1 317 ? 15.942 -4.295 -21.018 1.00 79.81 317 GLY A O 1
ATOM 2556 N N . GLY A 1 318 ? 14.643 -2.611 -21.759 1.00 82.19 318 GLY A N 1
ATOM 2557 C CA . GLY A 1 318 ? 14.825 -2.907 -23.180 1.00 82.19 318 GLY A CA 1
ATOM 2558 C C . GLY A 1 318 ? 16.274 -2.755 -23.635 1.00 82.19 318 GLY A C 1
ATOM 2559 O O . GLY A 1 318 ? 16.791 -3.624 -24.330 1.00 82.19 318 GLY A O 1
ATOM 2560 N N . VAL A 1 319 ? 16.962 -1.699 -23.188 1.00 81.62 319 VAL A N 1
ATOM 2561 C CA . VAL A 1 319 ? 18.392 -1.489 -23.481 1.00 81.62 319 VAL A CA 1
ATOM 2562 C C . VAL A 1 319 ? 19.238 -2.649 -22.954 1.00 81.62 319 VAL A C 1
ATOM 2564 O O . VAL A 1 319 ? 20.079 -3.179 -23.677 1.00 81.62 319 VAL A O 1
ATOM 2567 N N . ILE A 1 320 ? 19.010 -3.071 -21.708 1.00 81.94 320 ILE A N 1
ATOM 2568 C CA . ILE A 1 320 ? 19.714 -4.207 -21.101 1.00 81.94 320 ILE A CA 1
ATOM 2569 C C . ILE A 1 320 ? 19.429 -5.486 -21.892 1.00 81.94 320 ILE A C 1
ATOM 2571 O O . ILE A 1 320 ? 20.360 -6.232 -22.180 1.00 81.94 320 ILE A O 1
ATOM 2575 N N . TYR A 1 321 ? 18.178 -5.712 -22.298 1.00 82.06 321 TYR A N 1
ATOM 2576 C CA . TYR A 1 321 ? 17.801 -6.862 -23.118 1.00 82.06 321 TYR A CA 1
ATOM 2577 C C . TYR A 1 321 ? 18.555 -6.888 -24.456 1.00 82.06 321 TYR A C 1
ATOM 2579 O O . TYR A 1 321 ? 19.163 -7.902 -24.795 1.00 82.06 321 TYR A O 1
ATOM 2587 N N . VAL A 1 322 ? 18.607 -5.759 -25.175 1.00 83.38 322 VAL A N 1
ATOM 2588 C CA . VAL A 1 322 ? 19.368 -5.625 -26.433 1.00 83.38 322 VAL A CA 1
ATOM 2589 C C . VAL A 1 322 ? 20.856 -5.894 -26.210 1.00 83.38 322 VAL A C 1
ATOM 2591 O O . VAL A 1 322 ? 21.480 -6.618 -26.985 1.00 83.38 322 VAL A O 1
ATOM 2594 N N . LEU A 1 323 ? 21.444 -5.341 -25.147 1.00 82.62 323 LEU A N 1
ATOM 2595 C CA . LEU A 1 323 ? 22.859 -5.546 -24.835 1.00 82.62 323 LEU A CA 1
ATOM 2596 C C . LEU A 1 323 ? 23.163 -7.011 -24.514 1.00 82.62 323 LEU A C 1
ATOM 2598 O O . LEU A 1 323 ? 24.131 -7.555 -25.038 1.00 82.62 323 LEU A O 1
ATOM 2602 N N . LEU A 1 324 ? 22.332 -7.665 -23.701 1.00 82.94 324 LEU A N 1
ATOM 2603 C CA . LEU A 1 324 ? 22.479 -9.083 -23.369 1.00 82.94 324 LEU A CA 1
ATOM 2604 C C . LEU A 1 324 ? 22.340 -9.964 -24.612 1.00 82.94 324 LEU A C 1
ATOM 2606 O O . LEU A 1 324 ? 23.159 -10.860 -24.817 1.00 82.94 324 LEU A O 1
ATOM 2610 N N . TYR A 1 325 ? 21.378 -9.651 -25.482 1.00 81.62 325 TYR A N 1
ATOM 2611 C CA . TYR A 1 325 ? 21.202 -10.333 -26.759 1.00 81.62 325 TYR A CA 1
ATOM 2612 C C . TYR A 1 325 ? 22.438 -10.185 -27.661 1.00 81.62 325 TYR A C 1
ATOM 2614 O O . TYR A 1 325 ? 22.984 -11.183 -28.139 1.00 81.62 325 TYR A O 1
ATOM 2622 N N . ARG A 1 326 ? 22.964 -8.960 -27.819 1.00 81.88 326 ARG A N 1
ATOM 2623 C CA . ARG A 1 326 ? 24.194 -8.687 -28.589 1.00 81.88 326 ARG A CA 1
ATOM 2624 C C . ARG A 1 326 ? 25.434 -9.360 -27.983 1.00 81.88 326 ARG A C 1
ATOM 2626 O O . ARG A 1 326 ? 26.319 -9.783 -28.724 1.00 81.88 326 ARG A O 1
ATOM 2633 N N . LEU A 1 327 ? 25.482 -9.517 -26.659 1.00 84.00 327 LEU A N 1
ATOM 2634 C CA . LEU A 1 327 ? 26.532 -10.237 -25.924 1.00 84.00 327 LEU A CA 1
ATOM 2635 C C . LEU A 1 327 ? 26.325 -11.765 -25.887 1.00 84.00 327 LEU A C 1
ATOM 2637 O O . LEU A 1 327 ? 27.144 -12.476 -25.303 1.00 84.00 327 LEU A O 1
ATOM 2641 N N . ARG A 1 328 ? 25.268 -12.285 -26.532 1.00 79.56 328 ARG A N 1
ATOM 2642 C CA . ARG A 1 328 ? 24.877 -13.709 -26.549 1.00 79.56 328 ARG A CA 1
ATOM 2643 C C . ARG A 1 328 ? 24.625 -14.301 -25.158 1.00 79.56 328 ARG A C 1
ATOM 2645 O O . ARG A 1 328 ? 24.830 -15.494 -24.938 1.00 79.56 328 ARG A O 1
ATOM 2652 N N . TRP A 1 329 ? 24.182 -13.479 -24.214 1.00 79.25 329 TRP A N 1
ATOM 2653 C CA . TRP A 1 329 ? 23.762 -13.926 -22.891 1.00 79.25 329 TRP A CA 1
ATOM 2654 C C . TRP A 1 329 ? 22.261 -14.209 -22.896 1.00 79.25 329 TRP A C 1
ATOM 2656 O O . TRP A 1 329 ? 21.446 -13.312 -23.100 1.00 79.25 329 TRP A O 1
ATOM 2666 N N . ALA A 1 330 ? 21.893 -15.467 -22.654 1.00 68.94 330 ALA A N 1
ATOM 2667 C CA . ALA A 1 330 ? 20.502 -15.890 -22.538 1.00 68.94 330 ALA A CA 1
ATOM 2668 C C . ALA A 1 330 ? 19.960 -15.554 -21.138 1.00 68.94 330 ALA A C 1
ATOM 2670 O O . ALA A 1 330 ? 19.930 -16.405 -20.250 1.00 68.94 330 ALA A O 1
ATOM 2671 N N . ALA A 1 331 ? 19.569 -14.299 -20.920 1.00 73.44 331 ALA A N 1
ATOM 2672 C CA . ALA A 1 331 ? 18.811 -13.916 -19.733 1.00 73.44 331 ALA A CA 1
ATOM 2673 C C . ALA A 1 331 ? 17.315 -14.157 -19.965 1.00 73.44 331 ALA A C 1
ATOM 2675 O O . ALA A 1 331 ? 16.787 -13.811 -21.023 1.00 73.44 331 ALA A O 1
ATOM 2676 N N . SER A 1 332 ? 16.624 -14.737 -18.981 1.00 81.12 332 SER A N 1
ATOM 2677 C CA . SER A 1 332 ? 15.168 -14.870 -19.044 1.00 81.12 332 SER A CA 1
ATOM 2678 C C . SER A 1 332 ? 14.492 -13.510 -18.863 1.00 81.12 332 SER A C 1
ATOM 2680 O O . SER A 1 332 ? 14.959 -12.657 -18.103 1.00 81.12 332 SER A O 1
ATOM 2682 N N . THR A 1 333 ? 13.358 -13.317 -19.537 1.00 77.75 333 THR A N 1
ATOM 2683 C CA . THR A 1 333 ? 12.526 -12.112 -19.404 1.00 77.75 333 THR A CA 1
ATOM 2684 C C . THR A 1 333 ? 12.122 -11.872 -17.947 1.00 77.75 333 THR A C 1
ATOM 2686 O O . THR A 1 333 ? 12.202 -10.743 -17.467 1.00 77.75 333 THR A O 1
ATOM 2689 N N . ASP A 1 334 ? 11.806 -12.939 -17.210 1.00 78.06 334 ASP A N 1
ATOM 2690 C CA . ASP A 1 334 ? 11.430 -12.877 -15.793 1.00 78.06 334 ASP A CA 1
ATOM 2691 C C . ASP A 1 334 ? 12.549 -12.327 -14.902 1.00 78.06 334 ASP A C 1
ATOM 2693 O O . ASP A 1 334 ? 12.285 -11.577 -13.960 1.00 78.06 334 ASP A O 1
ATOM 2697 N N . LEU A 1 335 ? 13.811 -12.652 -15.204 1.00 80.12 335 LEU A N 1
ATOM 2698 C CA . LEU A 1 335 ? 14.960 -12.156 -14.445 1.00 80.12 335 LEU A CA 1
ATOM 2699 C C . LEU A 1 335 ? 15.149 -10.650 -14.656 1.00 80.12 335 LEU A C 1
ATOM 2701 O O . LEU A 1 335 ? 15.411 -9.919 -13.701 1.00 80.12 335 LEU A O 1
ATOM 2705 N N . ILE A 1 336 ? 14.965 -10.178 -15.889 1.00 79.75 336 ILE A N 1
ATOM 2706 C CA . ILE A 1 336 ? 15.053 -8.753 -16.232 1.00 79.75 336 ILE A CA 1
ATOM 2707 C C . ILE A 1 336 ? 13.908 -7.978 -15.577 1.00 79.75 336 ILE A C 1
ATOM 2709 O O . ILE A 1 336 ? 14.144 -6.948 -14.947 1.00 79.75 336 ILE A O 1
ATOM 2713 N N . LEU A 1 337 ? 12.687 -8.506 -15.654 1.00 79.94 337 LEU A N 1
ATOM 2714 C CA . LEU A 1 337 ? 11.513 -7.936 -14.998 1.00 79.94 337 LEU A CA 1
ATOM 2715 C C . LEU A 1 337 ? 11.704 -7.838 -13.475 1.00 79.94 337 LEU A C 1
ATOM 2717 O O . LEU A 1 337 ? 11.509 -6.764 -12.905 1.00 79.94 337 LEU A O 1
ATOM 2721 N N . THR A 1 338 ? 12.196 -8.906 -12.841 1.00 80.56 338 THR A N 1
ATOM 2722 C CA . THR A 1 338 ? 12.483 -8.952 -11.394 1.00 80.56 338 THR A CA 1
ATOM 2723 C C . THR A 1 338 ? 13.563 -7.963 -10.980 1.00 80.56 338 THR A C 1
ATOM 2725 O O . THR A 1 338 ? 13.428 -7.277 -9.962 1.00 80.56 338 THR A O 1
ATOM 2728 N N . PHE A 1 339 ? 14.623 -7.836 -11.778 1.00 81.25 339 PHE A N 1
ATOM 2729 C CA . PHE A 1 339 ? 15.667 -6.849 -11.533 1.00 81.25 339 PHE A CA 1
ATOM 2730 C C . PHE A 1 339 ? 15.115 -5.419 -11.596 1.00 81.25 339 PHE A C 1
ATOM 2732 O O . PHE A 1 339 ? 15.367 -4.618 -10.696 1.00 81.25 339 PHE A O 1
ATOM 2739 N N . ILE A 1 340 ? 14.308 -5.107 -12.613 1.00 80.88 340 ILE A N 1
ATOM 2740 C CA . ILE A 1 340 ? 13.705 -3.780 -12.786 1.00 80.88 340 ILE A CA 1
ATOM 2741 C C . ILE A 1 340 ? 12.745 -3.455 -11.638 1.00 80.88 340 ILE A C 1
ATOM 2743 O O . ILE A 1 340 ? 12.841 -2.373 -11.059 1.00 80.88 340 ILE A O 1
ATOM 2747 N N . ALA A 1 341 ? 11.881 -4.397 -11.250 1.00 79.38 341 ALA A N 1
ATOM 2748 C CA . ALA A 1 341 ? 10.984 -4.225 -10.110 1.00 79.38 341 ALA A CA 1
ATOM 2749 C C . ALA A 1 341 ? 11.761 -3.983 -8.802 1.00 79.38 341 ALA A C 1
ATOM 2751 O O . ALA A 1 341 ? 11.421 -3.087 -8.030 1.00 79.38 341 ALA A O 1
ATOM 2752 N N . SER A 1 342 ? 12.864 -4.705 -8.584 1.00 80.12 342 SER A N 1
ATOM 2753 C CA . SER A 1 342 ? 13.734 -4.512 -7.412 1.00 80.12 342 SER A CA 1
ATOM 2754 C C . SER A 1 342 ? 14.377 -3.121 -7.392 1.00 80.12 342 SER A C 1
ATOM 2756 O O . SER A 1 342 ? 14.443 -2.473 -6.345 1.00 80.12 342 SER A O 1
ATOM 2758 N N . VAL A 1 343 ? 14.809 -2.621 -8.556 1.00 80.88 343 VAL A N 1
ATOM 2759 C CA . VAL A 1 343 ? 15.315 -1.249 -8.706 1.00 80.88 343 VAL A CA 1
ATOM 2760 C C . VAL A 1 343 ? 14.219 -0.229 -8.379 1.00 80.88 343 VAL A C 1
ATOM 2762 O O . VAL A 1 343 ? 14.502 0.770 -7.720 1.00 80.88 343 VAL A O 1
ATOM 2765 N N . TRP A 1 344 ? 12.965 -0.471 -8.767 1.00 81.94 344 TRP A N 1
ATOM 2766 C CA . TRP A 1 344 ? 11.861 0.439 -8.442 1.00 81.94 344 TRP A CA 1
ATOM 2767 C C . TRP A 1 344 ? 11.558 0.478 -6.957 1.00 81.94 344 TRP A C 1
ATOM 2769 O O . TRP A 1 344 ? 11.428 1.570 -6.414 1.00 81.94 344 TRP A O 1
ATOM 2779 N N . ILE A 1 345 ? 11.532 -0.675 -6.291 1.00 80.62 345 ILE A N 1
ATOM 2780 C CA . ILE A 1 345 ? 11.373 -0.769 -4.835 1.00 80.62 345 ILE A CA 1
ATOM 2781 C C . ILE A 1 345 ? 12.495 0.003 -4.132 1.00 80.62 345 ILE A C 1
ATOM 2783 O O . ILE A 1 345 ? 12.234 0.813 -3.241 1.00 80.62 345 ILE A O 1
ATOM 2787 N N . LEU A 1 346 ? 13.746 -0.175 -4.570 1.00 81.62 346 LEU A N 1
ATOM 2788 C CA . LEU A 1 346 ? 14.893 0.539 -4.013 1.00 81.62 346 LEU A CA 1
ATOM 2789 C C . LEU A 1 346 ? 14.749 2.060 -4.180 1.00 81.62 346 LEU A C 1
ATOM 2791 O O . LEU A 1 346 ? 14.992 2.827 -3.246 1.00 81.62 346 LEU A O 1
ATOM 2795 N N . ILE A 1 347 ? 14.331 2.514 -5.361 1.00 79.31 347 ILE A N 1
ATOM 2796 C CA . ILE A 1 347 ? 14.156 3.940 -5.635 1.00 79.31 347 ILE A CA 1
ATOM 2797 C C . ILE A 1 347 ? 12.937 4.510 -4.907 1.00 79.31 347 ILE A C 1
ATOM 2799 O O . ILE A 1 347 ? 12.998 5.643 -4.424 1.00 79.31 347 ILE A O 1
ATOM 2803 N N . ALA A 1 348 ? 11.855 3.747 -4.786 1.00 80.19 348 ALA A N 1
ATOM 2804 C CA . ALA A 1 348 ? 10.691 4.096 -3.989 1.00 80.19 348 ALA A CA 1
ATOM 2805 C C . ALA A 1 348 ? 11.090 4.317 -2.528 1.00 80.19 348 ALA A C 1
ATOM 2807 O O . ALA A 1 348 ? 10.779 5.363 -1.953 1.00 80.19 348 ALA A O 1
ATOM 2808 N N . MET A 1 349 ? 11.885 3.401 -1.974 1.00 81.25 349 MET A N 1
ATOM 2809 C CA . MET A 1 349 ? 12.447 3.519 -0.635 1.00 81.25 349 MET A CA 1
ATOM 2810 C C . MET A 1 349 ? 13.326 4.776 -0.506 1.00 81.25 349 MET A C 1
ATOM 2812 O O . MET A 1 349 ? 13.095 5.609 0.369 1.00 81.25 349 MET A O 1
ATOM 2816 N N . PHE A 1 350 ? 14.289 5.003 -1.409 1.00 78.88 350 PHE A N 1
ATOM 2817 C CA . PHE A 1 350 ? 15.126 6.214 -1.375 1.00 78.88 350 PHE A CA 1
ATOM 2818 C C . PHE A 1 350 ? 14.324 7.510 -1.532 1.00 78.88 350 PHE A C 1
ATOM 2820 O O . PHE A 1 350 ? 14.615 8.503 -0.861 1.00 78.88 350 PHE A O 1
ATOM 2827 N N . SER A 1 351 ? 13.310 7.513 -2.397 1.00 75.88 351 SER A N 1
ATOM 2828 C CA . SER A 1 351 ? 12.446 8.671 -2.635 1.00 75.88 351 SER A CA 1
ATOM 2829 C C . SER A 1 351 ? 11.591 8.989 -1.413 1.00 75.88 351 SER A C 1
ATOM 2831 O O . SER A 1 351 ? 11.403 10.167 -1.104 1.00 75.88 351 SER A O 1
ATOM 2833 N N . GLY A 1 352 ? 11.123 7.962 -0.696 1.00 70.25 352 GLY A N 1
ATOM 2834 C CA . GLY A 1 352 ? 10.426 8.105 0.582 1.00 70.25 352 GLY A CA 1
ATOM 2835 C C . GLY A 1 352 ? 11.347 8.688 1.652 1.00 70.25 352 GLY A C 1
ATOM 2836 O O . GLY A 1 352 ? 10.999 9.672 2.299 1.00 70.25 352 GLY A O 1
ATOM 2837 N N . THR A 1 353 ? 12.572 8.167 1.756 1.00 73.62 353 THR A N 1
ATOM 2838 C CA . THR A 1 353 ? 13.599 8.633 2.705 1.00 73.62 353 THR A CA 1
ATOM 2839 C C . THR A 1 353 ? 14.043 10.072 2.482 1.00 73.62 353 THR A C 1
ATOM 2841 O O . THR A 1 353 ? 14.271 10.824 3.431 1.00 73.62 353 THR A O 1
ATOM 2844 N N . LEU A 1 354 ? 14.206 10.470 1.223 1.00 72.75 354 LEU A N 1
ATOM 2845 C CA . LEU A 1 354 ? 14.784 11.760 0.850 1.00 72.75 354 LEU A CA 1
ATOM 2846 C C . LEU A 1 354 ? 13.733 12.797 0.446 1.00 72.75 354 LEU A C 1
ATOM 2848 O O . LEU A 1 354 ? 14.112 13.872 -0.028 1.00 72.75 354 LEU A O 1
ATOM 2852 N N . SER A 1 355 ? 12.441 12.528 0.673 1.00 65.44 355 SER A N 1
ATOM 2853 C CA . SER A 1 355 ? 11.327 13.395 0.260 1.00 65.44 355 SER A CA 1
ATOM 2854 C C . SER A 1 355 ? 11.538 14.866 0.640 1.00 65.44 355 SER A C 1
ATOM 2856 O O . SER A 1 355 ? 11.324 15.763 -0.171 1.00 65.44 355 SER A O 1
ATOM 2858 N N . ASN A 1 356 ? 12.068 15.114 1.842 1.00 62.69 356 ASN A N 1
ATOM 2859 C CA . ASN A 1 356 ? 12.226 16.457 2.419 1.00 62.69 356 ASN A CA 1
ATOM 2860 C C . ASN A 1 356 ? 13.380 17.258 1.806 1.00 62.69 356 ASN A C 1
ATOM 2862 O O . ASN A 1 356 ? 13.531 18.445 2.086 1.00 62.69 356 ASN A O 1
ATOM 2866 N N . ARG A 1 357 ? 14.233 16.621 0.997 1.00 66.19 357 ARG A N 1
ATOM 2867 C CA . ARG A 1 357 ? 15.356 17.285 0.320 1.00 66.19 357 ARG A CA 1
ATOM 2868 C C . ARG A 1 357 ? 14.990 17.773 -1.079 1.00 66.19 357 ARG A C 1
ATOM 2870 O O . ARG A 1 357 ? 15.763 18.520 -1.683 1.00 66.19 357 ARG A O 1
ATOM 2877 N N . PHE A 1 358 ? 13.830 17.383 -1.605 1.00 62.31 358 PHE A N 1
ATOM 2878 C CA . PHE A 1 358 ? 13.400 17.802 -2.930 1.00 62.31 358 PHE A CA 1
ATOM 2879 C C . PHE A 1 358 ? 12.732 19.177 -2.878 1.00 62.31 358 PHE A C 1
ATOM 2881 O O . PHE A 1 358 ? 11.666 19.355 -2.302 1.00 62.31 358 PHE A O 1
ATOM 2888 N N . LYS A 1 359 ? 13.354 20.167 -3.526 1.00 58.84 359 LYS A N 1
ATOM 2889 C CA . LYS A 1 359 ? 12.793 21.518 -3.637 1.00 58.84 359 LYS A CA 1
ATOM 2890 C C . LYS A 1 359 ? 11.669 21.561 -4.670 1.00 58.84 359 LYS A C 1
ATOM 2892 O O . LYS A 1 359 ? 11.894 21.226 -5.837 1.00 58.84 359 LYS A O 1
ATOM 2897 N N . TYR A 1 360 ? 10.505 22.066 -4.268 1.00 62.84 360 TYR A N 1
ATOM 2898 C CA . TYR A 1 360 ? 9.425 22.397 -5.190 1.00 62.84 360 TYR A CA 1
ATOM 2899 C C . TYR A 1 360 ? 9.756 23.690 -5.940 1.00 62.84 360 TYR A C 1
ATOM 2901 O O . TYR A 1 360 ? 9.917 24.761 -5.360 1.00 62.84 360 TYR A O 1
ATOM 2909 N N . SER A 1 361 ? 9.916 23.594 -7.256 1.00 70.81 361 SER A N 1
ATOM 2910 C CA . SER A 1 361 ? 9.949 24.765 -8.131 1.00 70.81 361 SER A CA 1
ATOM 2911 C C . SER A 1 361 ? 9.363 24.388 -9.481 1.00 70.81 361 SER A C 1
ATOM 2913 O O . SER A 1 361 ? 9.604 23.282 -9.967 1.00 70.81 361 SER A O 1
ATOM 2915 N N . LEU A 1 362 ? 8.661 25.320 -10.128 1.00 69.00 362 LEU A N 1
ATOM 2916 C CA . LEU A 1 362 ? 8.117 25.134 -11.482 1.00 69.00 362 LEU A CA 1
ATOM 2917 C C . LEU A 1 362 ? 9.186 24.643 -12.473 1.00 69.00 362 LEU A C 1
ATOM 2919 O O . LEU A 1 362 ? 8.927 23.773 -13.298 1.00 69.00 362 LEU A O 1
ATOM 2923 N N . LYS A 1 363 ? 10.425 25.136 -12.337 1.00 75.94 363 LYS A N 1
ATOM 2924 C CA . LYS A 1 363 ? 11.572 24.683 -13.139 1.00 75.94 363 LYS A CA 1
ATOM 2925 C C . LYS A 1 363 ? 11.952 23.225 -12.859 1.00 75.94 363 LYS A C 1
ATOM 2927 O O . LYS A 1 363 ? 12.325 22.517 -13.787 1.00 75.94 363 LYS A O 1
ATOM 2932 N N . SER A 1 364 ? 11.893 22.773 -11.605 1.00 74.00 364 SER A N 1
ATOM 2933 C CA . SER A 1 364 ? 12.154 21.368 -11.255 1.00 74.00 364 SER A CA 1
ATOM 2934 C C . SER A 1 364 ? 11.040 20.453 -11.758 1.00 74.00 364 SER A C 1
ATOM 2936 O O . SER A 1 364 ? 11.338 19.397 -12.307 1.00 74.00 364 SER A O 1
ATOM 2938 N N . LEU A 1 365 ? 9.782 20.883 -11.650 1.00 75.50 365 LEU A N 1
ATOM 2939 C CA . LEU A 1 365 ? 8.627 20.123 -12.123 1.00 75.50 365 LEU A CA 1
ATOM 2940 C C . LEU A 1 365 ? 8.660 19.955 -13.649 1.00 75.50 365 LEU A C 1
ATOM 2942 O O . LEU A 1 365 ? 8.574 18.833 -14.140 1.00 75.50 365 LEU A O 1
ATOM 2946 N N . ALA A 1 366 ? 8.917 21.036 -14.394 1.00 75.75 366 ALA A N 1
ATOM 2947 C CA . ALA A 1 366 ? 9.083 20.977 -15.847 1.00 75.75 366 ALA A CA 1
ATOM 2948 C C . ALA A 1 366 ? 10.213 20.020 -16.264 1.00 75.75 366 ALA A C 1
ATOM 2950 O O . ALA A 1 366 ? 10.028 19.213 -17.170 1.00 75.75 366 ALA A O 1
ATOM 2951 N N . LYS A 1 367 ? 11.360 20.043 -15.567 1.00 79.12 367 LYS A N 1
ATOM 2952 C CA . LYS A 1 367 ? 12.460 19.097 -15.823 1.00 79.12 367 LYS A CA 1
ATOM 2953 C C . LYS A 1 367 ? 12.032 17.643 -15.629 1.00 79.12 367 LYS A C 1
ATOM 2955 O O . LYS A 1 367 ? 12.409 16.812 -16.442 1.00 79.12 367 LYS A O 1
ATOM 2960 N N . ARG A 1 368 ? 11.258 17.335 -14.585 1.00 77.31 368 ARG A N 1
ATOM 2961 C CA . ARG A 1 368 ? 10.778 15.968 -14.310 1.00 77.31 368 ARG A CA 1
ATOM 2962 C C . ARG A 1 368 ? 9.785 15.486 -15.362 1.00 77.31 368 ARG A C 1
ATOM 2964 O O . ARG A 1 368 ? 9.902 14.349 -15.797 1.00 77.31 368 ARG A O 1
ATOM 2971 N N . ILE A 1 369 ? 8.870 16.352 -15.804 1.00 78.12 369 ILE A N 1
ATOM 2972 C CA . ILE A 1 369 ? 7.940 16.035 -16.899 1.00 78.12 369 ILE A CA 1
ATOM 2973 C C . ILE A 1 369 ? 8.716 15.769 -18.188 1.00 78.12 369 ILE A C 1
ATOM 2975 O O . ILE A 1 369 ? 8.503 14.746 -18.825 1.00 78.12 369 ILE A O 1
ATOM 2979 N N . VAL A 1 370 ? 9.655 16.648 -18.554 1.00 78.75 370 VAL A N 1
ATOM 2980 C CA . VAL A 1 370 ? 10.498 16.432 -19.740 1.00 78.75 370 VAL A CA 1
ATOM 2981 C C . VAL A 1 370 ? 11.264 15.115 -19.613 1.00 78.75 370 VAL A C 1
ATOM 2983 O O . VAL A 1 370 ? 11.255 14.318 -20.543 1.00 78.75 370 VAL A O 1
ATOM 2986 N N . LEU A 1 371 ? 11.855 14.844 -18.446 1.00 80.12 371 LEU A N 1
ATOM 2987 C CA . LEU A 1 371 ? 12.582 13.604 -18.191 1.00 80.12 371 LEU A CA 1
ATOM 2988 C C . LEU A 1 371 ? 11.678 12.367 -18.306 1.00 80.12 371 LEU A C 1
ATOM 2990 O O . LEU A 1 371 ? 12.127 11.355 -18.824 1.00 80.12 371 LEU A O 1
ATOM 2994 N N . PHE A 1 372 ? 10.418 12.450 -17.880 1.00 79.88 372 PHE A N 1
ATOM 2995 C CA . PHE A 1 372 ? 9.426 11.383 -18.033 1.00 79.88 372 PHE A CA 1
ATOM 2996 C C . PHE A 1 372 ? 9.029 11.135 -19.492 1.00 79.88 372 PHE A C 1
ATOM 2998 O O . PHE A 1 372 ? 8.841 9.984 -19.885 1.00 79.88 372 PHE A O 1
ATOM 3005 N N . MET A 1 373 ? 8.931 12.201 -20.289 1.00 78.75 373 MET A N 1
ATOM 3006 C CA . MET A 1 373 ? 8.520 12.125 -21.690 1.00 78.75 373 MET A CA 1
ATOM 3007 C C . MET A 1 373 ? 9.625 11.604 -22.617 1.00 78.75 373 MET A C 1
ATOM 3009 O O . MET A 1 373 ? 9.307 11.032 -23.653 1.00 78.75 373 MET A O 1
ATOM 3013 N N . ILE A 1 374 ? 10.910 11.776 -22.277 1.00 77.19 374 ILE A N 1
ATOM 3014 C CA . ILE A 1 374 ? 12.025 11.355 -23.148 1.00 77.19 374 ILE A CA 1
ATOM 3015 C C . ILE A 1 374 ? 11.961 9.857 -23.497 1.00 77.19 374 ILE A C 1
ATOM 3017 O O . ILE A 1 374 ? 11.964 9.560 -24.689 1.00 77.19 374 ILE A O 1
ATOM 3021 N N . PRO A 1 375 ? 11.853 8.911 -22.542 1.00 79.19 375 PRO A N 1
ATOM 3022 C CA . PRO A 1 375 ? 11.733 7.492 -22.877 1.00 79.19 375 PRO A CA 1
ATOM 3023 C C . PRO A 1 375 ? 10.512 7.186 -23.741 1.00 79.19 375 PRO A C 1
ATOM 3025 O O . PRO A 1 375 ? 10.614 6.395 -24.669 1.00 79.19 375 PRO A O 1
ATOM 3028 N N . LEU A 1 376 ? 9.380 7.857 -23.497 1.00 78.19 376 LEU A N 1
ATOM 3029 C CA . LEU A 1 376 ? 8.180 7.700 -24.321 1.00 78.19 376 LEU A CA 1
ATOM 3030 C C . LEU A 1 376 ? 8.434 8.139 -25.767 1.00 78.19 376 LEU A C 1
ATOM 3032 O O . LEU A 1 376 ? 8.027 7.443 -26.689 1.00 78.19 376 LEU A O 1
ATOM 3036 N N . PHE A 1 377 ? 9.148 9.247 -25.980 1.00 78.69 377 PHE A N 1
ATOM 3037 C CA . PHE A 1 377 ? 9.547 9.671 -27.323 1.00 78.69 377 PHE A CA 1
ATOM 3038 C C . PHE A 1 377 ? 10.561 8.722 -27.967 1.00 78.69 377 PHE A C 1
ATOM 3040 O O . PHE A 1 377 ? 10.467 8.485 -29.166 1.00 78.69 377 PHE A O 1
ATOM 3047 N N . LEU A 1 378 ? 11.497 8.157 -27.197 1.00 76.25 378 LEU A N 1
ATOM 3048 C CA . LEU A 1 378 ? 12.451 7.165 -27.706 1.00 76.25 378 LEU A CA 1
ATOM 3049 C C . LEU A 1 378 ? 11.753 5.873 -28.149 1.00 76.25 378 LEU A C 1
ATOM 3051 O O . LEU A 1 378 ? 12.148 5.289 -29.150 1.00 76.25 378 LEU A O 1
ATOM 3055 N N . LEU A 1 379 ? 10.688 5.461 -27.455 1.00 77.81 379 LEU A N 1
ATOM 3056 C CA . LEU A 1 379 ? 9.869 4.306 -27.842 1.00 77.81 379 LEU A CA 1
ATOM 3057 C C . LEU A 1 379 ? 9.051 4.532 -29.123 1.00 77.81 379 LEU A C 1
ATOM 3059 O O . LEU A 1 379 ? 8.612 3.560 -29.727 1.00 77.81 379 LEU A O 1
ATOM 3063 N N . LEU A 1 380 ? 8.845 5.784 -29.544 1.00 77.00 380 LEU A N 1
ATOM 3064 C CA . LEU A 1 380 ? 8.164 6.120 -30.802 1.00 77.00 380 LEU A CA 1
ATOM 3065 C C . LEU A 1 380 ? 9.105 6.098 -32.020 1.00 77.00 380 LEU A C 1
ATOM 3067 O O . LEU A 1 380 ? 8.645 6.297 -33.144 1.00 77.00 380 LEU A O 1
ATOM 3071 N N . ILE A 1 381 ? 10.411 5.895 -31.811 1.00 69.56 381 ILE A N 1
ATOM 3072 C CA . ILE A 1 381 ? 11.396 5.760 -32.888 1.00 69.56 381 ILE A CA 1
ATOM 3073 C C . ILE A 1 381 ? 11.303 4.325 -33.421 1.00 69.56 381 ILE A C 1
ATOM 3075 O O . ILE A 1 381 ? 11.842 3.400 -32.814 1.00 69.56 381 ILE A O 1
ATOM 3079 N N . HIS A 1 382 ? 10.591 4.157 -34.537 1.00 56.84 382 HIS A N 1
ATOM 3080 C CA . HIS A 1 382 ? 10.467 2.890 -35.262 1.00 56.84 382 HIS A CA 1
ATOM 3081 C C . HIS A 1 382 ? 11.396 2.811 -36.464 1.00 56.84 382 HIS A C 1
ATOM 3083 O O . HIS A 1 382 ? 11.443 3.796 -37.238 1.00 56.84 382 HIS A O 1
#

Foldseek 3Di:
DDPDPVVVVVVVVVVVVVVVVVVVVVVVVCCPPPVVVVVVVVVVVVVLVLLQLLLVLLCVLCVVPVVLLVLLVLLLLLLLVLLLLVCLLPVCPLVPDPPPPDPLPPDDPLLLVLLLVLLVVLVVLVVVVCCCCCVPVVDDDPDLEDESLVSLLVVLLVLLLVLLVVLLVCCVVPVVSSVVSLVVVVVNPPSNLVSLLCQASDDPVVCVVSQWDADPPAWIWHDDPSHTYIYGQLSNLQSLLNSLQSSLVSQVVSCVVVVNDSNSNSSSSNSNSSSVSSNSCSVRPSNSVCVSVVPVVLSVQLVLLLLLLSLVLSSVLSSVVVVCVVVVHDDDSVVSSVVSSVVSSVSSSVSSNCSVVDDDDPVVSVVSVVSNCVSVVSSVSD